Protein AF-A0A3C0T2V0-F1 (afdb_monomer_lite)

Structure (mmCIF, N/CA/C/O backbone):
data_AF-A0A3C0T2V0-F1
#
_entry.id   AF-A0A3C0T2V0-F1
#
loop_
_atom_site.group_PDB
_atom_site.id
_atom_site.type_symbol
_atom_site.label_atom_id
_atom_site.label_alt_id
_atom_site.label_comp_id
_atom_site.label_asym_id
_atom_site.label_entity_id
_atom_site.label_seq_id
_atom_site.pdbx_PDB_ins_code
_atom_site.Cartn_x
_atom_site.Cartn_y
_atom_site.Cartn_z
_atom_site.occupancy
_atom_site.B_iso_or_equiv
_atom_site.auth_seq_id
_atom_site.auth_comp_id
_atom_site.auth_asym_id
_atom_site.auth_atom_id
_atom_site.pdbx_PDB_model_num
ATOM 1 N N . MET A 1 1 ? -7.427 -4.594 -6.857 1.00 79.69 1 MET A N 1
ATOM 2 C CA . MET A 1 1 ? -6.011 -4.162 -6.801 1.00 79.69 1 MET A CA 1
ATOM 3 C C . MET A 1 1 ? -6.031 -2.689 -6.453 1.00 79.69 1 MET A C 1
ATOM 5 O O . MET A 1 1 ? -6.977 -2.036 -6.875 1.00 79.69 1 MET A O 1
ATOM 9 N N . SER A 1 2 ? -5.059 -2.201 -5.687 1.00 87.88 2 SER A N 1
ATOM 10 C CA . SER A 1 2 ? -4.901 -0.770 -5.414 1.00 87.88 2 SER A CA 1
ATOM 11 C C . SER A 1 2 ? -4.783 0.022 -6.722 1.00 87.88 2 SER A C 1
ATOM 13 O O . SER A 1 2 ? -4.278 -0.501 -7.719 1.00 87.88 2 SER A O 1
ATOM 15 N N . GLY A 1 3 ? -5.257 1.262 -6.724 1.00 90.88 3 GLY A N 1
ATOM 16 C CA . GLY A 1 3 ? -5.227 2.147 -7.884 1.00 90.88 3 GLY A CA 1
ATOM 17 C C . GLY A 1 3 ? -5.762 3.529 -7.530 1.00 90.88 3 GLY A C 1
ATOM 18 O O . GLY A 1 3 ? -5.936 3.840 -6.352 1.00 90.88 3 GLY A O 1
ATOM 19 N N . GLY A 1 4 ? -6.052 4.328 -8.557 1.00 91.06 4 GLY A N 1
ATOM 20 C CA . GLY A 1 4 ? -6.764 5.594 -8.395 1.00 91.06 4 GLY A CA 1
ATOM 21 C C . GLY A 1 4 ? -8.210 5.416 -7.902 1.00 91.06 4 GLY A C 1
ATOM 22 O O . GLY A 1 4 ? -8.657 4.286 -7.673 1.00 91.06 4 GLY A O 1
ATOM 23 N N . PRO A 1 5 ? -8.951 6.527 -7.751 1.00 92.75 5 PRO A N 1
ATOM 24 C CA . PRO A 1 5 ? -10.329 6.501 -7.274 1.00 92.75 5 PRO A CA 1
ATOM 25 C C . PRO A 1 5 ? -11.224 5.584 -8.116 1.00 92.75 5 PRO A C 1
ATOM 27 O O . PRO A 1 5 ? -11.089 5.518 -9.338 1.00 92.75 5 PRO A O 1
ATOM 30 N N . LEU A 1 6 ? -12.154 4.888 -7.464 1.00 95.19 6 LEU A N 1
ATOM 31 C CA . LEU A 1 6 ? -13.195 4.129 -8.154 1.00 95.19 6 LEU A CA 1
ATOM 32 C C . LEU A 1 6 ? -14.176 5.072 -8.853 1.00 95.19 6 LEU A C 1
ATOM 34 O O . LEU A 1 6 ? -14.540 6.114 -8.306 1.00 95.19 6 LEU A O 1
ATOM 38 N N . GLU A 1 7 ? -14.683 4.644 -10.009 1.00 96.94 7 GLU A N 1
ATOM 39 C CA . GLU A 1 7 ? -15.800 5.309 -10.681 1.00 96.94 7 GLU A CA 1
ATOM 40 C C . GLU A 1 7 ? -17.000 5.427 -9.731 1.00 96.94 7 GLU A C 1
ATOM 42 O O . GLU A 1 7 ? -17.439 4.432 -9.138 1.00 96.94 7 GLU A O 1
ATOM 47 N N . ALA A 1 8 ? -17.580 6.626 -9.626 1.00 97.44 8 ALA A N 1
ATOM 48 C CA . ALA A 1 8 ? -18.697 6.883 -8.712 1.00 97.44 8 ALA A CA 1
ATOM 49 C C . ALA A 1 8 ? -19.888 5.939 -8.961 1.00 97.44 8 ALA A C 1
ATOM 51 O O . ALA A 1 8 ? -20.476 5.401 -8.025 1.00 97.44 8 ALA A O 1
ATOM 52 N N . ALA A 1 9 ? -20.205 5.662 -10.230 1.00 97.81 9 ALA A N 1
ATOM 53 C CA . ALA A 1 9 ? -21.288 4.751 -10.596 1.00 97.81 9 ALA A CA 1
ATOM 54 C C . ALA A 1 9 ? -21.014 3.293 -10.188 1.00 97.81 9 ALA A C 1
ATOM 56 O O . ALA A 1 9 ? -21.949 2.560 -9.862 1.00 97.81 9 ALA A O 1
ATOM 57 N N . LEU A 1 10 ? -19.750 2.855 -10.203 1.00 97.38 10 LEU A N 1
ATOM 58 C CA . LEU A 1 10 ? -19.380 1.514 -9.756 1.00 97.38 10 LEU A CA 1
ATOM 59 C C . LEU A 1 10 ? -19.519 1.392 -8.237 1.00 97.38 10 LEU A C 1
ATOM 61 O O . LEU A 1 10 ? -20.104 0.422 -7.757 1.00 97.38 10 LEU A O 1
ATOM 65 N N . TYR A 1 11 ? -19.029 2.392 -7.503 1.00 98.00 11 TYR A N 1
ATOM 66 C CA . TYR A 1 11 ? -19.193 2.464 -6.055 1.00 98.00 11 TYR A CA 1
ATOM 67 C C . TYR A 1 11 ? -20.673 2.440 -5.653 1.00 98.00 11 TYR A C 1
ATOM 69 O O . TYR A 1 11 ? -21.071 1.598 -4.850 1.00 98.00 11 TYR A O 1
ATOM 77 N N . GLU A 1 12 ? -21.505 3.286 -6.266 1.00 98.12 12 GLU A N 1
ATOM 78 C CA . GLU A 1 12 ? -22.939 3.345 -5.958 1.00 98.12 12 GLU A CA 1
ATOM 79 C C . GLU A 1 12 ? -23.647 2.011 -6.210 1.00 98.12 12 GLU A C 1
ATOM 81 O O . GLU A 1 12 ? -24.498 1.605 -5.420 1.00 98.12 12 GLU A O 1
ATOM 86 N N . ARG A 1 13 ? -23.263 1.276 -7.260 1.00 98.25 13 ARG A N 1
ATOM 87 C CA . ARG A 1 13 ? -23.795 -0.071 -7.505 1.00 98.25 13 ARG A CA 1
ATOM 88 C C . ARG A 1 13 ? -23.437 -1.046 -6.382 1.00 98.25 13 ARG A C 1
ATOM 90 O O . ARG A 1 13 ? -24.322 -1.754 -5.912 1.00 98.25 13 ARG A O 1
ATOM 97 N N . PHE A 1 14 ? -22.178 -1.077 -5.940 1.00 97.44 14 PHE A N 1
ATOM 98 C CA . PHE A 1 14 ? -21.758 -1.957 -4.841 1.00 97.44 14 PHE A CA 1
ATOM 99 C C . PHE A 1 14 ? -22.398 -1.569 -3.510 1.00 97.44 14 PHE A C 1
ATOM 101 O O . PHE A 1 14 ? -22.873 -2.438 -2.781 1.00 97.44 14 PHE A O 1
ATOM 108 N N . LYS A 1 15 ? -22.481 -0.267 -3.220 1.00 98.00 15 LYS A N 1
ATOM 109 C CA . LYS A 1 15 ? -23.200 0.246 -2.054 1.00 98.00 15 LYS A CA 1
ATOM 110 C C . LYS A 1 15 ? -24.655 -0.219 -2.080 1.00 98.00 15 LYS A C 1
ATOM 112 O O . LYS A 1 15 ? -25.119 -0.800 -1.105 1.00 98.00 15 LYS A O 1
ATOM 117 N N . GLN A 1 16 ? -25.368 -0.020 -3.189 1.00 98.25 16 GLN A N 1
ATOM 118 C CA . GLN A 1 16 ? -26.764 -0.446 -3.322 1.00 98.25 16 GLN A CA 1
ATOM 119 C C . GLN A 1 16 ? -26.932 -1.950 -3.098 1.00 98.25 16 GLN A C 1
ATOM 121 O O . GLN A 1 16 ? -27.785 -2.336 -2.304 1.00 98.25 16 GLN A O 1
ATOM 126 N N . GLU A 1 17 ? -26.082 -2.779 -3.705 1.00 97.56 17 GLU A N 1
ATOM 127 C CA . GLU A 1 17 ? -26.109 -4.235 -3.527 1.00 97.56 17 GLU A CA 1
ATOM 128 C C . GLU A 1 17 ? -25.943 -4.640 -2.051 1.00 97.56 17 GLU A C 1
ATOM 130 O O . GLU A 1 17 ? -26.725 -5.437 -1.528 1.00 97.56 17 GLU A O 1
ATOM 135 N N . MET A 1 18 ? -24.982 -4.039 -1.340 1.00 96.50 18 MET A N 1
ATOM 136 C CA . MET A 1 18 ? -24.766 -4.304 0.088 1.00 96.50 18 MET A CA 1
ATOM 137 C C . MET A 1 18 ? -25.965 -3.875 0.942 1.00 96.50 18 MET A C 1
ATOM 139 O O . MET A 1 18 ? -26.422 -4.627 1.804 1.00 96.50 18 MET A O 1
ATOM 143 N N . ILE A 1 19 ? -26.502 -2.679 0.697 1.00 97.19 19 ILE A N 1
ATOM 144 C CA . ILE A 1 19 ? -27.633 -2.128 1.452 1.00 97.19 19 ILE A CA 1
ATOM 145 C C . ILE A 1 19 ? -28.924 -2.918 1.191 1.00 97.19 19 ILE A C 1
ATOM 147 O O . ILE A 1 19 ? -29.706 -3.150 2.116 1.00 97.19 19 ILE A O 1
ATOM 151 N N . GLU A 1 20 ? -29.160 -3.368 -0.040 1.00 97.12 20 GLU A N 1
ATOM 152 C CA . GLU A 1 20 ? -30.272 -4.264 -0.371 1.00 97.12 20 GLU A CA 1
ATOM 153 C C . GLU A 1 20 ? -30.125 -5.624 0.315 1.00 97.12 20 GLU A C 1
ATOM 155 O O . GLU A 1 20 ? -31.099 -6.125 0.881 1.00 97.12 20 GLU A O 1
ATOM 160 N N . GLY A 1 21 ? -28.907 -6.173 0.356 1.00 96.12 21 GLY A N 1
ATOM 161 C CA . GLY A 1 21 ? -28.592 -7.381 1.116 1.00 96.12 21 GLY A CA 1
ATOM 162 C C . GLY A 1 21 ? -28.912 -7.242 2.608 1.00 96.12 21 GLY A C 1
ATOM 163 O O . GLY A 1 21 ? -29.563 -8.118 3.177 1.00 96.12 21 GLY A O 1
ATOM 164 N N . LEU A 1 22 ? -28.544 -6.114 3.229 1.00 95.62 22 LEU A N 1
ATOM 165 C CA . LEU A 1 22 ? -28.878 -5.828 4.631 1.00 95.62 22 LEU A CA 1
ATOM 166 C C . LEU A 1 22 ? -30.393 -5.749 4.860 1.00 95.62 22 LEU A C 1
ATOM 168 O O . LEU A 1 22 ? -30.896 -6.338 5.814 1.00 95.62 22 LEU A O 1
ATOM 172 N N . ARG A 1 23 ? -31.143 -5.087 3.966 1.00 94.81 23 ARG A N 1
ATOM 173 C CA . ARG A 1 23 ? -32.616 -5.020 4.051 1.00 94.81 23 ARG A CA 1
ATOM 174 C C . ARG A 1 23 ? -33.268 -6.395 3.907 1.00 94.81 23 ARG A C 1
ATOM 176 O O . ARG A 1 23 ? -34.266 -6.672 4.568 1.00 94.81 23 ARG A O 1
ATOM 183 N N . ALA A 1 24 ? -32.721 -7.245 3.041 1.00 95.00 24 ALA A N 1
ATOM 184 C CA . ALA A 1 24 ? -33.224 -8.595 2.810 1.00 95.00 24 ALA A CA 1
ATOM 185 C C . ALA A 1 24 ? -32.860 -9.577 3.941 1.00 95.00 24 ALA A C 1
ATOM 187 O O . ALA A 1 24 ? -33.557 -10.575 4.122 1.00 95.00 24 ALA A O 1
ATOM 188 N N . GLY A 1 25 ? -31.802 -9.295 4.709 1.00 87.25 25 GLY A N 1
ATOM 189 C CA . GLY A 1 25 ? -31.265 -10.161 5.766 1.00 87.25 25 GLY A CA 1
ATOM 190 C C . GLY A 1 25 ? -32.171 -10.370 6.986 1.00 87.25 25 GLY A C 1
ATOM 191 O O . GLY A 1 25 ? -31.886 -11.232 7.814 1.00 87.25 25 GLY A O 1
ATOM 192 N N . GLY A 1 26 ? -33.282 -9.637 7.101 1.00 85.19 26 GLY A N 1
ATOM 193 C CA . GLY A 1 26 ? -34.224 -9.773 8.211 1.00 85.19 26 GLY A CA 1
ATOM 194 C C . GLY A 1 26 ? -33.673 -9.206 9.521 1.00 85.19 26 GLY A C 1
ATOM 195 O O . GLY A 1 26 ? -33.067 -8.138 9.536 1.00 85.19 26 GLY A O 1
ATOM 196 N N . LYS A 1 27 ? -33.927 -9.890 10.644 1.00 91.12 27 LYS A N 1
ATOM 197 C CA . LYS A 1 27 ? -33.435 -9.452 11.956 1.00 91.12 27 LYS A CA 1
ATOM 198 C C . LYS A 1 27 ? -31.966 -9.851 12.110 1.00 91.12 27 LYS A C 1
ATOM 200 O O . LYS A 1 27 ? -31.670 -11.032 12.264 1.00 91.12 27 LYS A O 1
ATOM 205 N N . LEU A 1 28 ? -31.085 -8.857 12.085 1.00 95.62 28 LEU A N 1
ATOM 206 C CA . LEU A 1 28 ? -29.660 -8.995 12.371 1.00 95.62 28 LEU A CA 1
ATOM 207 C C . LEU A 1 28 ? -29.395 -8.577 13.819 1.00 95.62 28 LEU A C 1
ATOM 209 O O . LEU A 1 28 ? -30.016 -7.632 14.299 1.00 95.62 28 LEU A O 1
ATOM 213 N N . ASP A 1 29 ? -28.475 -9.264 14.493 1.00 97.06 29 ASP A N 1
ATOM 214 C CA . ASP A 1 29 ? -28.070 -8.919 15.861 1.00 97.06 29 ASP A CA 1
ATOM 215 C C . ASP A 1 29 ? -26.736 -8.151 15.902 1.00 97.06 29 ASP A C 1
ATOM 217 O O . ASP A 1 29 ? -26.438 -7.524 16.907 1.00 97.06 29 ASP A O 1
ATOM 221 N N . GLY A 1 30 ? -25.963 -8.144 14.810 1.00 97.25 30 GLY A N 1
ATOM 222 C CA . GLY A 1 30 ? -24.747 -7.344 14.636 1.00 97.25 30 GLY A CA 1
ATOM 223 C C . GLY A 1 30 ? -24.201 -7.433 13.204 1.00 97.25 30 GLY A C 1
ATOM 224 O O . GLY A 1 30 ? -24.595 -8.320 12.442 1.00 97.25 30 GLY A O 1
ATOM 225 N N . ILE A 1 31 ? -23.300 -6.522 12.830 1.00 97.31 31 ILE A N 1
ATOM 226 C CA . ILE A 1 31 ? -22.632 -6.492 11.519 1.00 97.31 31 ILE A CA 1
ATOM 227 C C . ILE A 1 31 ? -21.122 -6.480 11.706 1.00 97.31 31 ILE A C 1
ATOM 229 O O . ILE A 1 31 ? -20.585 -5.689 12.475 1.00 97.31 31 ILE A O 1
ATOM 233 N N . TYR A 1 32 ? -20.433 -7.311 10.929 1.00 97.88 32 TYR A N 1
ATOM 234 C CA . TYR A 1 32 ? -18.994 -7.211 10.741 1.00 97.88 32 TYR A CA 1
ATOM 235 C C . TYR A 1 32 ? -18.689 -6.735 9.317 1.00 97.88 32 TYR A C 1
ATOM 237 O O . TYR A 1 32 ? -19.114 -7.371 8.350 1.00 97.88 32 TYR A O 1
ATOM 245 N N . MET A 1 33 ? -17.960 -5.624 9.185 1.00 97.25 33 MET A N 1
ATOM 246 C CA . MET A 1 33 ? -17.534 -5.084 7.892 1.00 97.25 33 MET A CA 1
ATOM 247 C C . MET A 1 33 ? -16.020 -5.222 7.716 1.00 97.25 33 MET A C 1
ATOM 249 O O . MET A 1 33 ? -15.230 -4.720 8.516 1.00 97.25 33 MET A O 1
ATOM 253 N N . VAL A 1 34 ? -15.616 -5.883 6.630 1.00 96.81 34 VAL A N 1
ATOM 254 C CA . VAL A 1 34 ? -14.211 -5.991 6.216 1.00 96.81 34 VAL A CA 1
ATOM 255 C C . VAL A 1 34 ? -13.939 -4.905 5.186 1.00 96.81 34 VAL A C 1
ATOM 257 O O . VAL A 1 34 ? -14.337 -5.035 4.029 1.00 96.81 34 VAL A O 1
ATOM 260 N N . LEU A 1 35 ? -13.294 -3.823 5.610 1.00 96.62 35 LEU A N 1
ATOM 261 C CA . LEU A 1 35 ? -13.081 -2.623 4.803 1.00 96.62 35 LEU A CA 1
ATOM 262 C C . LEU A 1 35 ? -11.586 -2.306 4.753 1.00 96.62 35 LEU A C 1
ATOM 264 O O . LEU A 1 35 ? -10.891 -2.497 5.741 1.00 96.62 35 LEU A O 1
ATOM 268 N N . HIS A 1 36 ? -11.056 -1.803 3.641 1.00 96.56 36 HIS A N 1
ATOM 269 C CA . HIS A 1 36 ? -9.621 -1.491 3.584 1.00 96.56 36 HIS A CA 1
ATOM 270 C C . HIS A 1 36 ? -9.292 -0.265 4.446 1.00 96.56 36 HIS A C 1
ATOM 272 O O . HIS A 1 36 ? -8.276 -0.237 5.131 1.00 96.56 36 HIS A O 1
ATOM 278 N N . GLY A 1 37 ? -10.145 0.753 4.419 1.00 96.25 37 GLY A N 1
ATOM 279 C CA . GLY A 1 37 ? -9.992 2.004 5.154 1.00 96.25 37 GLY A CA 1
ATOM 280 C C . GLY A 1 37 ? -9.276 3.123 4.382 1.00 96.25 37 GLY A C 1
ATOM 281 O O . GLY A 1 37 ? -9.118 4.219 4.920 1.00 96.25 37 GLY A O 1
ATOM 282 N N . ALA A 1 38 ? -8.841 2.875 3.143 1.00 95.44 38 ALA A N 1
ATOM 283 C CA . ALA A 1 38 ? -8.158 3.847 2.278 1.00 95.44 38 ALA A CA 1
ATOM 284 C C . ALA A 1 38 ? -8.779 3.925 0.870 1.00 95.44 38 ALA A C 1
ATOM 286 O O . ALA A 1 38 ? -8.112 4.304 -0.092 1.00 95.44 38 ALA A O 1
ATOM 287 N N . MET A 1 39 ? -10.043 3.515 0.718 1.00 95.00 39 MET A N 1
ATOM 288 C CA . MET A 1 39 ? -10.712 3.564 -0.581 1.00 95.00 39 MET A CA 1
ATOM 289 C C . MET A 1 39 ? -10.992 5.015 -0.991 1.00 95.00 39 MET A C 1
ATOM 291 O O . MET A 1 39 ? -11.536 5.787 -0.207 1.00 95.00 39 MET A O 1
ATOM 295 N N . GLY A 1 40 ? -10.673 5.362 -2.238 1.00 93.19 40 GLY A N 1
ATOM 296 C CA . GLY A 1 40 ? -11.087 6.614 -2.871 1.00 93.19 40 GLY A CA 1
ATOM 297 C C . GLY A 1 40 ? -12.173 6.372 -3.918 1.00 93.19 40 GLY A C 1
ATOM 298 O O . GLY A 1 40 ? -12.148 5.359 -4.619 1.00 93.19 40 GLY A O 1
ATOM 299 N N . VAL A 1 41 ? -13.107 7.312 -4.049 1.00 96.19 41 VAL A N 1
ATOM 300 C CA . VAL A 1 41 ? -14.146 7.317 -5.089 1.00 96.19 41 VAL A CA 1
ATOM 301 C C . VAL A 1 41 ? -14.131 8.681 -5.777 1.00 96.19 41 VAL A C 1
ATOM 303 O O . VAL A 1 41 ? -13.875 9.707 -5.148 1.00 96.19 41 VAL A O 1
ATOM 306 N N . GLU A 1 42 ? -14.374 8.720 -7.083 1.00 95.12 42 GLU A N 1
ATOM 307 C CA . GLU A 1 42 ? -14.469 9.978 -7.823 1.00 95.12 42 GLU A CA 1
ATOM 308 C C . GLU A 1 42 ? -15.479 10.932 -7.164 1.00 95.12 42 GLU A C 1
ATOM 310 O O . GLU A 1 42 ? -16.659 10.622 -7.015 1.00 95.12 42 GLU A O 1
ATOM 315 N N . GLY A 1 43 ? -15.004 12.106 -6.740 1.00 93.25 43 GLY A N 1
ATOM 316 C CA . GLY A 1 43 ? -15.836 13.112 -6.074 1.00 93.25 43 GLY A CA 1
ATOM 317 C C . GLY A 1 43 ? -16.215 12.803 -4.617 1.00 93.25 43 GLY A C 1
ATOM 318 O O . GLY A 1 43 ? -16.927 13.606 -4.019 1.00 93.25 43 GLY A O 1
ATOM 319 N N . MET A 1 44 ? -15.730 11.706 -4.021 1.00 92.88 44 MET A N 1
ATOM 320 C CA . MET A 1 44 ? -16.047 11.308 -2.644 1.00 92.88 44 MET A CA 1
ATOM 321 C C . MET A 1 44 ? -14.797 10.849 -1.880 1.00 92.88 44 MET A C 1
ATOM 323 O O . MET A 1 44 ? -14.048 9.980 -2.318 1.00 92.88 44 MET A O 1
ATOM 327 N N . ARG A 1 45 ? -14.584 11.440 -0.701 1.00 83.94 45 ARG A N 1
ATOM 328 C CA . ARG A 1 45 ? -13.356 11.261 0.091 1.00 83.94 45 ARG A CA 1
ATOM 329 C C . ARG A 1 45 ? -13.438 10.188 1.163 1.00 83.94 45 ARG A C 1
ATOM 331 O O . ARG A 1 45 ? -12.496 9.423 1.324 1.00 83.94 45 ARG A O 1
ATOM 338 N N . ASP A 1 46 ? -14.582 10.097 1.837 1.00 94.44 46 ASP A N 1
ATOM 339 C CA . ASP A 1 46 ? -14.846 9.059 2.832 1.00 94.44 46 ASP A CA 1
ATOM 340 C C . ASP A 1 46 ? -15.956 8.101 2.361 1.00 94.44 46 ASP A C 1
ATOM 342 O O . ASP A 1 46 ? -17.068 8.126 2.902 1.00 94.44 46 ASP A O 1
ATOM 346 N N . PRO A 1 47 ? -15.693 7.272 1.331 1.00 96.25 47 PRO A N 1
ATOM 347 C CA . PRO A 1 47 ? -16.683 6.325 0.835 1.00 96.25 47 PRO A CA 1
ATOM 348 C C . PRO A 1 47 ? -16.964 5.203 1.838 1.00 96.25 47 PRO A C 1
ATOM 350 O O . PRO A 1 47 ? -18.075 4.698 1.910 1.00 96.25 47 PRO A O 1
ATOM 353 N N . GLU A 1 48 ? -16.002 4.825 2.677 1.00 97.19 48 GLU A N 1
ATOM 354 C CA . GLU A 1 48 ? -16.231 3.780 3.681 1.00 97.19 48 GLU A CA 1
ATOM 355 C C . GLU A 1 48 ? -17.070 4.292 4.861 1.00 97.19 48 GLU A C 1
ATOM 357 O O . GLU A 1 48 ? -17.912 3.550 5.362 1.00 97.19 48 GLU A O 1
ATOM 362 N N . GLY A 1 49 ? -16.939 5.568 5.244 1.00 97.50 49 GLY A N 1
ATOM 363 C CA . GLY A 1 49 ? -17.871 6.222 6.165 1.00 97.50 49 GLY A CA 1
ATOM 364 C C . GLY A 1 49 ? -19.265 6.419 5.560 1.00 97.50 49 GLY A C 1
ATOM 365 O O . GLY A 1 49 ? -20.262 6.277 6.262 1.00 97.50 49 GLY A O 1
ATOM 366 N N . ASP A 1 50 ? -19.360 6.686 4.253 1.00 98.00 50 ASP A N 1
ATOM 367 C CA . ASP A 1 50 ? -20.637 6.757 3.527 1.00 98.00 50 ASP A CA 1
ATOM 368 C C . ASP A 1 50 ? -21.361 5.408 3.451 1.00 98.00 50 ASP A C 1
ATOM 370 O O . ASP A 1 50 ? -22.565 5.323 3.711 1.00 98.00 50 ASP A O 1
ATOM 374 N N . LEU A 1 51 ? -20.628 4.336 3.164 1.00 98.00 51 LEU A N 1
ATOM 375 C CA . LEU A 1 51 ? -21.153 2.979 3.203 1.00 98.00 51 LEU A CA 1
ATOM 376 C C . LEU A 1 51 ? -21.621 2.600 4.615 1.00 98.00 51 LEU A C 1
ATOM 378 O O . LEU A 1 51 ? -22.697 2.021 4.775 1.00 98.00 51 LEU A O 1
ATOM 382 N N . LEU A 1 52 ? -20.835 2.948 5.636 1.00 97.62 52 LEU A N 1
ATOM 383 C CA . LEU A 1 52 ? -21.153 2.669 7.031 1.00 97.62 52 LEU A CA 1
ATOM 384 C C . LEU A 1 52 ? -22.395 3.436 7.508 1.00 97.62 52 LEU A C 1
ATOM 386 O O . LEU A 1 52 ? -23.255 2.853 8.165 1.00 97.62 52 LEU A O 1
ATOM 390 N N . GLU A 1 53 ? -22.546 4.707 7.130 1.00 97.81 53 GLU A N 1
ATOM 391 C CA . GLU A 1 53 ? -23.747 5.492 7.446 1.00 97.81 53 GLU A CA 1
ATOM 392 C C . GLU A 1 53 ? -24.991 4.894 6.778 1.00 97.81 53 GLU A C 1
ATOM 394 O O . GLU A 1 53 ? -26.050 4.766 7.403 1.00 97.81 53 GLU A O 1
ATOM 399 N N . ALA A 1 54 ? -24.862 4.470 5.518 1.00 97.75 54 ALA A N 1
ATOM 400 C CA . ALA A 1 54 ? -25.944 3.806 4.806 1.00 97.75 54 ALA A CA 1
ATOM 401 C C . ALA A 1 54 ? -26.326 2.469 5.463 1.00 97.75 54 ALA A C 1
ATOM 403 O O . ALA A 1 54 ? -27.515 2.166 5.578 1.00 97.75 54 ALA A O 1
ATOM 404 N N . ALA A 1 55 ? -25.345 1.693 5.938 1.00 96.75 55 ALA A N 1
ATOM 405 C CA . ALA A 1 55 ? -25.586 0.457 6.676 1.00 96.75 55 ALA A CA 1
ATOM 406 C C . ALA A 1 55 ? -26.296 0.736 8.009 1.00 96.75 55 ALA A C 1
ATOM 408 O O . ALA A 1 55 ? -27.360 0.166 8.264 1.00 96.75 55 ALA A O 1
ATOM 409 N N . ARG A 1 56 ? -25.775 1.675 8.813 1.00 96.25 56 ARG A N 1
ATOM 410 C CA . ARG A 1 56 ? -26.356 2.098 10.099 1.00 96.25 56 ARG A CA 1
ATOM 411 C C . ARG A 1 56 ? -27.796 2.597 9.936 1.00 96.25 56 ARG A C 1
ATOM 413 O O . ARG A 1 56 ? -28.654 2.251 10.741 1.00 96.25 56 ARG A O 1
ATOM 420 N N . SER A 1 57 ? -28.098 3.300 8.843 1.00 96.31 57 SER A N 1
ATOM 421 C CA . SER A 1 57 ? -29.458 3.760 8.510 1.00 96.31 57 SER A CA 1
ATOM 422 C C . SER A 1 57 ? -30.457 2.624 8.249 1.00 96.31 57 SER A C 1
ATOM 424 O O . SER A 1 57 ? -31.663 2.828 8.385 1.00 96.31 57 SER A O 1
ATOM 426 N N . VAL A 1 58 ? -29.989 1.438 7.845 1.00 95.94 58 VAL A N 1
ATOM 427 C CA . VAL A 1 58 ? -30.848 0.260 7.639 1.00 95.94 58 VAL A CA 1
ATOM 428 C C . VAL A 1 58 ? -31.004 -0.551 8.917 1.00 95.94 58 VAL A C 1
ATOM 430 O O . VAL A 1 58 ? -32.105 -1.025 9.193 1.00 95.94 58 VAL A O 1
ATOM 433 N N . VAL A 1 59 ? -29.922 -0.735 9.674 1.00 95.25 59 VAL A N 1
ATOM 434 C CA . VAL A 1 59 ? -29.906 -1.705 10.779 1.00 95.25 59 VAL A CA 1
ATOM 435 C C . VAL A 1 59 ? -30.113 -1.104 12.166 1.00 95.25 59 VAL A C 1
ATOM 437 O O . VAL A 1 59 ? -30.393 -1.844 13.107 1.00 95.25 59 VAL A O 1
ATOM 440 N N . GLY A 1 60 ? -30.016 0.220 12.300 1.00 94.56 60 GLY A N 1
ATOM 441 C CA . GLY A 1 60 ? -30.163 0.917 13.574 1.00 94.56 60 GLY A CA 1
ATOM 442 C C . GLY A 1 60 ? -29.023 0.616 14.550 1.00 94.56 60 GLY A C 1
ATOM 443 O O . GLY A 1 60 ? -27.859 0.508 14.160 1.00 94.56 60 GLY A O 1
ATOM 444 N N . ASP A 1 61 ? -29.369 0.472 15.826 1.00 94.81 61 ASP A N 1
ATOM 445 C CA . ASP A 1 61 ? -28.420 0.464 16.949 1.00 94.81 61 ASP A CA 1
ATOM 446 C C . ASP A 1 61 ? -27.758 -0.901 17.214 1.00 94.81 61 ASP A C 1
ATOM 448 O O . ASP A 1 61 ? -27.181 -1.112 18.278 1.00 94.81 61 ASP A O 1
ATOM 452 N N . ILE A 1 62 ? -27.849 -1.863 16.287 1.00 97.06 62 ILE A N 1
ATOM 453 C CA . ILE A 1 62 ? -27.150 -3.146 16.464 1.00 97.06 62 ILE A CA 1
ATOM 454 C C . ILE A 1 62 ? -25.627 -2.943 16.396 1.00 97.06 62 ILE A C 1
ATOM 456 O O . ILE A 1 62 ? -25.179 -2.098 15.622 1.00 97.06 62 ILE A O 1
ATOM 460 N N . PRO A 1 63 ? -24.813 -3.715 17.134 1.00 98.19 63 PRO A N 1
ATOM 461 C CA . PRO A 1 63 ? -23.361 -3.582 17.094 1.00 98.19 63 PRO A CA 1
ATOM 462 C C . PRO A 1 63 ? -22.772 -3.695 15.680 1.00 98.19 63 PRO A C 1
ATOM 464 O O . PRO A 1 63 ? -23.083 -4.636 14.942 1.00 98.19 63 PRO A O 1
ATOM 467 N N . ILE A 1 64 ? -21.887 -2.768 15.316 1.00 98.44 64 ILE A N 1
ATOM 468 C CA . ILE A 1 64 ? -21.100 -2.784 14.082 1.00 98.44 64 ILE A CA 1
ATOM 469 C C . ILE A 1 64 ? -19.610 -2.820 14.426 1.00 98.44 64 ILE A C 1
ATOM 471 O O . ILE A 1 64 ? -19.041 -1.843 14.912 1.00 98.44 64 ILE A O 1
ATOM 475 N N . GLY A 1 65 ? -18.971 -3.948 14.123 1.00 98.50 65 GLY A N 1
ATOM 476 C CA . GLY A 1 65 ? -17.522 -4.112 14.185 1.00 98.50 65 GLY A CA 1
ATOM 477 C C . GLY A 1 65 ? -16.885 -3.932 12.812 1.00 98.50 65 GLY A C 1
ATOM 478 O O . GLY A 1 65 ? -17.409 -4.423 11.808 1.00 98.50 65 GLY A O 1
ATOM 479 N N . ILE A 1 66 ? -15.732 -3.271 12.756 1.00 98.38 66 ILE A N 1
ATOM 480 C CA . ILE A 1 66 ? -14.996 -3.062 11.503 1.00 98.38 66 ILE A CA 1
ATOM 481 C C . ILE A 1 66 ? -13.560 -3.535 11.663 1.00 98.38 66 ILE A C 1
ATOM 483 O O . ILE A 1 66 ? -12.913 -3.258 12.671 1.00 98.38 66 ILE A O 1
ATOM 487 N N . SER A 1 67 ? -13.044 -4.211 10.639 1.00 98.31 67 SER A N 1
ATOM 488 C CA . SER A 1 67 ? -11.603 -4.404 10.501 1.00 98.31 67 SER A CA 1
ATOM 489 C C . SER A 1 67 ? -11.050 -3.588 9.347 1.00 98.31 67 SER A C 1
ATOM 491 O O . SER A 1 67 ? -11.651 -3.604 8.270 1.00 98.31 67 SER A O 1
ATOM 493 N N . HIS A 1 68 ? -9.886 -2.982 9.556 1.00 98.31 68 HIS A N 1
ATOM 494 C CA . HIS A 1 68 ? -9.189 -2.160 8.578 1.00 98.31 68 HIS A CA 1
ATOM 495 C C . HIS A 1 68 ? -7.757 -2.619 8.313 1.00 98.31 68 HIS A C 1
ATOM 497 O O . HIS A 1 68 ? -7.099 -3.212 9.170 1.00 98.31 68 HIS A O 1
ATOM 503 N N . ASP A 1 69 ? -7.265 -2.288 7.120 1.00 97.25 69 ASP A N 1
ATOM 504 C CA . ASP A 1 69 ? -5.836 -2.313 6.843 1.00 97.25 69 ASP A CA 1
ATOM 505 C C . ASP A 1 69 ? -5.134 -1.256 7.708 1.00 97.25 69 ASP A C 1
ATOM 507 O O . ASP A 1 69 ? -5.686 -0.185 7.957 1.00 97.25 69 ASP A O 1
ATOM 511 N N . LEU A 1 70 ? -3.911 -1.523 8.168 1.00 96.50 70 LEU A N 1
ATOM 512 C CA . LEU A 1 70 ? -3.142 -0.544 8.946 1.00 96.50 70 LEU A CA 1
ATOM 513 C C . LEU A 1 70 ? -2.759 0.713 8.142 1.00 96.50 70 LEU A C 1
ATOM 515 O O . LEU A 1 70 ? -2.320 1.693 8.726 1.00 96.50 70 LEU A O 1
ATOM 519 N N . HIS A 1 71 ? -2.950 0.729 6.822 1.00 96.00 71 HIS A N 1
ATOM 520 C CA . HIS A 1 71 ? -2.822 1.921 5.983 1.00 96.00 71 HIS A CA 1
ATOM 521 C C . HIS A 1 71 ? -4.131 2.729 5.892 1.00 96.00 71 HIS A C 1
ATOM 523 O O . HIS A 1 71 ? -4.214 3.684 5.120 1.00 96.00 71 HIS A O 1
ATOM 529 N N . ALA A 1 72 ? -5.180 2.363 6.631 1.00 96.94 72 ALA A N 1
ATOM 530 C CA . ALA A 1 72 ? -6.435 3.104 6.636 1.00 96.94 72 ALA A CA 1
ATOM 531 C C . ALA A 1 72 ? -6.261 4.559 7.089 1.00 96.94 72 ALA A C 1
ATOM 533 O O . ALA A 1 72 ? -5.495 4.855 8.007 1.00 96.94 72 ALA A O 1
ATOM 534 N N . ASN A 1 73 ? -7.041 5.460 6.492 1.00 96.62 73 ASN A N 1
ATOM 535 C CA . ASN A 1 73 ? -7.274 6.784 7.050 1.00 96.62 73 ASN A CA 1
ATOM 536 C C . ASN A 1 73 ? -8.533 6.743 7.923 1.00 96.62 73 ASN A C 1
ATOM 538 O O . ASN A 1 73 ? -9.649 6.716 7.406 1.00 96.62 73 ASN A O 1
ATOM 542 N N . ILE A 1 74 ? -8.368 6.701 9.245 1.00 97.50 74 ILE A N 1
ATOM 543 C CA . ILE A 1 74 ? -9.506 6.686 10.171 1.00 97.50 74 ILE A CA 1
ATOM 544 C C . ILE A 1 74 ? -10.086 8.099 10.287 1.00 97.50 74 ILE A C 1
ATOM 546 O O . ILE A 1 74 ? -9.392 9.010 10.743 1.00 97.50 74 ILE A O 1
ATOM 550 N N . THR A 1 75 ? -11.344 8.261 9.872 1.00 96.69 75 THR A N 1
ATOM 551 C CA . THR A 1 75 ? -12.108 9.514 9.952 1.00 96.69 75 THR A CA 1
ATOM 552 C C . THR A 1 75 ? -12.998 9.523 11.186 1.00 96.69 75 THR A C 1
ATOM 554 O O . THR A 1 75 ? -13.446 8.473 11.666 1.00 96.69 75 THR A O 1
ATOM 557 N N . ARG A 1 76 ? -13.327 10.717 11.676 1.00 95.94 76 ARG A N 1
ATOM 558 C CA . ARG A 1 76 ? -14.276 10.906 12.774 1.00 95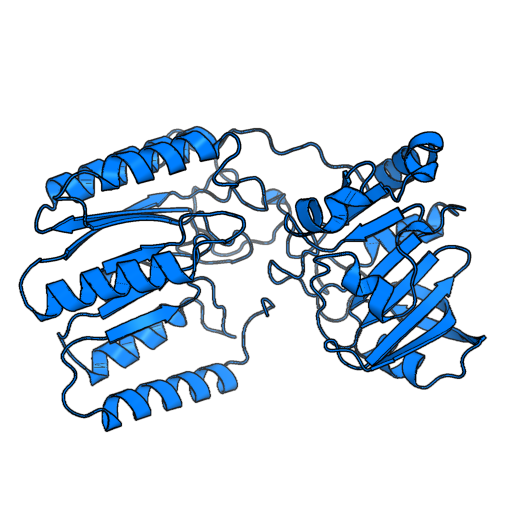.94 76 ARG A CA 1
ATOM 559 C C . ARG A 1 76 ? -15.624 10.250 12.483 1.00 95.94 76 ARG A C 1
ATOM 561 O O . ARG A 1 76 ? -16.182 9.591 13.356 1.00 95.94 76 ARG A O 1
ATOM 568 N N . ARG A 1 77 ? -16.110 10.367 11.244 1.00 96.38 77 ARG A N 1
ATOM 569 C CA . ARG A 1 77 ? -17.374 9.758 10.805 1.00 96.38 77 ARG A CA 1
ATOM 570 C C . ARG A 1 77 ? -17.389 8.245 11.030 1.00 96.38 77 ARG A C 1
ATOM 572 O O . ARG A 1 77 ? -18.382 7.713 11.512 1.00 96.38 77 ARG A O 1
ATOM 579 N N . ARG A 1 78 ? -16.293 7.544 10.717 1.00 96.88 78 ARG A N 1
ATOM 580 C CA . ARG A 1 78 ? -16.197 6.088 10.929 1.00 96.88 78 ARG A CA 1
ATOM 581 C C . ARG A 1 78 ? -16.190 5.722 12.409 1.00 96.88 78 ARG A C 1
ATOM 583 O O . ARG A 1 78 ? -16.851 4.764 12.792 1.00 96.88 78 ARG A O 1
ATOM 590 N N . VAL A 1 79 ? -15.484 6.501 13.227 1.00 97.06 79 VAL A N 1
ATOM 591 C CA . VAL A 1 79 ? -15.415 6.307 14.684 1.00 97.06 79 VAL A CA 1
ATOM 592 C C . VAL A 1 79 ? -16.781 6.498 15.340 1.00 97.06 79 VAL A C 1
ATOM 594 O O . VAL A 1 79 ? -17.137 5.728 16.218 1.00 97.06 79 VAL A O 1
ATOM 597 N N . GLU A 1 80 ? -17.559 7.491 14.906 1.00 96.50 80 GLU A N 1
ATOM 598 C CA . GLU A 1 80 ? -18.895 7.760 15.458 1.00 96.50 80 GLU A CA 1
ATOM 599 C C . GLU A 1 80 ? -19.936 6.701 15.063 1.00 96.50 80 GLU A C 1
ATOM 601 O O . GLU A 1 80 ? -20.922 6.506 15.771 1.00 96.50 80 GLU A O 1
ATOM 606 N N . LEU A 1 81 ? -19.740 6.024 13.929 1.00 97.62 81 LEU A N 1
ATOM 607 C CA . LEU A 1 81 ? -20.699 5.056 13.400 1.00 97.62 81 LEU A CA 1
ATOM 608 C C . LEU A 1 81 ? -20.385 3.601 13.777 1.00 97.62 81 LEU A C 1
ATOM 610 O O . LEU A 1 81 ? -21.311 2.787 13.783 1.00 97.62 81 LEU A O 1
ATOM 614 N N . ALA A 1 82 ? -19.127 3.261 14.067 1.00 98.00 82 ALA A N 1
ATOM 615 C CA . ALA A 1 82 ? -18.700 1.918 14.461 1.00 98.00 82 ALA A CA 1
ATOM 616 C C . ALA A 1 82 ? -18.659 1.759 15.987 1.00 98.00 82 ALA A C 1
ATOM 618 O O . ALA A 1 82 ? -18.220 2.658 16.697 1.00 98.00 82 ALA A O 1
ATOM 619 N N . ASP A 1 83 ? -19.040 0.585 16.488 1.00 98.38 83 ASP A N 1
ATOM 620 C CA . ASP A 1 83 ? -18.925 0.255 17.913 1.00 98.38 83 ASP A CA 1
ATOM 621 C C . ASP A 1 83 ? -17.470 -0.067 18.293 1.00 98.38 83 ASP A C 1
ATOM 623 O O . ASP A 1 83 ? -17.019 0.244 19.394 1.00 98.38 83 ASP A O 1
ATOM 627 N N . PHE A 1 84 ? -16.704 -0.653 17.367 1.00 98.69 84 PHE A N 1
ATOM 628 C CA . PHE A 1 84 ? -15.258 -0.822 17.502 1.00 98.69 84 PHE A CA 1
ATOM 629 C C . PHE A 1 84 ? -14.568 -1.002 16.142 1.00 98.69 84 PHE A C 1
ATOM 631 O O . PHE A 1 84 ? -15.158 -1.490 15.171 1.00 98.69 84 PHE A O 1
ATOM 638 N N . ILE A 1 85 ? -13.282 -0.645 16.089 1.00 98.75 85 ILE A N 1
ATOM 639 C CA . ILE A 1 85 ? -12.420 -0.767 14.907 1.00 98.75 85 ILE A CA 1
ATOM 640 C C . ILE A 1 85 ? -11.146 -1.536 15.281 1.00 98.75 85 ILE A C 1
ATOM 642 O O . ILE A 1 85 ? -10.480 -1.204 16.261 1.00 98.75 85 ILE A O 1
ATOM 646 N N . VAL A 1 86 ? -10.779 -2.534 14.472 1.00 98.62 86 VAL A N 1
ATOM 647 C CA . VAL A 1 86 ? -9.549 -3.329 14.637 1.00 98.62 86 VAL A CA 1
ATOM 648 C C . VAL A 1 86 ? -8.687 -3.254 13.376 1.00 98.62 86 VAL A C 1
ATOM 650 O O . VAL A 1 86 ? -9.148 -3.517 12.271 1.00 98.62 86 VAL A O 1
ATOM 653 N N . GLY A 1 87 ? -7.414 -2.911 13.524 1.00 98.06 87 GLY A N 1
ATOM 654 C CA . GLY A 1 87 ? -6.446 -2.859 12.433 1.00 98.06 87 GLY A CA 1
ATOM 655 C C . GLY A 1 87 ? -5.670 -4.161 12.248 1.00 98.06 87 GLY A C 1
ATOM 656 O O . GLY A 1 87 ? -5.600 -5.012 13.143 1.00 98.06 87 GLY A O 1
ATOM 657 N N . TYR A 1 88 ? -5.022 -4.295 11.093 1.00 97.88 88 TYR A N 1
ATOM 658 C CA . TYR A 1 88 ? -3.907 -5.231 10.939 1.00 97.88 88 TYR A CA 1
ATOM 659 C C . TYR A 1 88 ? -2.758 -4.849 11.879 1.00 97.88 88 TYR A C 1
ATOM 661 O O . TYR A 1 88 ? -2.526 -3.680 12.184 1.00 97.88 88 TYR A O 1
ATOM 669 N N . LYS A 1 89 ? -2.019 -5.855 12.334 1.00 96.25 89 LYS A N 1
ATOM 670 C CA . LYS A 1 89 ? -0.906 -5.744 13.283 1.00 96.25 89 LYS A CA 1
ATOM 671 C C . LYS A 1 89 ? 0.415 -6.223 12.685 1.00 96.25 89 LYS A C 1
ATOM 673 O O . LYS A 1 89 ? 1.405 -6.354 13.404 1.00 96.25 89 LYS A O 1
ATOM 678 N N . THR A 1 90 ? 0.449 -6.500 11.380 1.00 95.00 90 THR A N 1
ATOM 679 C CA . THR A 1 90 ? 1.676 -6.869 10.669 1.00 95.00 90 THR A CA 1
ATOM 680 C C . THR A 1 90 ? 1.845 -6.102 9.360 1.00 95.00 90 THR A C 1
ATOM 682 O O . THR A 1 90 ? 0.888 -5.896 8.616 1.00 95.00 90 THR A O 1
ATOM 685 N N . ASN A 1 91 ? 3.085 -5.714 9.055 1.00 92.00 91 ASN A N 1
ATOM 686 C CA . ASN A 1 91 ? 3.488 -5.115 7.785 1.00 92.00 91 ASN A CA 1
ATOM 687 C C . ASN A 1 91 ? 4.848 -5.704 7.361 1.00 92.00 91 ASN A C 1
ATOM 689 O O . ASN A 1 91 ? 5.838 -5.480 8.057 1.00 92.00 91 ASN A O 1
ATOM 693 N N . PRO A 1 92 ? 4.946 -6.460 6.251 1.00 89.75 92 PRO A N 1
ATOM 694 C CA . PRO A 1 92 ? 3.868 -6.813 5.320 1.00 89.75 92 PRO A CA 1
ATOM 695 C C . PRO A 1 92 ? 2.730 -7.593 5.977 1.00 89.75 92 PRO A C 1
ATOM 697 O O . PRO A 1 92 ? 2.988 -8.350 6.910 1.00 89.75 92 PRO A O 1
ATOM 700 N N . HIS A 1 93 ? 1.508 -7.454 5.468 1.00 92.00 93 HIS A N 1
ATOM 701 C CA . HIS A 1 93 ? 0.327 -8.089 6.056 1.00 92.00 93 HIS A CA 1
ATOM 702 C C . HIS A 1 93 ? 0.394 -9.616 5.971 1.00 92.00 93 HIS A C 1
ATOM 704 O O . HIS A 1 93 ? 0.526 -10.207 4.894 1.00 92.00 93 HIS A O 1
ATOM 710 N N . ARG A 1 94 ? 0.311 -10.254 7.134 1.00 94.19 94 ARG A N 1
ATOM 711 C CA . ARG A 1 94 ? 0.358 -11.705 7.357 1.00 94.19 94 ARG A CA 1
ATOM 712 C C . ARG A 1 94 ? -0.763 -12.173 8.287 1.00 94.19 94 ARG A C 1
ATOM 714 O O . ARG A 1 94 ? -0.812 -13.360 8.576 1.00 94.19 94 ARG A O 1
ATOM 721 N N . ASP A 1 95 ? -1.628 -11.261 8.730 1.00 96.56 95 ASP A N 1
ATOM 722 C CA . ASP A 1 95 ? -2.578 -11.461 9.828 1.00 96.56 95 ASP A CA 1
ATOM 723 C C . ASP A 1 95 ? -4.039 -11.126 9.472 1.00 96.56 95 ASP A C 1
ATOM 725 O O . ASP A 1 95 ? -4.861 -10.887 10.349 1.00 96.56 95 ASP A O 1
ATOM 729 N N . HIS A 1 96 ? -4.393 -11.125 8.180 1.00 96.12 96 HIS A N 1
ATOM 730 C CA . HIS A 1 96 ? -5.763 -10.840 7.726 1.00 96.12 96 HIS A CA 1
ATOM 731 C C . HIS A 1 96 ? -6.802 -11.761 8.387 1.00 96.12 96 HIS A C 1
ATOM 733 O O . HIS A 1 96 ? -7.879 -11.312 8.779 1.00 96.12 96 HIS A O 1
ATOM 739 N N . PHE A 1 97 ? -6.486 -13.058 8.492 1.00 97.31 97 PHE A N 1
ATOM 740 C CA . PHE A 1 97 ? -7.377 -14.043 9.101 1.00 97.31 97 PHE A CA 1
ATOM 741 C C . PHE A 1 97 ? -7.513 -13.790 10.603 1.00 97.31 97 PHE A C 1
ATOM 743 O O . PHE A 1 97 ? -8.623 -13.763 11.125 1.00 97.31 97 PHE A O 1
ATOM 750 N N . GLU A 1 98 ? -6.393 -13.565 11.282 1.00 97.81 98 GLU A N 1
ATOM 751 C CA . GLU A 1 98 ? -6.311 -13.319 12.715 1.00 97.81 98 GLU A CA 1
ATOM 752 C C . GLU A 1 98 ? -7.051 -12.036 13.108 1.00 97.81 98 GLU A C 1
ATOM 754 O O . GLU A 1 98 ? -7.843 -12.068 14.048 1.00 97.81 98 GLU A O 1
ATOM 759 N N . THR A 1 99 ? -6.877 -10.936 12.366 1.00 98.00 99 THR A N 1
ATOM 760 C CA . THR A 1 99 ? -7.627 -9.692 12.593 1.00 98.00 99 THR A CA 1
ATOM 761 C C . THR A 1 99 ? -9.123 -9.911 12.415 1.00 98.00 99 THR A C 1
ATOM 763 O O . THR A 1 99 ? -9.907 -9.450 13.248 1.00 98.00 99 THR A O 1
ATOM 766 N N . GLY A 1 100 ? -9.544 -10.619 11.363 1.00 98.12 100 GLY A N 1
ATOM 767 C CA . GLY A 1 100 ? -10.966 -10.866 11.135 1.00 98.12 100 GLY A CA 1
ATOM 768 C C . GLY A 1 100 ? -11.591 -11.781 12.183 1.00 98.12 100 GLY A C 1
ATOM 769 O O . GLY A 1 100 ? -12.681 -11.502 12.680 1.00 98.12 100 GLY A O 1
ATOM 770 N N . TYR A 1 101 ? -10.870 -12.826 12.586 1.00 98.31 101 TYR A N 1
ATOM 771 C CA . TYR A 1 101 ? -11.278 -13.714 13.669 1.00 98.31 101 TYR A CA 1
ATOM 772 C C . TYR A 1 101 ? -11.431 -12.945 14.988 1.00 98.31 101 TYR A C 1
ATOM 774 O O . TYR A 1 101 ? -12.484 -13.026 15.617 1.00 98.31 101 TYR A O 1
ATOM 782 N N . HIS A 1 102 ? -10.431 -12.140 15.361 1.00 98.19 102 HIS A N 1
ATOM 783 C CA . HIS A 1 102 ? -10.449 -11.321 16.577 1.00 98.19 102 HIS A CA 1
ATOM 784 C C . HIS A 1 102 ? -11.600 -10.308 16.579 1.00 98.19 102 HIS A C 1
ATOM 786 O O . HIS A 1 102 ? -12.358 -10.220 17.542 1.00 98.19 102 HIS A O 1
ATOM 792 N N . SER A 1 103 ? -11.795 -9.602 15.461 1.00 98.50 103 SER A N 1
ATOM 793 C CA . SER A 1 103 ? -12.898 -8.642 15.296 1.00 98.50 103 SER A CA 1
ATOM 794 C C . SER A 1 103 ? -14.257 -9.320 15.464 1.00 98.50 103 SER A C 1
ATOM 796 O O . SER A 1 103 ? -15.141 -8.801 16.142 1.00 98.50 103 SER A O 1
ATOM 798 N N . MET A 1 104 ? -14.423 -10.511 14.886 1.00 98.38 104 MET A N 1
ATOM 799 C CA . MET A 1 104 ? -15.664 -11.270 14.997 1.00 98.38 104 MET A CA 1
ATOM 800 C C . MET A 1 104 ? -15.905 -11.787 16.422 1.00 98.38 104 MET A C 1
ATOM 802 O O . MET A 1 104 ? -17.051 -11.827 16.858 1.00 98.38 104 MET A O 1
ATOM 806 N N . GLN A 1 105 ? -14.856 -12.150 17.169 1.00 98.38 105 GLN A N 1
ATOM 807 C CA . GLN A 1 105 ? -14.992 -12.524 18.582 1.00 98.38 105 GLN A CA 1
ATOM 808 C C . GLN A 1 105 ? -15.520 -11.360 19.425 1.00 98.38 105 GLN A C 1
ATOM 810 O O . GLN A 1 105 ? -16.501 -11.546 20.144 1.00 98.38 105 GLN A O 1
ATOM 815 N N . ILE A 1 106 ? -14.942 -10.162 19.270 1.00 98.69 106 ILE A N 1
ATOM 816 C CA . ILE A 1 106 ? -15.425 -8.950 19.951 1.00 98.69 106 ILE A CA 1
ATOM 817 C C . ILE A 1 106 ? -16.892 -8.691 19.585 1.00 98.69 106 ILE A C 1
ATOM 819 O O . ILE A 1 106 ? -17.718 -8.464 20.469 1.00 98.69 106 ILE A O 1
ATOM 823 N N . LEU A 1 107 ? -17.250 -8.783 18.298 1.00 98.81 107 LEU A N 1
ATOM 824 C CA . LEU A 1 107 ? -18.634 -8.578 17.862 1.00 98.81 107 LEU A CA 1
ATOM 825 C C . LEU A 1 107 ? -19.587 -9.575 18.525 1.00 98.81 107 LEU A C 1
ATOM 827 O O . LEU A 1 107 ? -20.604 -9.176 19.082 1.00 98.81 107 LEU A O 1
ATOM 831 N N . ILE A 1 108 ? -19.260 -10.866 18.477 1.00 98.62 108 ILE A N 1
ATOM 832 C CA . ILE A 1 108 ? -20.091 -11.931 19.043 1.00 98.62 108 ILE A CA 1
ATOM 833 C C . ILE A 1 108 ? -20.299 -11.714 20.544 1.00 98.62 108 ILE A C 1
ATOM 835 O O . ILE A 1 108 ? -21.432 -11.783 21.021 1.00 98.62 108 ILE A O 1
ATOM 839 N N . ASP A 1 109 ? -19.235 -11.436 21.294 1.00 98.62 109 ASP A N 1
ATOM 840 C CA . ASP A 1 109 ? -19.338 -11.240 22.739 1.00 98.62 109 ASP A CA 1
ATOM 841 C C . ASP A 1 109 ? -20.113 -9.963 23.095 1.00 98.62 109 ASP A C 1
ATOM 843 O O . ASP A 1 109 ? -20.859 -9.967 24.076 1.00 98.62 109 ASP A O 1
ATOM 847 N N . THR A 1 110 ? -20.042 -8.928 22.253 1.00 98.69 110 THR A N 1
ATOM 848 C CA . THR A 1 110 ? -20.861 -7.710 22.373 1.00 98.69 110 THR A CA 1
ATOM 849 C C . THR A 1 110 ? -22.341 -8.009 22.124 1.00 98.69 110 THR A C 1
ATOM 851 O O . THR A 1 110 ? -23.197 -7.636 22.923 1.00 98.69 110 THR A O 1
ATOM 854 N N . VAL A 1 111 ? -22.660 -8.752 21.058 1.00 98.44 111 VAL A N 1
ATOM 855 C CA . VAL A 1 111 ? -24.033 -9.175 20.725 1.00 98.44 111 VAL A CA 1
ATOM 856 C C . VAL A 1 111 ? -24.653 -10.013 21.846 1.00 98.44 111 VAL A C 1
ATOM 858 O O . VAL A 1 111 ? -25.837 -9.875 22.153 1.00 98.44 111 VAL A O 1
ATOM 861 N N . PHE A 1 112 ? -23.858 -10.863 22.499 1.00 98.31 112 PHE A N 1
ATOM 862 C CA . PHE A 1 112 ? -24.302 -11.643 23.656 1.00 98.31 112 PHE A CA 1
ATOM 863 C C . PHE A 1 112 ? -24.287 -10.865 24.983 1.00 98.31 112 PHE A C 1
ATOM 865 O O . PHE A 1 112 ? -24.631 -11.445 26.014 1.00 98.31 112 PHE A O 1
ATOM 872 N N . GLY A 1 113 ? -23.904 -9.584 24.978 1.00 98.00 113 GLY A N 1
ATOM 873 C CA . GLY A 1 113 ? -23.848 -8.732 26.167 1.00 98.00 113 GLY A CA 1
ATOM 874 C C . GLY A 1 113 ? -22.809 -9.172 27.200 1.00 98.00 113 GLY A C 1
ATOM 875 O O . GLY A 1 113 ? -22.994 -8.925 28.390 1.00 98.00 113 GLY A O 1
ATOM 876 N N . LYS A 1 114 ? -21.755 -9.879 26.773 1.00 98.44 114 LYS A N 1
ATOM 877 C CA . LYS A 1 114 ? -20.661 -10.319 27.652 1.00 98.44 114 LYS A CA 1
ATOM 878 C C . LYS A 1 114 ? -19.621 -9.229 27.885 1.00 98.44 114 LYS A C 1
ATOM 880 O O . LYS A 1 114 ? -18.990 -9.246 28.932 1.00 98.44 114 LYS A O 1
ATOM 885 N N . ILE A 1 115 ? -19.458 -8.346 26.904 1.00 98.44 115 ILE A N 1
ATOM 886 C CA . ILE A 1 115 ? -18.548 -7.200 26.916 1.00 98.44 115 ILE A CA 1
ATOM 887 C C . ILE A 1 115 ? -19.284 -5.969 26.380 1.00 98.44 115 ILE A C 1
ATOM 889 O O . ILE A 1 115 ? -20.296 -6.097 25.685 1.00 98.44 115 ILE A O 1
ATOM 893 N N . ASN A 1 116 ? -18.763 -4.786 26.679 1.00 98.00 116 ASN A N 1
ATOM 894 C CA . ASN A 1 116 ? -19.255 -3.499 26.209 1.00 98.00 116 ASN A CA 1
ATOM 895 C C . ASN A 1 116 ? -18.085 -2.682 25.632 1.00 98.00 116 ASN A C 1
ATOM 897 O O . ASN A 1 116 ? -17.451 -1.933 26.380 1.00 98.00 116 ASN A O 1
ATOM 901 N N . PRO A 1 117 ? -17.770 -2.820 24.330 1.00 98.50 117 PRO A N 1
ATOM 902 C CA . PRO A 1 117 ? -16.634 -2.138 23.725 1.00 98.50 117 PRO A CA 1
ATOM 903 C C . PRO A 1 117 ? -16.698 -0.622 23.917 1.00 98.50 117 PRO A C 1
ATOM 905 O O . PRO A 1 117 ? -17.695 0.022 23.595 1.00 98.50 117 PRO A O 1
ATOM 908 N N . VAL A 1 118 ? -15.610 -0.047 24.419 1.00 98.56 118 VAL A N 1
ATOM 909 C CA . VAL A 1 118 ? -15.394 1.398 24.481 1.00 98.56 118 VAL A CA 1
ATOM 910 C C . VAL A 1 118 ? -14.159 1.719 23.658 1.00 98.56 118 VAL A C 1
ATOM 912 O O . VAL A 1 118 ? -13.063 1.264 23.972 1.00 98.56 118 VAL A O 1
ATOM 915 N N . MET A 1 119 ? -14.350 2.488 22.587 1.00 98.62 119 MET A N 1
ATOM 916 C CA . MET A 1 119 ? -13.294 2.867 21.655 1.00 98.62 119 MET A CA 1
ATOM 917 C C . MET A 1 119 ? -12.864 4.318 21.876 1.00 98.62 119 MET A C 1
ATOM 919 O O . MET A 1 119 ? -13.693 5.225 21.904 1.00 98.62 119 MET A O 1
ATOM 923 N N . GLU A 1 120 ? -11.557 4.537 21.963 1.00 98.44 120 GLU A N 1
ATOM 924 C CA . GLU A 1 120 ? -10.939 5.861 21.986 1.00 98.44 120 GLU A CA 1
ATOM 925 C C . GLU A 1 120 ? -9.819 5.939 20.955 1.00 98.44 120 GLU A C 1
ATOM 927 O O . GLU A 1 120 ? -9.117 4.957 20.691 1.00 98.44 120 GLU A O 1
ATOM 932 N N . ILE A 1 121 ? -9.656 7.123 20.362 1.00 98.12 121 ILE A N 1
ATOM 933 C CA . ILE A 1 121 ? -8.673 7.349 19.304 1.00 98.12 121 ILE A CA 1
ATOM 934 C C . ILE A 1 121 ? -7.795 8.567 19.580 1.00 98.12 121 ILE A C 1
ATOM 936 O O . ILE A 1 121 ? -8.208 9.527 20.238 1.00 98.12 121 ILE A O 1
ATOM 940 N N . ARG A 1 122 ? -6.590 8.558 19.013 1.00 98.06 122 ARG A N 1
ATOM 941 C CA . ARG A 1 122 ? -5.732 9.735 18.865 1.00 98.06 122 ARG A CA 1
ATOM 942 C C . ARG A 1 122 ? -5.316 9.877 17.420 1.00 98.06 122 ARG A C 1
ATOM 944 O O . ARG A 1 122 ? -4.668 8.997 16.861 1.00 98.06 122 ARG A O 1
ATOM 951 N N . LYS A 1 123 ? -5.720 10.996 16.825 1.00 96.94 123 LYS A N 1
ATOM 952 C CA . LYS A 1 123 ? -5.296 11.386 15.489 1.00 96.94 123 LYS A CA 1
ATOM 953 C C . LYS A 1 123 ? -3.968 12.119 15.596 1.00 96.94 123 LYS A C 1
ATOM 955 O O . LYS A 1 123 ? -3.838 13.028 16.409 1.00 96.94 123 LYS A O 1
ATOM 960 N N . ILE A 1 124 ? -3.006 11.715 14.781 1.00 97.00 124 ILE A N 1
ATOM 961 C CA . ILE A 1 124 ? -1.654 12.259 14.766 1.00 97.00 124 ILE A CA 1
ATOM 962 C C . ILE A 1 124 ? -1.440 12.858 13.374 1.00 97.00 124 ILE A C 1
ATOM 964 O O . ILE A 1 124 ? -1.479 12.114 12.387 1.00 97.00 124 ILE A O 1
ATOM 968 N N . PRO A 1 125 ? -1.224 14.177 13.252 1.00 94.81 125 PRO A N 1
ATOM 969 C CA . PRO A 1 125 ? -1.001 14.836 11.973 1.00 94.81 125 PRO A CA 1
ATOM 970 C C . PRO A 1 125 ? 0.425 14.531 11.491 1.00 94.81 125 PRO A C 1
ATOM 972 O O . PRO A 1 125 ? 1.335 15.353 11.573 1.00 94.81 125 PRO A O 1
ATOM 975 N N . MET A 1 126 ? 0.621 13.304 11.014 1.00 94.50 126 MET A N 1
ATOM 976 C CA . MET A 1 126 ? 1.903 12.760 10.588 1.00 94.50 126 MET A CA 1
ATOM 977 C C . MET A 1 126 ? 1.747 12.013 9.262 1.00 94.50 126 MET A C 1
ATOM 979 O O . MET A 1 126 ? 0.927 11.102 9.145 1.00 94.50 126 MET A O 1
ATOM 983 N N . LEU A 1 127 ? 2.554 12.408 8.274 1.00 93.38 127 LEU A N 1
ATOM 984 C CA . LEU A 1 127 ? 2.621 11.838 6.924 1.00 93.38 127 LEU A CA 1
ATOM 985 C C . LEU A 1 127 ? 3.928 11.066 6.724 1.00 93.38 127 LEU A C 1
ATOM 987 O O . LEU A 1 127 ? 4.639 11.243 5.738 1.00 93.38 127 LEU A O 1
ATOM 991 N N . THR A 1 128 ? 4.283 10.226 7.691 1.00 87.88 128 THR A N 1
ATOM 992 C CA . THR A 1 128 ? 5.393 9.282 7.548 1.00 87.88 128 THR A CA 1
ATOM 993 C C . THR A 1 128 ? 4.840 7.955 7.039 1.00 87.88 128 THR A C 1
ATOM 995 O O . THR A 1 128 ? 3.794 7.491 7.480 1.00 87.88 128 THR A O 1
ATOM 998 N N . GLY A 1 129 ? 5.486 7.367 6.038 1.00 84.38 129 GLY A N 1
ATOM 999 C CA . GLY A 1 129 ? 4.953 6.190 5.365 1.00 84.38 129 GLY A CA 1
ATOM 1000 C C . GLY A 1 129 ? 5.856 5.712 4.236 1.00 84.38 129 GLY A C 1
ATOM 1001 O O . GLY A 1 129 ? 6.860 6.343 3.896 1.00 84.38 129 GLY A O 1
ATOM 1002 N N . GLY A 1 130 ? 5.450 4.627 3.581 1.00 76.25 130 GLY A N 1
ATOM 1003 C CA . GLY A 1 130 ? 6.056 4.207 2.318 1.00 76.25 130 GLY A CA 1
ATOM 1004 C C . GLY A 1 130 ? 7.121 3.117 2.434 1.00 76.25 130 GLY A C 1
ATOM 1005 O O . GLY A 1 130 ? 7.952 2.981 1.535 1.00 76.25 130 GLY A O 1
ATOM 1006 N N . GLY A 1 131 ? 7.072 2.293 3.485 1.00 74.44 131 GLY A N 1
ATOM 1007 C CA . GLY A 1 131 ? 7.711 0.973 3.500 1.00 74.44 131 GLY A CA 1
ATOM 1008 C C . GLY A 1 131 ? 8.700 0.723 4.636 1.00 74.44 131 GLY A C 1
ATOM 1009 O O . GLY A 1 131 ? 9.331 -0.337 4.644 1.00 74.44 131 GLY A O 1
ATOM 1010 N N . MET A 1 132 ? 8.844 1.659 5.578 1.00 77.25 132 MET A N 1
ATOM 1011 C CA . MET A 1 132 ? 9.671 1.489 6.783 1.00 77.25 132 MET A CA 1
ATOM 1012 C C . MET A 1 132 ? 8.853 1.079 8.009 1.00 77.25 132 MET A C 1
ATOM 1014 O O . MET A 1 132 ? 9.411 0.708 9.042 1.00 77.25 132 MET A O 1
ATOM 1018 N N . GLU A 1 133 ? 7.533 1.059 7.870 1.00 87.38 133 GLU A N 1
ATOM 1019 C CA . GLU A 1 133 ? 6.559 0.770 8.914 1.00 87.38 133 GLU A CA 1
ATOM 1020 C C . GLU A 1 133 ? 6.426 -0.741 9.168 1.00 87.38 133 GLU A C 1
ATOM 1022 O O . GLU A 1 133 ? 5.326 -1.279 9.257 1.00 87.38 133 GLU A O 1
ATOM 1027 N N . VAL A 1 134 ? 7.552 -1.457 9.202 1.00 90.94 134 VAL A N 1
ATOM 1028 C CA . VAL A 1 134 ? 7.620 -2.922 9.251 1.00 90.94 134 VAL A CA 1
ATOM 1029 C C . VAL A 1 134 ? 7.547 -3.406 10.693 1.00 90.94 134 VAL A C 1
ATOM 1031 O O . VAL A 1 134 ? 8.391 -3.056 11.518 1.00 90.94 134 VAL A O 1
ATOM 1034 N N . ASP A 1 135 ? 6.588 -4.285 10.982 1.00 93.69 135 ASP A N 1
ATOM 1035 C CA . ASP A 1 135 ? 6.216 -4.661 12.354 1.00 93.69 135 ASP A CA 1
ATOM 1036 C C . ASP A 1 135 ? 7.346 -5.311 13.169 1.00 93.69 135 ASP A C 1
ATOM 1038 O O . ASP A 1 135 ? 7.361 -5.242 14.395 1.00 93.69 135 ASP A O 1
ATOM 1042 N N . PHE A 1 136 ? 8.323 -5.920 12.497 1.00 92.56 136 PHE A N 1
ATOM 1043 C CA . PHE A 1 136 ? 9.446 -6.623 13.120 1.00 92.56 136 PHE A CA 1
ATOM 1044 C C . PHE A 1 136 ? 10.799 -5.910 12.959 1.00 92.56 136 PHE A C 1
ATOM 1046 O O . PHE A 1 136 ? 11.817 -6.436 13.419 1.00 92.56 136 PHE A O 1
ATOM 1053 N N . LEU A 1 137 ? 10.846 -4.721 12.346 1.00 91.56 137 LEU A N 1
ATOM 1054 C CA . LEU A 1 137 ? 12.069 -3.922 12.191 1.00 91.56 137 LEU A CA 1
ATOM 1055 C C . LEU A 1 137 ? 11.984 -2.599 12.960 1.00 91.56 137 LEU A C 1
ATOM 1057 O O . LEU A 1 137 ? 10.910 -2.094 13.262 1.00 91.56 137 LEU A O 1
ATOM 1061 N N . SER A 1 138 ? 13.143 -2.033 13.296 1.00 90.75 138 SER A N 1
ATOM 1062 C CA . SER A 1 138 ? 13.211 -0.676 13.848 1.00 90.75 138 SER A CA 1
ATOM 1063 C C . SER A 1 138 ? 12.736 0.335 12.791 1.00 90.75 138 SER A C 1
ATOM 1065 O O . SER A 1 138 ? 13.135 0.188 11.634 1.00 90.75 138 SER A O 1
ATOM 1067 N N . P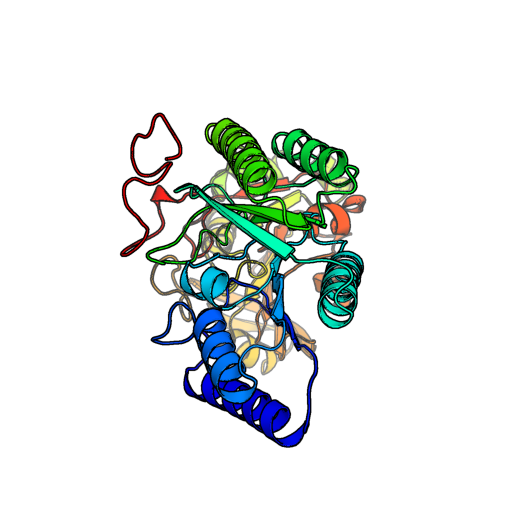RO A 1 139 ? 11.958 1.368 13.165 1.00 91.88 139 PRO A N 1
ATOM 1068 C CA . PRO A 1 139 ? 11.612 1.755 14.539 1.00 91.88 139 PRO A CA 1
ATOM 1069 C C . PRO A 1 139 ? 10.349 1.079 15.103 1.00 91.88 139 PRO A C 1
ATOM 1071 O O . PRO A 1 139 ? 10.160 1.064 16.320 1.00 91.88 139 PRO A O 1
ATOM 1074 N N . MET A 1 140 ? 9.512 0.491 14.247 1.00 95.12 140 MET A N 1
ATOM 1075 C CA . MET A 1 140 ? 8.160 0.068 14.621 1.00 95.12 140 MET A CA 1
ATOM 1076 C C . MET A 1 140 ? 8.102 -1.193 15.484 1.00 95.12 140 MET A C 1
ATOM 1078 O O . MET A 1 140 ? 7.140 -1.381 16.224 1.00 95.12 140 MET A O 1
ATOM 1082 N N . ASN A 1 141 ? 9.142 -2.029 15.486 1.00 95.75 141 ASN A N 1
ATOM 1083 C CA . ASN A 1 141 ? 9.170 -3.254 16.288 1.00 95.75 141 ASN A CA 1
ATOM 1084 C C . ASN A 1 141 ? 8.884 -3.037 17.779 1.00 95.75 141 ASN A C 1
ATOM 1086 O O . ASN A 1 141 ? 8.275 -3.898 18.417 1.00 95.75 141 ASN A O 1
ATOM 1090 N N . LYS A 1 142 ? 9.295 -1.894 18.342 1.00 96.50 142 LYS A N 1
ATOM 1091 C CA . LYS A 1 142 ? 8.999 -1.528 19.732 1.00 96.50 142 LYS A CA 1
ATOM 1092 C C . LYS A 1 142 ? 7.521 -1.195 19.930 1.00 96.50 142 LYS A C 1
ATOM 1094 O O . LYS A 1 142 ? 6.947 -1.660 20.910 1.00 96.50 142 LYS A O 1
ATOM 1099 N N . VAL A 1 143 ? 6.922 -0.456 18.996 1.00 97.31 143 VAL A N 1
ATOM 1100 C CA . VAL A 1 143 ? 5.500 -0.081 19.010 1.00 97.31 143 VAL A CA 1
ATOM 1101 C C . VAL A 1 143 ? 4.624 -1.331 18.924 1.00 97.31 143 VAL A C 1
ATOM 1103 O O . VAL A 1 143 ? 3.848 -1.600 19.836 1.00 97.31 143 VAL A O 1
ATOM 1106 N N . PHE A 1 144 ? 4.834 -2.183 17.916 1.00 97.81 144 PHE A N 1
ATOM 1107 C CA . PHE A 1 144 ? 4.054 -3.418 17.753 1.00 97.81 144 PHE A CA 1
ATOM 1108 C C . PHE A 1 144 ? 4.248 -4.407 18.914 1.00 97.81 144 PHE A C 1
ATOM 1110 O O . PHE A 1 144 ? 3.298 -5.061 19.349 1.00 97.81 144 PHE A O 1
ATOM 1117 N N . SER A 1 145 ? 5.464 -4.506 19.468 1.00 98.12 145 SER A N 1
ATOM 1118 C CA . SER A 1 145 ? 5.711 -5.337 20.657 1.00 98.12 145 SER A CA 1
ATOM 1119 C C . SER A 1 145 ? 4.991 -4.804 21.896 1.00 98.12 145 SER A C 1
ATOM 1121 O O . SER A 1 145 ? 4.511 -5.600 22.706 1.00 98.12 145 SER A O 1
ATOM 1123 N N . TRP A 1 146 ? 4.921 -3.480 22.053 1.00 98.44 146 TRP A N 1
ATOM 1124 C CA . TRP A 1 146 ? 4.179 -2.836 23.131 1.00 98.44 146 TRP A CA 1
ATOM 1125 C C . TRP A 1 146 ? 2.674 -3.087 22.986 1.00 98.44 146 TRP A C 1
ATOM 1127 O O . TRP A 1 146 ? 2.075 -3.587 23.938 1.00 98.44 146 TRP A O 1
ATOM 1137 N N . MET A 1 147 ? 2.104 -2.898 21.787 1.00 98.44 147 MET A N 1
ATOM 1138 C CA . MET A 1 147 ? 0.688 -3.187 21.503 1.00 98.44 147 MET A CA 1
ATOM 1139 C C . MET A 1 147 ? 0.346 -4.631 21.892 1.00 98.44 147 MET A C 1
ATOM 1141 O O . MET A 1 147 ? -0.515 -4.872 22.733 1.00 98.44 147 MET A O 1
ATOM 1145 N N . LYS A 1 148 ? 1.119 -5.602 21.385 1.00 97.50 148 LYS A N 1
ATOM 1146 C CA . LYS A 1 148 ? 0.927 -7.031 21.680 1.00 97.50 148 LYS A CA 1
ATOM 1147 C C . LYS A 1 148 ? 1.047 -7.370 23.167 1.00 97.50 148 LYS A C 1
ATOM 1149 O O . LYS A 1 148 ? 0.471 -8.356 23.623 1.00 97.50 148 LYS A O 1
ATOM 1154 N N . LYS A 1 149 ? 1.871 -6.636 23.919 1.00 98.00 149 LYS A N 1
ATOM 1155 C CA . LYS A 1 149 ? 2.008 -6.835 25.365 1.00 98.00 149 LYS A CA 1
ATOM 1156 C C . LYS A 1 149 ? 0.790 -6.285 26.102 1.00 98.00 149 LYS A C 1
ATOM 1158 O O . LYS A 1 149 ? 0.328 -6.954 27.017 1.00 98.00 149 LYS A O 1
ATOM 1163 N N . ARG A 1 150 ? 0.312 -5.100 25.717 1.00 97.56 150 ARG A N 1
ATOM 1164 C CA . ARG A 1 150 ? -0.804 -4.408 26.367 1.00 97.56 150 ARG A CA 1
ATOM 1165 C C . ARG A 1 150 ? -2.146 -5.101 26.123 1.00 97.56 150 ARG A C 1
ATOM 1167 O O . ARG A 1 150 ? -2.946 -5.188 27.037 1.00 97.56 150 ARG A O 1
ATOM 1174 N N . GLU A 1 151 ? -2.332 -5.720 24.961 1.00 97.25 151 GLU A N 1
ATOM 1175 C CA . GLU A 1 151 ? -3.500 -6.570 24.658 1.00 97.25 151 GLU A CA 1
ATOM 1176 C C . GLU A 1 151 ? -3.554 -7.900 25.435 1.00 97.25 151 GLU A C 1
ATOM 1178 O O . GLU A 1 151 ? -4.407 -8.739 25.169 1.00 97.25 151 GLU A O 1
ATOM 1183 N N . ARG A 1 152 ? -2.614 -8.153 26.355 1.00 96.88 152 ARG A N 1
ATOM 1184 C CA . ARG A 1 152 ? -2.703 -9.298 27.278 1.00 96.88 152 ARG A CA 1
ATOM 1185 C C . ARG A 1 152 ? -3.477 -8.972 28.549 1.00 96.88 152 ARG A C 1
ATOM 1187 O O . ARG A 1 152 ? -3.699 -9.886 29.337 1.00 96.88 152 ARG A O 1
ATOM 1194 N N . ASP A 1 153 ? -3.791 -7.702 28.773 1.00 96.38 153 ASP A N 1
ATOM 1195 C CA . ASP A 1 153 ? -4.608 -7.278 29.899 1.00 96.38 153 ASP A CA 1
ATOM 1196 C C . ASP A 1 153 ? -6.078 -7.574 29.568 1.00 96.38 153 ASP A C 1
ATOM 1198 O O . ASP A 1 153 ? -6.544 -7.202 28.493 1.00 96.38 153 ASP A O 1
ATOM 1202 N N . ASP A 1 154 ? -6.794 -8.245 30.477 1.00 93.31 154 ASP A N 1
ATOM 1203 C CA . ASP A 1 154 ? -8.149 -8.764 30.218 1.00 93.31 154 ASP A CA 1
ATOM 1204 C C . ASP A 1 154 ? -9.165 -7.657 29.855 1.00 93.31 154 ASP A C 1
ATOM 1206 O O . ASP A 1 154 ? -10.094 -7.906 29.092 1.00 93.31 154 ASP A O 1
ATOM 1210 N N . ASP A 1 155 ? -8.953 -6.428 30.340 1.00 96.88 155 ASP A N 1
ATOM 1211 C CA . ASP A 1 155 ? -9.815 -5.266 30.072 1.00 96.88 155 ASP A CA 1
ATOM 1212 C C . ASP A 1 155 ? -9.545 -4.601 28.700 1.00 96.88 155 ASP A C 1
ATOM 1214 O O . ASP A 1 155 ? -10.247 -3.666 28.304 1.00 96.88 155 ASP A O 1
ATOM 1218 N N . VAL A 1 156 ? -8.522 -5.050 27.957 1.00 98.62 156 VAL A N 1
ATOM 1219 C CA . VAL A 1 156 ? -8.133 -4.503 26.647 1.00 98.62 156 VAL A CA 1
ATOM 1220 C C . VAL A 1 156 ? -8.596 -5.435 25.530 1.00 98.62 156 VAL A C 1
ATOM 1222 O O . VAL A 1 156 ? -8.017 -6.493 25.295 1.00 98.62 156 VAL A O 1
ATOM 1225 N N . LEU A 1 157 ? -9.604 -5.003 24.775 1.00 98.69 157 LEU A N 1
ATOM 1226 C CA . LEU A 1 157 ? -10.174 -5.777 23.673 1.00 98.69 157 LEU A CA 1
ATOM 1227 C C . LEU A 1 157 ? -9.319 -5.700 22.406 1.00 98.69 157 LEU A C 1
ATOM 1229 O O . LEU A 1 157 ? -9.126 -6.712 21.735 1.00 98.69 157 LEU A O 1
ATOM 1233 N N . ALA A 1 158 ? -8.821 -4.517 22.038 1.00 98.62 158 ALA A N 1
ATOM 1234 C CA . ALA A 1 158 ? -7.961 -4.345 20.868 1.00 98.62 158 ALA A CA 1
ATOM 1235 C C . ALA A 1 158 ? -7.148 -3.046 20.924 1.00 98.62 158 ALA A C 1
ATOM 1237 O O . ALA A 1 158 ? -7.603 -2.024 21.429 1.00 98.62 158 ALA A O 1
ATOM 1238 N N . ILE A 1 159 ? -5.964 -3.067 20.320 1.00 98.75 159 ILE A N 1
ATOM 1239 C CA . ILE A 1 159 ? -5.126 -1.902 20.054 1.00 98.75 159 ILE A CA 1
ATOM 1240 C C . ILE A 1 159 ? -4.721 -1.938 18.586 1.00 98.75 159 ILE A C 1
ATOM 1242 O O . ILE A 1 159 ? -4.204 -2.944 18.092 1.00 98.75 159 ILE A O 1
ATOM 1246 N N . SER A 1 160 ? -4.933 -0.826 17.889 1.00 98.56 160 SER A N 1
ATOM 1247 C CA . SER A 1 160 ? -4.630 -0.694 16.465 1.00 98.56 160 SER A CA 1
ATOM 1248 C C . SER A 1 160 ? -3.825 0.570 16.203 1.00 98.56 160 SER A C 1
ATOM 1250 O O . SER A 1 160 ? -4.111 1.622 16.769 1.00 98.56 160 SER A O 1
ATOM 1252 N N . ASN A 1 161 ? -2.828 0.456 15.329 1.00 97.94 161 ASN A N 1
ATOM 1253 C CA . ASN A 1 161 ? -2.041 1.580 14.843 1.00 97.94 161 ASN A CA 1
ATOM 1254 C C . ASN A 1 161 ? -2.249 1.702 13.333 1.00 97.94 161 ASN A C 1
ATOM 1256 O O . ASN A 1 161 ? -1.874 0.799 12.581 1.00 97.94 161 ASN A O 1
ATOM 1260 N N . PHE A 1 162 ? -2.872 2.796 12.910 1.00 97.88 162 PHE A N 1
ATOM 1261 C CA . PHE A 1 162 ? -3.118 3.101 11.510 1.00 97.88 162 PHE A CA 1
ATOM 1262 C C . PHE A 1 162 ? -2.091 4.118 11.030 1.00 97.88 162 PHE A C 1
ATOM 1264 O O . PHE A 1 162 ? -2.184 5.292 11.363 1.00 97.88 162 PHE A O 1
ATOM 1271 N N . MET A 1 163 ? -1.131 3.673 10.227 1.00 95.75 163 MET A N 1
ATOM 1272 C CA . MET A 1 163 ? 0.017 4.456 9.751 1.00 95.75 163 MET A CA 1
ATOM 1273 C C . MET A 1 163 ? -0.220 5.107 8.382 1.00 95.75 163 MET A C 1
ATOM 1275 O O . MET A 1 163 ? 0.725 5.530 7.732 1.00 95.75 163 MET A O 1
ATOM 1279 N N . VAL A 1 164 ? -1.493 5.167 7.977 1.00 93.69 164 VAL A N 1
ATOM 1280 C CA . VAL A 1 164 ? -2.079 5.870 6.830 1.00 93.69 164 VAL A CA 1
ATOM 1281 C C . VAL A 1 164 ? -1.453 5.622 5.447 1.00 93.69 164 VAL A C 1
ATOM 1283 O O . VAL A 1 164 ? -0.253 5.489 5.231 1.00 93.69 164 VAL A O 1
ATOM 1286 N N . HIS A 1 165 ? -2.303 5.605 4.430 1.00 94.50 165 HIS A N 1
ATOM 1287 C CA . HIS A 1 165 ? -1.886 5.678 3.041 1.00 94.50 165 HIS A CA 1
ATOM 1288 C C . HIS A 1 165 ? -1.541 7.135 2.701 1.00 94.50 165 HIS A C 1
ATOM 1290 O O . HIS A 1 165 ? -2.426 7.923 2.373 1.00 94.50 165 HIS A O 1
ATOM 1296 N N . ILE A 1 166 ? -0.261 7.508 2.804 1.00 93.81 166 ILE A N 1
ATOM 1297 C CA . ILE A 1 166 ? 0.188 8.911 2.682 1.00 93.81 166 ILE A CA 1
ATOM 1298 C C . ILE A 1 166 ? -0.139 9.567 1.330 1.00 93.81 166 ILE A C 1
ATOM 1300 O O . ILE A 1 166 ? -0.092 10.783 1.229 1.00 93.81 166 ILE A O 1
ATOM 1304 N N . TRP A 1 167 ? -0.486 8.800 0.297 1.00 93.94 167 TRP A N 1
ATOM 1305 C CA . TRP A 1 167 ? -0.821 9.317 -1.040 1.00 93.94 167 TRP A CA 1
ATOM 1306 C C . TRP A 1 167 ? -2.294 9.697 -1.214 1.00 93.94 167 TRP A C 1
ATOM 1308 O O . TRP A 1 167 ? -2.724 10.044 -2.312 1.00 93.94 167 TRP A O 1
ATOM 1318 N N . LEU A 1 168 ? -3.080 9.631 -0.140 1.00 93.12 168 LEU A N 1
ATOM 1319 C CA . LEU A 1 168 ? -4.389 10.269 -0.091 1.00 93.12 168 LEU A CA 1
ATOM 1320 C C . LEU A 1 168 ? -4.215 11.781 0.100 1.00 93.12 168 LEU A C 1
ATOM 1322 O O . LEU A 1 168 ? -3.285 12.227 0.759 1.00 93.12 168 LEU A O 1
ATOM 1326 N N . ASP A 1 169 ? -5.145 12.570 -0.423 1.00 92.00 169 ASP A N 1
ATOM 1327 C CA . ASP A 1 169 ? -5.288 13.985 -0.082 1.00 92.00 169 ASP A CA 1
ATOM 1328 C C . ASP A 1 169 ? -6.630 14.134 0.633 1.00 92.00 169 ASP A C 1
ATOM 1330 O O . ASP A 1 169 ? -7.668 14.117 -0.024 1.00 92.00 169 ASP A O 1
ATOM 1334 N N . ASP A 1 170 ? -6.628 14.215 1.965 1.00 93.50 170 ASP A N 1
ATOM 1335 C CA . ASP A 1 170 ? -7.825 14.190 2.819 1.00 93.50 170 ASP A CA 1
ATOM 1336 C C . ASP A 1 170 ? -7.698 15.141 4.024 1.00 93.50 170 ASP A C 1
ATOM 1338 O O . ASP A 1 170 ? -6.604 15.310 4.552 1.00 93.50 170 ASP A O 1
ATOM 1342 N N . GLU A 1 171 ? -8.804 15.754 4.460 1.00 93.69 171 GLU A N 1
ATOM 1343 C CA . GLU A 1 171 ? -8.821 16.749 5.555 1.00 93.69 171 GLU A CA 1
ATOM 1344 C C . GLU A 1 171 ? -8.537 16.134 6.925 1.00 93.69 171 GLU A C 1
ATOM 1346 O O . GLU A 1 171 ? -8.047 16.809 7.828 1.00 93.69 171 GLU A O 1
ATOM 1351 N N . GLU A 1 172 ? -8.791 14.837 7.065 1.00 94.94 172 GLU A N 1
ATOM 1352 C CA . GLU A 1 172 ? -8.484 14.068 8.258 1.00 94.94 172 GLU A CA 1
ATOM 1353 C C . GLU A 1 172 ? -7.290 13.141 8.008 1.00 94.94 172 GLU A C 1
ATOM 1355 O O . GLU A 1 172 ? -7.193 12.102 8.644 1.00 94.94 172 GLU A O 1
ATOM 1360 N N . LEU A 1 173 ? -6.383 13.438 7.071 1.00 95.88 173 LEU A N 1
ATOM 1361 C CA . LEU A 1 173 ? -5.237 12.564 6.809 1.00 95.88 173 LEU A CA 1
ATOM 1362 C C . LEU A 1 173 ? -4.230 12.565 7.966 1.00 95.88 173 LEU A C 1
ATOM 1364 O O . LEU A 1 173 ? -3.757 13.613 8.398 1.00 95.88 173 LEU A O 1
ATOM 1368 N N . GLY A 1 174 ? -3.849 11.379 8.434 1.00 95.94 174 GLY A N 1
ATOM 1369 C CA . GLY A 1 174 ? -2.788 11.221 9.425 1.00 95.94 174 GLY A CA 1
ATOM 1370 C C . GLY A 1 174 ? -2.839 9.872 10.126 1.00 95.94 174 GLY A C 1
ATOM 1371 O O . GLY A 1 174 ? -3.839 9.146 10.033 1.00 95.94 174 GLY A O 1
ATOM 1372 N N . TRP A 1 175 ? -1.764 9.556 10.846 1.00 97.31 175 TRP A N 1
ATOM 1373 C CA . TRP A 1 175 ? -1.702 8.356 11.670 1.00 97.31 175 TRP A CA 1
ATOM 1374 C C . TRP A 1 175 ? -2.807 8.365 12.728 1.00 97.31 175 TRP A C 1
ATOM 1376 O O . TRP A 1 175 ? -3.275 9.420 13.157 1.00 97.31 175 TRP A O 1
ATOM 1386 N N . THR A 1 176 ? -3.279 7.188 13.126 1.00 98.19 176 THR A N 1
ATOM 1387 C CA . THR A 1 176 ? -4.314 7.059 14.155 1.00 98.19 176 THR A CA 1
ATOM 1388 C C . THR A 1 176 ? -4.001 5.911 15.096 1.00 98.19 176 THR A C 1
ATOM 1390 O O . THR A 1 176 ? -3.954 4.753 14.682 1.00 98.19 176 THR A O 1
ATOM 1393 N N . SER A 1 177 ? -3.866 6.230 16.375 1.00 98.50 177 SER A N 1
ATOM 1394 C CA . SER A 1 177 ? -3.806 5.250 17.452 1.00 98.50 177 SER A CA 1
ATOM 1395 C C . SER A 1 177 ? -5.229 4.967 17.932 1.00 98.50 177 SER A C 1
ATOM 1397 O O . SER A 1 177 ? -5.986 5.902 18.197 1.00 98.50 177 SER A O 1
ATOM 1399 N N . VAL A 1 178 ? -5.610 3.696 18.036 1.00 98.69 178 VAL A N 1
ATOM 1400 C CA . VAL A 1 178 ? -6.951 3.267 18.461 1.00 98.69 178 VAL A CA 1
ATOM 1401 C C . VAL A 1 178 ? -6.822 2.257 19.591 1.00 98.69 178 VAL A C 1
ATOM 1403 O O . VAL A 1 178 ? -6.073 1.286 19.472 1.00 98.69 178 VAL A O 1
ATOM 1406 N N . ALA A 1 179 ? -7.582 2.467 20.661 1.00 98.81 179 ALA A N 1
ATOM 1407 C CA . ALA A 1 179 ? -7.712 1.538 21.773 1.00 98.81 179 ALA A CA 1
ATOM 1408 C C . ALA A 1 179 ? -9.187 1.190 21.985 1.00 98.81 179 ALA A C 1
ATOM 1410 O O . ALA A 1 179 ? -10.044 2.071 21.978 1.00 98.81 179 ALA A O 1
ATOM 1411 N N . VAL A 1 180 ? -9.466 -0.094 22.183 1.00 98.88 180 VAL A N 1
ATOM 1412 C CA . VAL A 1 180 ? -10.790 -0.629 22.498 1.00 98.88 180 VAL A CA 1
ATOM 1413 C C . VAL A 1 180 ? -10.674 -1.427 23.791 1.00 98.88 180 VAL A C 1
ATOM 1415 O O . VAL A 1 180 ? -9.850 -2.338 23.881 1.00 98.88 180 VAL A O 1
ATOM 1418 N N . THR A 1 181 ? -11.489 -1.093 24.783 1.00 98.88 181 THR A N 1
ATOM 1419 C CA . THR A 1 181 ? -11.532 -1.738 26.105 1.00 98.88 181 THR A CA 1
ATOM 1420 C C . THR A 1 181 ? -12.926 -2.271 26.409 1.00 98.88 181 THR A C 1
ATOM 1422 O O . THR A 1 181 ? -13.891 -1.926 25.723 1.00 98.88 181 THR A O 1
ATOM 1425 N N . ASP A 1 182 ? -13.043 -3.117 27.431 1.00 98.56 182 ASP A N 1
ATOM 1426 C CA . ASP A 1 182 ? -14.339 -3.569 27.938 1.00 98.56 182 ASP A CA 1
ATOM 1427 C C . ASP A 1 182 ? -14.877 -2.584 28.987 1.00 98.56 182 ASP A C 1
ATOM 1429 O O . ASP A 1 182 ? -14.522 -2.627 30.161 1.00 98.56 182 ASP A O 1
ATOM 1433 N N . GLY A 1 183 ? -15.697 -1.626 28.553 1.00 98.06 183 GLY A N 1
ATOM 1434 C CA . GLY A 1 183 ? -16.379 -0.670 29.430 1.00 98.06 183 GLY A CA 1
ATOM 1435 C C . GLY A 1 183 ? -15.500 0.410 30.078 1.00 98.06 183 GLY A C 1
ATOM 1436 O O . GLY A 1 183 ? -16.049 1.372 30.619 1.00 98.06 183 GLY A O 1
ATOM 1437 N N . ASP A 1 184 ? -14.170 0.305 30.010 1.00 98.38 184 ASP A N 1
ATOM 1438 C CA . ASP A 1 184 ? -13.239 1.231 30.666 1.00 98.38 184 ASP A CA 1
ATOM 1439 C C . ASP A 1 184 ? -12.710 2.316 29.714 1.00 98.38 184 ASP A C 1
ATOM 1441 O O . ASP A 1 184 ? -11.697 2.163 29.020 1.00 98.38 184 ASP A O 1
ATOM 1445 N N . ARG A 1 185 ? -13.390 3.463 29.716 1.00 98.50 185 ARG A N 1
ATOM 1446 C CA . ARG A 1 185 ? -13.005 4.626 28.910 1.00 98.50 185 ARG A CA 1
ATOM 1447 C C . ARG A 1 185 ? -11.672 5.243 29.328 1.00 98.50 185 ARG A C 1
ATOM 1449 O O . ARG A 1 185 ? -10.931 5.702 28.462 1.00 98.50 185 ARG A O 1
ATOM 1456 N N . GLU A 1 186 ? -11.367 5.295 30.623 1.00 98.62 186 GLU A N 1
ATOM 1457 C CA . GLU A 1 186 ? -10.134 5.927 31.114 1.00 98.62 186 GLU A CA 1
ATOM 1458 C C . GLU A 1 186 ? -8.908 5.114 30.685 1.00 98.62 186 GLU A C 1
ATOM 1460 O O . GLU A 1 186 ? -7.903 5.677 30.240 1.00 98.62 186 GLU A O 1
ATOM 1465 N N . LEU A 1 187 ? -9.028 3.785 30.717 1.00 98.69 187 LEU A N 1
ATOM 1466 C CA . LEU A 1 187 ? -8.029 2.875 30.177 1.00 98.69 187 LEU A CA 1
ATOM 1467 C C . LEU A 1 187 ? -7.849 3.052 28.662 1.00 98.69 187 LEU A C 1
ATOM 1469 O O . LEU A 1 187 ? -6.710 3.134 28.198 1.00 98.69 187 LEU A O 1
ATOM 1473 N N . ALA A 1 188 ? -8.942 3.158 27.897 1.00 98.69 188 ALA A N 1
ATOM 1474 C CA . ALA A 1 188 ? -8.880 3.365 26.447 1.00 98.69 188 ALA A CA 1
ATOM 1475 C C . ALA A 1 188 ? -8.166 4.683 26.092 1.00 98.69 188 ALA A C 1
ATOM 1477 O O . ALA A 1 188 ? -7.255 4.688 25.263 1.00 98.69 188 ALA A O 1
ATOM 1478 N N . VAL A 1 189 ? -8.508 5.778 26.784 1.00 98.75 189 VAL A N 1
ATOM 1479 C CA . VAL A 1 189 ? -7.825 7.081 26.684 1.00 98.75 189 VAL A CA 1
ATOM 1480 C C . VAL A 1 189 ? -6.328 6.924 26.950 1.00 98.75 189 VAL A C 1
ATOM 1482 O O . VAL A 1 189 ? -5.519 7.312 26.109 1.00 98.75 189 VAL A O 1
ATOM 1485 N N . SER A 1 190 ? -5.954 6.304 28.075 1.00 98.62 190 SER A N 1
ATOM 1486 C CA . SER A 1 190 ? -4.549 6.138 28.463 1.00 98.62 190 SER A CA 1
ATOM 1487 C C . SER A 1 190 ? -3.741 5.341 27.437 1.00 98.62 190 SER A C 1
ATOM 1489 O O . SER A 1 190 ? -2.585 5.673 27.188 1.00 98.62 190 SER A O 1
ATOM 1491 N N . ILE A 1 191 ? -4.319 4.282 26.865 1.00 98.81 191 ILE A N 1
ATOM 1492 C CA . ILE A 1 191 ? -3.643 3.441 25.869 1.00 98.81 191 ILE A CA 1
ATOM 1493 C C . ILE A 1 191 ? -3.487 4.192 24.547 1.00 98.81 191 ILE A C 1
ATOM 1495 O O . ILE A 1 191 ? -2.413 4.143 23.949 1.00 98.81 191 ILE A O 1
ATOM 1499 N N . ALA A 1 192 ? -4.534 4.890 24.097 1.00 98.62 192 ALA A N 1
ATOM 1500 C CA . ALA A 1 192 ? -4.482 5.671 22.867 1.00 98.62 192 ALA A CA 1
ATOM 1501 C C . ALA A 1 192 ? -3.459 6.818 22.971 1.00 98.62 192 ALA A C 1
ATOM 1503 O O . ALA A 1 192 ? -2.717 7.050 22.019 1.00 98.62 192 ALA A O 1
ATOM 1504 N N . ASP A 1 193 ? -3.371 7.482 24.129 1.00 98.62 193 ASP A N 1
ATOM 1505 C CA . ASP A 1 193 ? -2.364 8.514 24.412 1.00 98.62 193 ASP A CA 1
ATOM 1506 C C . ASP A 1 193 ? -0.935 7.957 24.413 1.00 98.62 193 ASP A C 1
ATOM 1508 O O . ASP A 1 193 ? -0.047 8.530 23.779 1.00 98.62 193 ASP A O 1
ATOM 1512 N N . GLU A 1 194 ? -0.694 6.834 25.099 1.00 98.50 194 GLU A N 1
ATOM 1513 C CA . GLU A 1 194 ? 0.639 6.221 25.155 1.00 98.50 194 GLU A CA 1
ATOM 1514 C C . GLU A 1 194 ? 1.095 5.756 23.767 1.00 98.50 194 GLU A C 1
ATOM 1516 O O . GLU A 1 194 ? 2.218 6.063 23.359 1.00 98.50 194 GLU A O 1
ATOM 1521 N N . LEU A 1 195 ? 0.213 5.090 23.011 1.00 98.62 195 LEU A N 1
ATOM 1522 C CA . LEU A 1 195 ? 0.503 4.668 21.643 1.00 98.62 195 LEU A CA 1
ATOM 1523 C C . LEU A 1 195 ? 0.815 5.871 20.748 1.00 98.62 195 LEU A C 1
ATOM 1525 O O . LEU A 1 195 ? 1.829 5.859 20.054 1.00 98.62 195 LEU A O 1
ATOM 1529 N N . ALA A 1 196 ? 0.022 6.941 20.828 1.00 98.38 196 ALA A N 1
ATOM 1530 C CA . ALA A 1 196 ? 0.240 8.121 20.003 1.00 98.38 196 ALA A CA 1
ATOM 1531 C C . ALA A 1 196 ? 1.562 8.834 20.309 1.00 98.38 196 ALA A C 1
ATOM 1533 O O . ALA A 1 196 ? 2.224 9.333 19.399 1.00 98.38 196 ALA A O 1
ATOM 1534 N N . MET A 1 197 ? 1.996 8.840 21.571 1.00 97.88 197 MET A N 1
ATOM 1535 C CA . MET A 1 197 ? 3.319 9.348 21.944 1.00 97.88 197 MET A CA 1
ATOM 1536 C C . MET A 1 197 ? 4.451 8.463 21.413 1.00 97.88 197 MET A C 1
ATOM 1538 O O . MET A 1 197 ? 5.485 8.979 20.982 1.00 97.88 197 MET A O 1
ATOM 1542 N N . MET A 1 198 ? 4.273 7.138 21.417 1.00 97.06 198 MET A N 1
ATOM 1543 C CA . MET A 1 198 ? 5.241 6.213 20.819 1.00 97.06 198 MET A CA 1
ATOM 1544 C C . MET A 1 198 ? 5.335 6.385 19.300 1.00 97.06 198 MET A C 1
ATOM 1546 O O . MET A 1 198 ? 6.441 6.373 18.761 1.00 97.06 198 MET A O 1
ATOM 1550 N N . ASP A 1 199 ? 4.198 6.574 18.634 1.00 96.06 199 ASP A N 1
ATOM 1551 C CA . ASP A 1 199 ? 4.112 6.840 17.200 1.00 96.06 199 ASP A CA 1
ATOM 1552 C C . ASP A 1 199 ? 4.757 8.191 16.853 1.00 96.06 199 ASP A C 1
ATOM 1554 O O . ASP A 1 199 ? 5.605 8.275 15.967 1.00 96.06 199 ASP A O 1
ATOM 1558 N N . TRP A 1 200 ? 4.467 9.250 17.612 1.00 96.25 200 TRP A N 1
ATOM 1559 C CA . TRP A 1 200 ? 5.106 10.553 17.411 1.00 96.25 200 TRP A CA 1
ATOM 1560 C C . TRP A 1 200 ? 6.626 10.504 17.600 1.00 96.25 200 TRP A C 1
ATOM 1562 O O . TRP A 1 200 ? 7.374 11.163 16.880 1.00 96.25 200 TRP A O 1
ATOM 1572 N N . ALA A 1 201 ? 7.119 9.679 18.527 1.00 94.50 201 ALA A N 1
ATOM 1573 C CA . ALA A 1 201 ? 8.552 9.534 18.771 1.00 94.50 201 ALA A CA 1
ATOM 1574 C C . ALA A 1 201 ? 9.329 8.936 17.580 1.00 94.50 201 ALA A C 1
ATOM 1576 O O . ALA A 1 201 ? 10.557 9.044 17.552 1.00 94.50 201 ALA A O 1
ATOM 1577 N N . VAL A 1 202 ? 8.656 8.319 16.597 1.00 92.56 202 VAL A N 1
ATOM 1578 C CA . VAL A 1 202 ? 9.310 7.794 15.385 1.00 92.56 202 VAL A CA 1
ATOM 1579 C C . VAL A 1 202 ? 9.338 8.787 14.218 1.00 92.56 202 VAL A C 1
ATOM 1581 O O . VAL A 1 202 ? 9.934 8.481 13.186 1.00 92.56 202 VAL A O 1
ATOM 1584 N N . LYS A 1 203 ? 8.754 9.983 14.372 1.00 90.62 203 LYS A N 1
ATOM 1585 C CA . LYS A 1 203 ? 8.568 10.964 13.288 1.00 90.62 203 LYS A CA 1
ATOM 1586 C C . LYS A 1 203 ? 9.864 11.418 12.600 1.00 90.62 203 LYS A C 1
ATOM 1588 O O . LYS A 1 203 ? 9.847 11.726 11.411 1.00 90.62 203 LYS A O 1
ATOM 1593 N N . ASP A 1 204 ? 10.979 11.444 13.335 1.00 86.75 204 ASP A N 1
ATOM 1594 C CA . ASP A 1 204 ? 12.288 11.929 12.862 1.00 86.75 204 ASP A CA 1
ATOM 1595 C C . ASP A 1 204 ? 13.233 10.789 12.442 1.00 86.75 204 ASP A C 1
ATOM 1597 O O . ASP A 1 204 ? 14.439 10.985 12.271 1.00 86.75 204 ASP A O 1
ATOM 1601 N N . VAL A 1 205 ? 12.720 9.561 12.313 1.00 85.56 205 VAL A N 1
ATOM 1602 C CA . VAL A 1 205 ? 13.536 8.426 11.878 1.00 85.56 205 VAL A CA 1
ATOM 1603 C C . VAL A 1 205 ? 13.947 8.618 10.419 1.00 85.56 205 VAL A C 1
ATOM 1605 O O . VAL A 1 205 ? 13.112 8.732 9.525 1.00 85.56 205 VAL A O 1
ATOM 1608 N N . HIS A 1 206 ? 15.262 8.622 10.182 1.00 80.00 206 HIS A N 1
ATOM 1609 C CA . HIS A 1 206 ? 15.839 8.800 8.850 1.00 80.00 206 HIS A CA 1
ATOM 1610 C C . HIS A 1 206 ? 15.397 7.683 7.900 1.00 80.00 206 HIS A C 1
ATOM 1612 O O . HIS A 1 206 ? 15.655 6.499 8.147 1.00 80.00 206 HIS A O 1
ATOM 1618 N N . MET A 1 207 ? 14.765 8.068 6.794 1.00 77.88 207 MET A N 1
ATOM 1619 C CA . MET A 1 207 ? 14.425 7.152 5.709 1.00 77.88 207 MET A CA 1
ATOM 1620 C C . MET A 1 207 ? 15.698 6.672 4.993 1.00 77.88 207 MET A C 1
ATOM 1622 O O . MET A 1 207 ? 16.653 7.437 4.875 1.00 77.88 207 MET A O 1
ATOM 1626 N N . PRO A 1 208 ? 15.751 5.427 4.480 1.00 79.31 208 PRO A N 1
ATOM 1627 C CA . PRO A 1 208 ? 16.911 4.951 3.736 1.00 79.31 208 PRO A CA 1
ATOM 1628 C C . PRO A 1 208 ? 17.253 5.868 2.561 1.00 79.31 208 PRO A C 1
ATOM 1630 O O . PRO A 1 208 ? 16.363 6.235 1.792 1.00 79.31 208 PRO A O 1
ATOM 1633 N N . ASP A 1 209 ? 18.545 6.153 2.388 1.00 84.31 209 ASP A N 1
ATOM 1634 C CA . ASP A 1 209 ? 19.025 6.986 1.287 1.00 84.31 209 ASP A CA 1
ATOM 1635 C C . ASP A 1 209 ? 18.547 6.447 -0.064 1.00 84.31 209 ASP A C 1
ATOM 1637 O O . ASP A 1 209 ? 18.598 5.241 -0.355 1.00 84.31 209 ASP A O 1
ATOM 1641 N N . ARG A 1 210 ? 18.118 7.377 -0.910 1.00 89.12 210 ARG A N 1
ATOM 1642 C CA . ARG A 1 210 ? 17.656 7.106 -2.266 1.00 89.12 210 ARG A CA 1
ATOM 1643 C C . ARG A 1 210 ? 18.665 7.601 -3.271 1.00 89.12 210 ARG A C 1
ATOM 1645 O O . ARG A 1 210 ? 19.475 8.481 -2.997 1.00 89.12 210 ARG A O 1
ATOM 1652 N N . LEU A 1 211 ? 18.637 6.971 -4.431 1.00 95.12 211 LEU A N 1
ATOM 1653 C CA . LEU A 1 211 ? 19.528 7.286 -5.530 1.00 95.12 211 LEU A CA 1
ATOM 1654 C C . LEU A 1 211 ? 18.731 7.882 -6.669 1.00 95.12 211 LEU A C 1
ATOM 1656 O O . LEU A 1 211 ? 17.599 7.479 -6.921 1.00 95.12 211 LEU A O 1
ATOM 1660 N N . THR A 1 212 ? 19.369 8.750 -7.435 1.00 96.06 212 THR A N 1
ATOM 1661 C CA . THR A 1 212 ? 18.888 9.015 -8.789 1.00 96.06 212 THR A CA 1
ATOM 1662 C C . THR A 1 212 ? 18.975 7.733 -9.629 1.00 96.06 212 THR A C 1
ATOM 1664 O O . THR A 1 212 ? 19.798 6.844 -9.362 1.00 96.06 212 THR A O 1
ATOM 1667 N N . ALA A 1 213 ? 18.160 7.630 -10.685 1.00 96.50 213 ALA A N 1
ATOM 1668 C CA . ALA A 1 213 ? 18.225 6.497 -11.612 1.00 96.50 213 ALA A CA 1
ATOM 1669 C C . ALA A 1 213 ? 19.653 6.306 -12.169 1.00 96.50 213 ALA A C 1
ATOM 1671 O O . ALA A 1 213 ? 20.181 5.190 -12.175 1.00 96.50 213 ALA A O 1
ATOM 1672 N N . ALA A 1 214 ? 20.321 7.413 -12.513 1.00 97.25 214 ALA A N 1
ATOM 1673 C CA . ALA A 1 214 ? 21.686 7.435 -13.034 1.00 97.25 214 ALA A CA 1
ATOM 1674 C C . ALA A 1 214 ? 22.699 6.832 -12.047 1.00 97.25 214 ALA A C 1
ATOM 1676 O O . ALA A 1 214 ? 23.574 6.038 -12.411 1.00 97.25 214 ALA A O 1
ATOM 1677 N N . GLU A 1 215 ? 22.597 7.193 -10.766 1.00 97.75 215 GLU A N 1
ATOM 1678 C CA . GLU A 1 215 ? 23.465 6.659 -9.716 1.00 97.75 215 GLU A CA 1
ATOM 1679 C C . GLU A 1 215 ? 23.213 5.177 -9.459 1.00 97.75 215 GLU A C 1
ATOM 1681 O O . GLU A 1 215 ? 24.171 4.427 -9.240 1.00 97.75 215 GLU A O 1
ATOM 1686 N N . ALA A 1 216 ? 21.953 4.739 -9.493 1.00 97.44 216 ALA A N 1
ATOM 1687 C CA . ALA A 1 216 ? 21.607 3.336 -9.322 1.00 97.44 216 ALA A CA 1
ATOM 1688 C C . ALA A 1 216 ? 22.187 2.472 -10.451 1.00 97.44 216 ALA A C 1
ATOM 1690 O O . ALA A 1 216 ? 22.835 1.460 -10.167 1.00 97.44 216 ALA A O 1
ATOM 1691 N N . ILE A 1 217 ? 22.063 2.908 -11.708 1.00 97.62 217 ILE A N 1
ATOM 1692 C CA . ILE A 1 217 ? 22.641 2.212 -12.868 1.00 97.62 217 ILE A CA 1
ATOM 1693 C C . ILE A 1 217 ? 24.168 2.143 -12.742 1.00 97.62 217 ILE A C 1
ATOM 1695 O O . ILE A 1 217 ? 24.737 1.050 -12.748 1.00 97.62 217 ILE A O 1
ATOM 1699 N N . LYS A 1 218 ? 24.841 3.269 -12.466 1.00 97.62 218 LYS A N 1
ATOM 1700 C CA . LYS A 1 218 ? 26.302 3.297 -12.243 1.00 97.62 218 LYS A CA 1
ATOM 1701 C C . LYS A 1 218 ? 26.745 2.398 -11.086 1.00 97.62 218 LYS A C 1
ATOM 1703 O O . LYS A 1 218 ? 27.820 1.791 -11.136 1.00 97.62 218 LYS A O 1
ATOM 1708 N N . LYS A 1 219 ? 25.961 2.305 -10.005 1.00 97.38 219 LYS A N 1
ATOM 1709 C CA . LYS A 1 219 ? 26.251 1.380 -8.895 1.00 97.38 219 LYS A CA 1
ATOM 1710 C C . LYS A 1 219 ? 26.079 -0.076 -9.327 1.00 97.38 219 LYS A C 1
ATOM 1712 O O . LYS A 1 219 ? 26.941 -0.888 -8.988 1.00 97.38 219 LYS A O 1
ATOM 1717 N N . ALA A 1 220 ? 25.036 -0.410 -10.084 1.00 97.25 220 ALA A N 1
ATOM 1718 C CA . ALA A 1 220 ? 24.823 -1.757 -10.610 1.00 97.25 220 ALA A CA 1
ATOM 1719 C C . ALA A 1 220 ? 25.948 -2.190 -11.573 1.00 97.25 220 ALA A C 1
ATOM 1721 O O . ALA A 1 220 ? 26.461 -3.310 -11.475 1.00 97.25 220 ALA A O 1
ATOM 1722 N N . GLU A 1 221 ? 26.429 -1.285 -12.428 1.00 96.75 221 GLU A N 1
ATOM 1723 C CA . GLU A 1 221 ? 27.560 -1.529 -13.334 1.00 96.75 221 GLU A CA 1
ATOM 1724 C C . GLU A 1 221 ? 28.840 -1.902 -12.581 1.00 96.75 221 GLU A C 1
ATOM 1726 O O . GLU A 1 221 ? 29.526 -2.864 -12.946 1.00 96.75 221 GLU A O 1
ATOM 1731 N N . LYS A 1 222 ? 29.125 -1.200 -11.476 1.00 97.12 222 LYS A N 1
ATOM 1732 C CA . LYS A 1 222 ? 30.282 -1.460 -10.601 1.00 97.12 222 LYS A CA 1
ATOM 1733 C C . LYS A 1 222 ? 30.184 -2.795 -9.854 1.00 97.12 222 LYS A C 1
ATOM 1735 O O . LYS A 1 222 ? 31.210 -3.353 -9.469 1.00 97.12 222 LYS A O 1
ATOM 1740 N N . LYS A 1 223 ? 28.985 -3.355 -9.670 1.00 95.81 223 LYS A N 1
ATOM 1741 C CA . LYS A 1 223 ? 28.732 -4.608 -8.930 1.00 95.81 223 LYS A CA 1
ATOM 1742 C C . LYS A 1 223 ? 28.888 -5.872 -9.792 1.00 95.81 223 LYS A C 1
ATOM 1744 O O . LYS A 1 223 ? 28.142 -6.832 -9.629 1.00 95.81 223 LYS A O 1
ATOM 1749 N N . LYS A 1 224 ? 29.893 -5.909 -10.678 1.00 94.56 224 LYS A N 1
ATOM 1750 C CA . LYS A 1 224 ? 30.121 -7.010 -11.641 1.00 94.56 224 LYS A CA 1
ATOM 1751 C C . LYS A 1 224 ? 30.125 -8.400 -10.998 1.00 94.56 224 LYS A C 1
ATOM 1753 O O . LYS A 1 224 ? 29.444 -9.291 -11.479 1.00 94.56 224 LYS A O 1
ATOM 1758 N N . PHE A 1 225 ? 30.865 -8.577 -9.901 1.00 94.69 225 PHE A N 1
ATOM 1759 C CA . PHE A 1 225 ? 30.968 -9.878 -9.230 1.00 94.69 225 PHE A CA 1
ATOM 1760 C C . PHE A 1 225 ? 29.651 -10.305 -8.575 1.00 94.69 225 PHE A C 1
ATOM 1762 O O . PHE A 1 225 ? 29.264 -11.461 -8.685 1.00 94.69 225 PHE A O 1
ATOM 1769 N N . SER A 1 226 ? 28.939 -9.374 -7.933 1.00 93.31 226 SER A N 1
ATOM 1770 C CA . SER A 1 226 ? 27.624 -9.649 -7.344 1.00 93.31 226 SER A CA 1
ATOM 1771 C C . SER A 1 226 ? 26.642 -10.140 -8.407 1.00 93.31 226 SER A C 1
ATOM 1773 O O . SER A 1 226 ? 25.963 -11.136 -8.176 1.00 93.31 226 SER A O 1
ATOM 1775 N N . ARG A 1 227 ? 26.649 -9.512 -9.590 1.00 95.19 227 ARG A N 1
ATOM 1776 C CA . ARG A 1 227 ? 25.762 -9.857 -10.710 1.00 95.19 227 ARG A CA 1
ATOM 1777 C C . ARG A 1 227 ? 25.971 -11.258 -11.291 1.00 95.19 227 ARG A C 1
ATOM 1779 O O . ARG A 1 227 ? 25.043 -11.807 -11.866 1.00 95.19 227 ARG A O 1
ATOM 1786 N N . LEU A 1 228 ? 27.125 -11.895 -11.060 1.00 93.00 228 LEU A N 1
ATOM 1787 C CA . LEU A 1 228 ? 27.351 -13.297 -11.455 1.00 93.00 228 LEU A CA 1
ATOM 1788 C C . LEU A 1 228 ? 26.453 -14.291 -10.704 1.00 93.00 228 LEU A C 1
ATOM 1790 O O . LEU A 1 228 ? 26.292 -15.425 -11.145 1.00 93.00 228 LEU A O 1
ATOM 1794 N N . PHE A 1 229 ? 25.890 -13.884 -9.566 1.00 94.56 229 PHE A N 1
ATOM 1795 C CA . PHE A 1 229 ? 25.061 -14.738 -8.717 1.00 94.56 229 PHE A CA 1
ATOM 1796 C C . PHE A 1 229 ? 23.585 -14.327 -8.723 1.00 94.56 229 PHE A C 1
ATOM 1798 O O . PHE A 1 229 ? 22.818 -14.859 -7.919 1.00 94.56 229 PHE A O 1
ATOM 1805 N N . GLY A 1 230 ? 23.188 -13.360 -9.552 1.00 96.12 230 GLY A N 1
ATOM 1806 C CA . G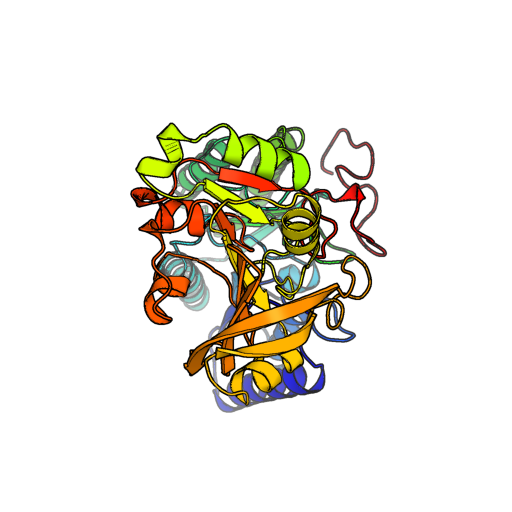LY A 1 230 ? 21.819 -12.854 -9.653 1.00 96.12 230 GLY A CA 1
ATOM 1807 C C . GLY A 1 230 ? 21.741 -11.327 -9.798 1.00 96.12 230 GLY A C 1
ATOM 1808 O O . GLY A 1 230 ? 22.737 -10.633 -9.585 1.00 96.12 230 GLY A O 1
ATOM 1809 N N . PRO A 1 231 ? 20.564 -10.791 -10.149 1.00 97.38 231 PRO A N 1
ATOM 1810 C CA . PRO A 1 231 ? 20.382 -9.385 -10.480 1.00 97.38 231 PRO A CA 1
ATOM 1811 C C . PRO A 1 231 ? 20.553 -8.444 -9.284 1.00 97.38 231 PRO A C 1
ATOM 1813 O O . PRO A 1 231 ? 20.250 -8.770 -8.130 1.00 97.38 231 PRO A O 1
ATOM 1816 N N . MET A 1 232 ? 20.952 -7.213 -9.597 1.00 97.88 232 MET A N 1
ATOM 1817 C CA . MET A 1 232 ? 20.666 -6.061 -8.745 1.00 97.88 232 MET A CA 1
ATOM 1818 C C . MET A 1 232 ? 19.197 -5.669 -8.934 1.00 97.88 232 MET A C 1
ATOM 1820 O O . MET A 1 232 ? 18.704 -5.644 -10.061 1.00 97.88 232 MET A O 1
ATOM 1824 N N . ILE A 1 233 ? 18.496 -5.338 -7.853 1.00 97.12 233 ILE A N 1
ATOM 1825 C CA . ILE A 1 233 ? 17.123 -4.832 -7.937 1.00 97.12 233 ILE A CA 1
ATOM 1826 C C . ILE A 1 233 ? 17.142 -3.311 -7.862 1.00 97.12 233 ILE A C 1
ATOM 1828 O O . ILE A 1 233 ? 17.638 -2.749 -6.886 1.00 97.12 233 ILE A O 1
ATOM 1832 N N . ILE A 1 234 ? 16.568 -2.654 -8.863 1.00 97.19 234 ILE A N 1
ATOM 1833 C CA . ILE A 1 234 ? 16.250 -1.229 -8.820 1.00 97.19 234 ILE A CA 1
ATOM 1834 C C . ILE A 1 234 ? 14.781 -1.092 -8.414 1.00 97.19 234 ILE A C 1
ATOM 1836 O O . ILE A 1 234 ? 13.892 -1.605 -9.087 1.00 97.19 234 ILE A O 1
ATOM 1840 N N . CYS A 1 235 ? 14.538 -0.438 -7.285 1.00 95.00 235 CYS A N 1
ATOM 1841 C CA . CYS A 1 235 ? 13.210 -0.265 -6.710 1.00 95.00 235 CYS A CA 1
ATOM 1842 C C . CYS A 1 235 ? 12.692 1.139 -7.023 1.00 95.00 235 CYS A C 1
ATOM 1844 O O . CYS A 1 235 ? 13.201 2.113 -6.472 1.00 95.00 235 CYS A O 1
ATOM 1846 N N . ASP A 1 236 ? 11.684 1.215 -7.886 1.00 94.75 236 ASP A N 1
ATOM 1847 C CA . ASP A 1 236 ? 10.945 2.427 -8.233 1.00 94.75 236 ASP A CA 1
ATOM 1848 C C . ASP A 1 236 ? 9.815 2.625 -7.216 1.00 94.75 236 ASP A C 1
ATOM 1850 O O . ASP A 1 236 ? 8.700 2.125 -7.391 1.00 94.75 236 ASP A O 1
ATOM 1854 N N . SER A 1 237 ? 10.122 3.265 -6.082 1.00 90.44 237 SER A N 1
ATOM 1855 C CA . SER A 1 237 ? 9.131 3.444 -5.012 1.00 90.44 237 SER A CA 1
ATOM 1856 C C . SER A 1 237 ? 8.075 4.495 -5.351 1.00 90.44 237 SER A C 1
ATOM 1858 O O . SER A 1 237 ? 6.976 4.430 -4.808 1.00 90.44 237 SER A O 1
ATOM 1860 N N . ALA A 1 238 ? 8.383 5.433 -6.253 1.00 93.12 238 ALA A N 1
ATOM 1861 C CA . ALA A 1 238 ? 7.464 6.502 -6.638 1.00 93.12 238 ALA A CA 1
ATOM 1862 C C . ALA A 1 238 ? 6.396 6.074 -7.662 1.00 93.12 238 ALA A C 1
ATOM 1864 O O . ALA A 1 238 ? 5.458 6.824 -7.918 1.00 93.12 238 ALA A O 1
ATOM 1865 N N . ASP A 1 239 ? 6.499 4.857 -8.200 1.00 95.25 239 ASP A N 1
ATOM 1866 C CA . ASP A 1 239 ? 5.477 4.234 -9.046 1.00 95.25 239 ASP A CA 1
ATOM 1867 C C . ASP A 1 239 ? 5.112 2.832 -8.534 1.00 95.25 239 ASP A C 1
ATOM 1869 O O . ASP A 1 239 ? 5.037 1.854 -9.276 1.00 95.25 239 ASP A O 1
ATOM 1873 N N . ALA A 1 240 ? 4.924 2.703 -7.222 1.00 94.25 240 ALA A N 1
ATOM 1874 C CA . ALA A 1 240 ? 4.595 1.449 -6.567 1.00 94.25 240 ALA A CA 1
ATOM 1875 C C . ALA A 1 240 ? 3.129 1.048 -6.806 1.00 94.25 240 ALA A C 1
ATOM 1877 O O . ALA A 1 240 ? 2.213 1.520 -6.135 1.00 94.25 240 ALA A O 1
ATOM 1878 N N . VAL A 1 241 ? 2.900 0.089 -7.707 1.00 94.25 241 VAL A N 1
ATOM 1879 C CA . VAL A 1 241 ? 1.546 -0.372 -8.084 1.00 94.25 241 VAL A CA 1
ATOM 1880 C C . VAL A 1 241 ? 0.765 -0.937 -6.893 1.00 94.25 241 VAL A C 1
ATOM 1882 O O . VAL A 1 241 ? -0.440 -0.734 -6.768 1.00 94.25 241 VAL A O 1
ATOM 1885 N N . GLY A 1 242 ? 1.449 -1.626 -5.974 1.00 90.38 242 GLY A N 1
ATOM 1886 C CA . GLY A 1 242 ? 0.829 -2.124 -4.737 1.00 90.38 242 GLY A CA 1
ATOM 1887 C C . GLY A 1 242 ? 0.299 -1.009 -3.826 1.00 90.38 242 GLY A C 1
ATOM 1888 O O . GLY A 1 242 ? -0.648 -1.234 -3.078 1.00 90.38 242 GLY A O 1
ATOM 1889 N N . ALA A 1 243 ? 0.867 0.191 -3.945 1.00 91.19 243 ALA A N 1
ATOM 1890 C CA . ALA A 1 243 ? 0.462 1.405 -3.251 1.00 91.19 243 ALA A CA 1
ATOM 1891 C C . ALA A 1 243 ? -0.476 2.289 -4.098 1.00 91.19 243 ALA A C 1
ATOM 1893 O O . ALA A 1 243 ? -0.661 3.456 -3.791 1.00 91.19 243 ALA A O 1
ATOM 1894 N N . GLY A 1 244 ? -1.067 1.757 -5.170 1.00 92.44 244 GLY A N 1
ATOM 1895 C CA . GLY A 1 244 ? -2.044 2.484 -5.982 1.00 92.44 244 GLY A CA 1
ATOM 1896 C C . GLY A 1 244 ? -1.462 3.293 -7.139 1.00 92.44 244 GLY A C 1
ATOM 1897 O O . GLY A 1 244 ? -2.236 3.879 -7.896 1.00 92.44 244 GLY A O 1
ATOM 1898 N N . ALA A 1 245 ? -0.140 3.272 -7.346 1.00 94.69 245 ALA A N 1
ATOM 1899 C CA . ALA A 1 245 ? 0.452 3.892 -8.525 1.00 94.69 245 ALA A CA 1
ATOM 1900 C C . ALA A 1 245 ? -0.009 3.207 -9.829 1.00 94.69 245 ALA A C 1
ATOM 1902 O O . ALA A 1 245 ? -0.269 1.996 -9.844 1.00 94.69 245 ALA A O 1
ATOM 1903 N N . PRO A 1 246 ? -0.054 3.934 -10.956 1.00 94.88 246 PRO A N 1
ATOM 1904 C CA . PRO A 1 246 ? -0.439 3.356 -12.237 1.00 94.88 246 PRO A CA 1
ATOM 1905 C C . PRO A 1 246 ? 0.490 2.246 -12.749 1.00 94.88 246 PRO A C 1
ATOM 1907 O O . PRO A 1 246 ? -0.011 1.303 -13.369 1.00 94.88 246 PRO A O 1
ATOM 1910 N N . GLY A 1 247 ? 1.804 2.335 -12.505 1.00 95.75 247 GLY A N 1
ATOM 1911 C CA . GLY A 1 247 ? 2.816 1.410 -13.025 1.00 95.75 247 GLY A CA 1
ATOM 1912 C C . GLY A 1 247 ? 3.418 1.799 -14.383 1.00 95.75 247 GLY A C 1
ATOM 1913 O O . GLY A 1 247 ? 4.073 0.963 -15.010 1.00 95.75 247 GLY A O 1
ATOM 1914 N N . GLU A 1 248 ? 3.171 3.019 -14.870 1.00 95.94 248 GLU A N 1
ATOM 1915 C CA . GLU A 1 248 ? 3.568 3.494 -16.209 1.00 95.94 248 GLU A CA 1
ATOM 1916 C C . GLU A 1 248 ? 4.782 4.445 -16.207 1.00 95.94 248 GLU A C 1
ATOM 1918 O O . GLU A 1 248 ? 5.108 5.044 -17.234 1.00 95.94 248 GLU A O 1
ATOM 1923 N N . ASN A 1 249 ? 5.447 4.629 -15.063 1.00 96.19 249 ASN A N 1
ATOM 1924 C CA . ASN A 1 249 ? 6.527 5.604 -14.913 1.00 96.19 249 ASN A CA 1
ATOM 1925 C C . ASN A 1 249 ? 7.752 5.247 -15.774 1.00 96.19 249 ASN A C 1
ATOM 1927 O O . ASN A 1 249 ? 8.291 4.137 -15.674 1.00 96.19 249 ASN A O 1
ATOM 1931 N N . THR A 1 250 ? 8.184 6.198 -16.610 1.00 97.44 250 THR A N 1
ATOM 1932 C CA . THR A 1 250 ? 9.227 6.012 -17.630 1.00 97.44 250 THR A CA 1
ATOM 1933 C C . THR A 1 250 ? 10.609 6.517 -17.216 1.00 97.44 250 THR A C 1
ATOM 1935 O O . THR A 1 250 ? 11.573 6.273 -17.944 1.00 97.44 250 THR A O 1
ATOM 1938 N N . TRP A 1 251 ? 10.760 7.191 -16.068 1.00 97.69 251 TRP A N 1
ATOM 1939 C CA . TRP A 1 251 ? 12.007 7.880 -15.699 1.00 97.69 251 TRP A CA 1
ATOM 1940 C C . TRP A 1 251 ? 13.226 6.948 -15.658 1.00 97.69 251 TRP A C 1
ATOM 1942 O O . TRP A 1 251 ? 14.287 7.286 -16.181 1.00 97.69 251 TRP A O 1
ATOM 1952 N N . ILE A 1 252 ? 13.068 5.740 -15.107 1.00 97.88 252 ILE A N 1
ATOM 1953 C CA . ILE A 1 252 ? 14.148 4.740 -15.073 1.00 97.88 252 ILE A CA 1
ATOM 1954 C C . ILE A 1 252 ? 14.448 4.204 -16.476 1.00 97.88 252 ILE A C 1
ATOM 1956 O O . ILE A 1 252 ? 15.612 4.022 -16.820 1.00 97.88 252 ILE A O 1
ATOM 1960 N N . LEU A 1 253 ? 13.420 3.964 -17.298 1.00 98.31 253 LEU A N 1
ATOM 1961 C CA . LEU A 1 253 ? 13.603 3.491 -18.672 1.00 98.31 253 LEU A CA 1
ATOM 1962 C C . LEU A 1 253 ? 14.356 4.524 -19.519 1.00 98.31 253 LEU A C 1
ATOM 1964 O O . LEU A 1 253 ? 15.272 4.154 -20.250 1.00 98.31 253 LEU A O 1
ATOM 1968 N N . ARG A 1 254 ? 14.017 5.808 -19.374 1.00 97.94 254 ARG A N 1
ATOM 1969 C CA . ARG A 1 254 ? 14.710 6.917 -20.036 1.00 97.94 254 ARG A CA 1
ATOM 1970 C C . ARG A 1 254 ? 16.196 6.923 -19.692 1.00 97.94 254 ARG A C 1
ATOM 1972 O O . ARG A 1 254 ? 17.024 6.880 -20.591 1.00 97.94 254 ARG A O 1
ATOM 1979 N N . GLU A 1 255 ? 16.535 6.865 -18.407 1.00 98.06 255 GLU A N 1
ATOM 1980 C CA . GLU A 1 255 ? 17.937 6.849 -17.977 1.00 98.06 255 GLU A CA 1
ATOM 1981 C C . GLU A 1 255 ? 18.686 5.587 -18.446 1.00 98.06 255 GLU A C 1
ATOM 1983 O O . GLU A 1 255 ? 19.859 5.648 -18.812 1.00 98.06 255 GLU A O 1
ATOM 1988 N N . LEU A 1 256 ? 18.029 4.424 -18.475 1.00 98.00 256 LEU A N 1
ATOM 1989 C CA . LEU A 1 256 ? 18.628 3.200 -19.017 1.00 98.00 256 LEU A CA 1
ATOM 1990 C C . LEU A 1 256 ? 18.994 3.344 -20.501 1.00 98.00 256 LEU A C 1
ATOM 1992 O O . LEU A 1 256 ? 20.040 2.849 -20.917 1.00 98.00 256 LEU A O 1
ATOM 1996 N N . ILE A 1 257 ? 18.158 4.031 -21.283 1.00 97.38 257 ILE A N 1
ATOM 1997 C CA . ILE A 1 257 ? 18.418 4.319 -22.698 1.00 97.38 257 ILE A CA 1
ATOM 1998 C C . ILE A 1 257 ? 19.533 5.361 -22.833 1.00 97.38 257 ILE A C 1
ATOM 2000 O O . ILE A 1 257 ? 20.508 5.112 -23.542 1.00 97.38 257 ILE A O 1
ATOM 2004 N N . ASP A 1 258 ? 19.423 6.485 -22.121 1.00 96.88 258 ASP A N 1
ATOM 2005 C CA . ASP A 1 258 ? 20.352 7.618 -22.218 1.00 96.88 258 ASP A CA 1
ATOM 2006 C C . ASP A 1 258 ? 21.766 7.258 -21.740 1.00 96.88 258 ASP A C 1
ATOM 2008 O O . ASP A 1 258 ? 22.761 7.710 -22.309 1.00 96.88 258 ASP A O 1
ATOM 2012 N N . SER A 1 259 ? 21.873 6.398 -20.722 1.00 96.31 259 SER A N 1
ATOM 2013 C CA . SER A 1 259 ? 23.161 5.897 -20.229 1.00 96.31 259 SER A CA 1
ATOM 2014 C C . SER A 1 259 ? 23.865 4.957 -21.210 1.00 96.31 259 SER A C 1
ATOM 2016 O O . SER A 1 259 ? 25.072 4.743 -21.072 1.00 96.31 259 SER A O 1
ATOM 2018 N N . GLY A 1 260 ? 23.141 4.383 -22.180 1.00 94.88 260 GLY A N 1
ATOM 2019 C CA . GLY A 1 260 ? 23.680 3.390 -23.109 1.00 94.88 260 GLY A CA 1
ATOM 2020 C C . GLY A 1 260 ? 24.210 2.144 -22.398 1.00 94.88 260 GLY A C 1
ATOM 2021 O O . GLY A 1 260 ? 25.219 1.579 -22.815 1.00 94.88 260 GLY A O 1
ATOM 2022 N N . THR A 1 261 ? 23.591 1.751 -21.280 1.00 95.56 261 THR A N 1
ATOM 2023 C CA . THR A 1 261 ? 24.104 0.643 -20.472 1.00 95.56 261 THR A CA 1
ATOM 2024 C C . THR A 1 261 ? 24.048 -0.683 -21.236 1.00 95.56 261 THR A C 1
ATOM 2026 O O . THR A 1 261 ? 23.047 -1.043 -21.855 1.00 95.56 261 THR A O 1
ATOM 2029 N N . GLU A 1 262 ? 25.128 -1.457 -21.147 1.00 96.12 262 GLU A N 1
ATOM 2030 C CA . GLU A 1 262 ? 25.222 -2.791 -21.757 1.00 96.12 262 GLU A CA 1
ATOM 2031 C C . GLU A 1 262 ? 24.622 -3.889 -20.866 1.00 96.12 262 GLU A C 1
ATOM 2033 O O . GLU A 1 262 ? 24.637 -5.068 -21.223 1.00 96.12 262 GLU A O 1
ATOM 2038 N N . LEU A 1 263 ? 24.118 -3.526 -19.683 1.00 97.75 263 LEU A N 1
ATOM 2039 C CA . LEU A 1 263 ? 23.520 -4.461 -18.738 1.00 97.75 263 LEU A CA 1
ATOM 2040 C C . LEU A 1 263 ? 22.210 -5.039 -19.273 1.00 97.75 263 LEU A C 1
ATOM 2042 O O . LEU A 1 263 ? 21.387 -4.332 -19.853 1.00 97.75 263 LEU A O 1
ATOM 2046 N N . ARG A 1 264 ? 21.972 -6.327 -19.013 1.00 98.31 264 ARG A N 1
ATOM 2047 C CA . ARG A 1 264 ? 20.685 -6.958 -19.306 1.00 98.31 264 ARG A CA 1
ATOM 2048 C C . ARG A 1 264 ? 19.638 -6.540 -18.279 1.00 98.31 264 ARG A C 1
ATOM 2050 O O . ARG A 1 264 ? 19.709 -6.956 -17.122 1.00 98.31 264 ARG A O 1
ATOM 2057 N N . VAL A 1 265 ? 18.646 -5.765 -18.705 1.00 98.62 265 VAL A N 1
ATOM 2058 C CA . VAL A 1 265 ? 17.624 -5.195 -17.816 1.00 98.62 265 VAL A CA 1
ATOM 2059 C C . VAL A 1 265 ? 16.249 -5.778 -18.097 1.00 98.62 265 VAL A C 1
ATOM 2061 O O . VAL A 1 265 ? 15.869 -5.948 -19.254 1.00 98.62 265 VAL A O 1
ATOM 2064 N N . HIS A 1 266 ? 15.496 -6.090 -17.045 1.00 98.44 266 HIS A N 1
ATOM 2065 C CA . HIS A 1 266 ? 14.080 -6.459 -17.128 1.00 98.44 266 HIS A CA 1
ATOM 2066 C C . HIS A 1 266 ? 13.256 -5.407 -16.390 1.00 98.44 266 HIS A C 1
ATOM 2068 O O . HIS A 1 266 ? 13.453 -5.196 -15.192 1.00 98.44 266 HIS A O 1
ATOM 2074 N N . LEU A 1 267 ? 12.375 -4.722 -17.120 1.00 98.19 267 LEU A N 1
ATOM 2075 C CA . LEU A 1 267 ? 11.631 -3.568 -16.625 1.00 98.19 267 LEU A CA 1
ATOM 2076 C C . LEU A 1 267 ? 10.127 -3.764 -16.868 1.00 98.19 267 LEU A C 1
ATOM 2078 O O . LEU A 1 267 ? 9.720 -3.841 -18.024 1.00 98.19 267 LEU A O 1
ATOM 2082 N N . PRO A 1 268 ? 9.293 -3.855 -15.818 1.00 97.75 268 PRO A N 1
ATOM 2083 C CA . PRO A 1 268 ? 7.842 -3.850 -15.958 1.00 97.75 268 PRO A CA 1
ATOM 2084 C C . PRO A 1 268 ? 7.337 -2.431 -16.234 1.00 97.75 268 PRO A C 1
ATOM 2086 O O . PRO A 1 268 ? 7.743 -1.488 -15.553 1.00 97.75 268 PRO A O 1
ATOM 2089 N N . LEU A 1 269 ? 6.438 -2.286 -17.203 1.00 98.00 269 LEU A N 1
ATOM 2090 C CA . LEU A 1 269 ? 5.793 -1.016 -17.514 1.00 98.00 269 LEU A CA 1
ATOM 2091 C C . LEU A 1 269 ? 4.353 -1.276 -17.953 1.00 98.00 269 LEU A C 1
ATOM 2093 O O . LEU A 1 269 ? 4.105 -2.004 -18.912 1.00 98.00 269 LEU A O 1
ATOM 2097 N N . ARG A 1 270 ? 3.390 -0.693 -17.245 1.00 97.19 270 ARG A N 1
ATOM 2098 C CA . ARG A 1 270 ? 1.992 -0.739 -17.664 1.00 97.19 270 ARG A CA 1
ATOM 2099 C C . ARG A 1 270 ? 1.781 0.287 -18.765 1.00 97.19 270 ARG A C 1
ATOM 2101 O O . ARG A 1 270 ? 2.035 1.465 -18.555 1.00 97.19 270 ARG A O 1
ATOM 2108 N N . ASP A 1 271 ? 1.250 -0.158 -19.891 1.00 97.94 271 ASP A N 1
ATOM 2109 C CA . ASP A 1 271 ? 0.733 0.719 -20.933 1.00 97.94 271 ASP A CA 1
ATOM 2110 C C . ASP A 1 271 ? -0.277 -0.075 -21.760 1.00 97.94 271 ASP A C 1
ATOM 2112 O O . ASP A 1 271 ? 0.081 -0.999 -22.493 1.00 97.94 271 ASP A O 1
ATOM 2116 N N . ARG A 1 272 ? -1.564 0.253 -21.603 1.00 97.50 272 ARG A N 1
ATOM 2117 C CA . ARG A 1 272 ? -2.654 -0.498 -22.237 1.00 97.50 272 ARG A CA 1
ATOM 2118 C C . ARG A 1 272 ? -2.544 -0.474 -23.755 1.00 97.50 272 ARG A C 1
ATOM 2120 O O . ARG A 1 272 ? -2.719 -1.513 -24.389 1.00 97.50 272 ARG A O 1
ATOM 2127 N N . GLN A 1 273 ? -2.289 0.699 -24.324 1.00 97.50 273 GLN A N 1
ATOM 2128 C CA . GLN A 1 273 ? -2.275 0.877 -25.768 1.00 97.50 273 GLN A CA 1
ATOM 2129 C C . GLN A 1 273 ? -1.035 0.212 -26.366 1.00 97.50 273 GLN A C 1
ATOM 2131 O O . GLN A 1 273 ? -1.167 -0.593 -27.288 1.00 97.50 273 GLN A O 1
ATOM 2136 N N . ALA A 1 274 ? 0.141 0.462 -25.785 1.00 98.00 274 ALA A N 1
ATOM 2137 C CA . ALA A 1 274 ? 1.390 -0.113 -26.265 1.00 98.00 274 ALA A CA 1
ATOM 2138 C C . ALA A 1 274 ? 1.426 -1.641 -26.104 1.00 98.00 274 ALA A C 1
ATOM 2140 O O . ALA A 1 274 ? 1.924 -2.338 -26.985 1.00 98.00 274 ALA A O 1
ATOM 2141 N N . ALA A 1 275 ? 0.855 -2.190 -25.024 1.00 98.25 275 ALA A N 1
ATOM 2142 C CA . ALA A 1 275 ? 0.756 -3.637 -24.844 1.00 98.25 275 ALA A CA 1
ATOM 2143 C C . ALA A 1 275 ? -0.137 -4.294 -25.908 1.00 98.25 275 ALA A C 1
ATOM 2145 O O . ALA A 1 275 ? 0.239 -5.330 -26.454 1.00 98.25 275 ALA A O 1
ATOM 2146 N N . ILE A 1 276 ? -1.296 -3.704 -26.232 1.00 98.12 276 ILE A N 1
ATOM 2147 C CA . ILE A 1 276 ? -2.200 -4.228 -27.271 1.00 98.12 276 ILE A CA 1
ATOM 2148 C C . ILE A 1 276 ? -1.553 -4.129 -28.657 1.00 98.12 276 ILE A C 1
ATOM 2150 O O . ILE A 1 276 ? -1.606 -5.092 -29.424 1.00 98.12 276 ILE A O 1
ATOM 2154 N N . GLU A 1 277 ? -0.926 -2.995 -28.965 1.00 98.12 277 GLU A N 1
ATOM 2155 C CA . GLU A 1 277 ? -0.227 -2.767 -30.230 1.00 98.12 277 GLU A CA 1
ATOM 2156 C C . GLU A 1 277 ? 0.924 -3.762 -30.421 1.00 98.12 277 GLU A C 1
ATOM 2158 O O . GLU A 1 277 ? 0.948 -4.501 -31.408 1.00 98.12 277 GLU A O 1
ATOM 2163 N N . ALA A 1 278 ? 1.811 -3.879 -29.429 1.00 98.19 278 ALA A N 1
ATOM 2164 C CA . ALA A 1 278 ? 2.923 -4.821 -29.468 1.00 98.19 278 ALA A CA 1
ATOM 2165 C C . ALA A 1 278 ? 2.450 -6.279 -29.518 1.00 98.19 278 ALA A C 1
ATOM 2167 O O . ALA A 1 278 ? 3.040 -7.100 -30.216 1.00 98.19 278 ALA A O 1
ATOM 2168 N N . TYR A 1 279 ? 1.361 -6.619 -28.826 1.00 98.00 279 TYR A N 1
ATOM 2169 C CA . TYR A 1 279 ? 0.790 -7.963 -28.879 1.00 98.00 279 TYR A CA 1
ATOM 2170 C C . TYR A 1 279 ? 0.268 -8.313 -30.286 1.00 98.00 279 TYR A C 1
ATOM 2172 O O . TYR A 1 279 ? 0.328 -9.480 -30.681 1.00 98.00 279 TYR A O 1
ATOM 2180 N N . GLY A 1 280 ? -0.225 -7.334 -31.051 1.00 97.25 280 GLY A N 1
ATOM 2181 C CA . GLY A 1 280 ? -0.719 -7.520 -32.420 1.00 97.25 280 GLY A CA 1
ATOM 2182 C C . GLY A 1 280 ? 0.370 -7.751 -33.475 1.00 97.25 280 GLY A C 1
ATOM 2183 O O . GLY A 1 280 ? 0.083 -8.351 -34.511 1.00 97.25 280 GLY A O 1
ATOM 2184 N N . ALA A 1 281 ? 1.606 -7.332 -33.203 1.00 97.50 281 ALA A N 1
ATOM 2185 C CA . ALA A 1 281 ? 2.725 -7.412 -34.138 1.00 97.50 281 ALA A CA 1
ATOM 2186 C C . ALA A 1 281 ? 3.313 -8.828 -34.305 1.00 97.50 281 ALA A C 1
ATOM 2188 O O . ALA A 1 281 ? 3.012 -9.765 -33.550 1.00 97.50 281 ALA A O 1
ATOM 2189 N N . GLY A 1 282 ? 4.161 -9.004 -35.321 1.00 97.50 282 GLY A N 1
ATOM 2190 C CA . GLY A 1 282 ? 4.943 -10.219 -35.525 1.00 97.50 282 GLY A CA 1
ATOM 2191 C C . GLY A 1 282 ? 6.084 -10.345 -34.511 1.00 97.50 282 GLY A C 1
ATOM 2192 O O . GLY A 1 282 ? 6.780 -9.382 -34.206 1.00 97.50 282 GLY A O 1
ATOM 2193 N N . ILE A 1 283 ? 6.331 -11.551 -33.991 1.00 98.12 283 ILE A N 1
ATOM 2194 C CA . ILE A 1 283 ? 7.543 -11.796 -33.190 1.00 98.12 283 ILE A CA 1
ATOM 2195 C C . ILE A 1 283 ? 8.771 -11.543 -34.077 1.00 98.12 283 ILE A C 1
ATOM 2197 O O . ILE A 1 283 ? 8.859 -12.084 -35.178 1.00 98.12 283 ILE A O 1
ATOM 2201 N N . GLY A 1 284 ? 9.717 -10.739 -33.589 1.00 98.00 284 GLY A N 1
ATOM 2202 C CA . GLY A 1 284 ? 10.883 -10.276 -34.343 1.00 98.00 284 GLY A CA 1
ATOM 2203 C C . GLY A 1 284 ? 10.664 -8.974 -35.123 1.00 98.00 284 GLY A C 1
ATOM 2204 O O . GLY A 1 284 ? 11.621 -8.472 -35.707 1.00 98.00 284 GLY A O 1
ATOM 2205 N N . GLU A 1 285 ? 9.449 -8.422 -35.128 1.00 98.12 285 GLU A N 1
ATOM 2206 C CA . GLU A 1 285 ? 9.135 -7.129 -35.743 1.00 98.12 285 GLU A CA 1
ATOM 2207 C C . GLU A 1 285 ? 9.621 -5.965 -34.870 1.00 98.12 285 GLU A C 1
ATOM 2209 O O . GLU A 1 285 ? 9.602 -6.049 -33.638 1.00 98.12 285 GLU A O 1
ATOM 2214 N N . GLU A 1 286 ? 10.075 -4.888 -35.513 1.00 98.19 286 GLU A N 1
ATOM 2215 C CA . GLU A 1 286 ? 10.428 -3.632 -34.852 1.00 98.19 286 GLU A CA 1
ATOM 2216 C C . GLU A 1 286 ? 9.194 -2.734 -34.727 1.00 98.19 286 GLU A C 1
ATOM 2218 O O . GLU A 1 286 ? 8.423 -2.582 -35.671 1.00 98.19 286 GLU A O 1
ATOM 2223 N N . LEU A 1 287 ? 9.022 -2.143 -33.549 1.00 97.44 287 LEU A N 1
ATOM 2224 C CA . LEU A 1 287 ? 7.879 -1.326 -33.169 1.00 97.44 287 LEU A CA 1
ATOM 2225 C C . LEU A 1 287 ? 8.378 0.002 -32.624 1.00 97.44 287 LEU A C 1
ATOM 2227 O O . LEU A 1 287 ? 9.295 0.007 -31.806 1.00 97.44 287 LEU A O 1
ATOM 2231 N N . SER A 1 288 ? 7.732 1.097 -33.015 1.00 97.69 288 SER A N 1
ATOM 2232 C CA . SER A 1 288 ? 7.928 2.418 -32.415 1.00 97.69 288 SER A CA 1
ATOM 2233 C C . SER A 1 288 ? 6.702 2.765 -31.581 1.00 97.69 288 SER A C 1
ATOM 2235 O O . SER A 1 288 ? 5.634 3.034 -32.119 1.00 97.69 288 SER A O 1
ATOM 2237 N N . LEU A 1 289 ? 6.868 2.740 -30.263 1.00 97.50 289 LEU A N 1
ATOM 2238 C CA . LEU A 1 289 ? 5.809 2.931 -29.278 1.00 97.50 289 LEU A CA 1
ATOM 2239 C C . LEU A 1 289 ? 6.037 4.241 -28.524 1.00 97.50 289 LEU A C 1
ATOM 2241 O O . LEU A 1 289 ? 7.175 4.669 -28.336 1.00 97.50 289 LEU A O 1
ATOM 2245 N N . ASN A 1 290 ? 4.960 4.853 -28.042 1.00 97.06 290 ASN A N 1
ATOM 2246 C CA . ASN A 1 290 ? 5.039 5.938 -27.072 1.00 97.06 290 ASN A CA 1
ATOM 2247 C C . ASN A 1 290 ? 4.553 5.403 -25.727 1.00 97.06 290 ASN A C 1
ATOM 2249 O O . ASN A 1 290 ? 3.385 5.044 -25.606 1.00 97.06 290 ASN A O 1
ATOM 2253 N N . LEU A 1 291 ? 5.468 5.270 -24.770 1.00 97.88 291 LEU A N 1
ATOM 2254 C CA . LEU A 1 291 ? 5.230 4.575 -23.511 1.00 97.88 291 LEU A CA 1
ATOM 2255 C C . LEU A 1 291 ? 4.925 5.557 -22.385 1.00 97.88 291 LEU A C 1
ATOM 2257 O O . LEU A 1 291 ? 5.680 6.509 -22.180 1.00 97.88 291 LEU A O 1
ATOM 2261 N N . GLY A 1 292 ? 3.890 5.253 -21.603 1.00 95.94 292 GLY A N 1
ATOM 2262 C CA . GLY A 1 292 ? 3.551 5.940 -20.358 1.00 95.94 292 GLY A CA 1
ATOM 2263 C C . GLY A 1 292 ? 3.097 7.394 -20.526 1.00 95.94 292 GLY A C 1
ATOM 2264 O O . GLY A 1 292 ? 2.982 7.928 -21.627 1.00 95.94 292 GLY A O 1
ATOM 2265 N N . GLY A 1 293 ? 2.814 8.051 -19.399 1.00 93.56 293 GLY A N 1
ATOM 2266 C CA . GLY A 1 293 ? 2.304 9.425 -19.356 1.00 93.56 293 GLY A CA 1
ATOM 2267 C C . GLY A 1 293 ? 0.853 9.552 -19.826 1.00 93.56 293 GLY A C 1
ATOM 2268 O O . GLY A 1 293 ? 0.465 10.608 -20.325 1.00 93.56 293 GLY A O 1
ATOM 2269 N N . THR A 1 294 ? 0.071 8.474 -19.712 1.00 92.62 294 THR A N 1
ATOM 2270 C CA . THR A 1 294 ? -1.345 8.428 -20.110 1.00 92.62 294 THR A CA 1
ATOM 2271 C C . THR A 1 294 ? -2.289 8.447 -18.912 1.00 92.62 294 THR A C 1
ATOM 2273 O O . THR A 1 294 ? -3.391 8.981 -19.012 1.00 92.62 294 THR A O 1
ATOM 2276 N N . LEU A 1 295 ? -1.855 7.886 -17.781 1.00 93.44 295 LEU A N 1
ATOM 2277 C CA . LEU A 1 295 ? -2.603 7.810 -16.527 1.00 93.44 295 LEU A CA 1
ATOM 2278 C C . LEU A 1 295 ? -2.087 8.834 -15.512 1.00 93.44 295 LEU A C 1
ATOM 2280 O O . LEU A 1 295 ? -2.882 9.505 -14.862 1.00 93.44 295 LEU A O 1
ATOM 2284 N N . ASP A 1 296 ? -0.767 8.975 -15.396 1.00 93.56 296 ASP A N 1
ATOM 2285 C CA . ASP A 1 296 ? -0.119 10.029 -14.623 1.00 93.56 296 ASP A CA 1
ATOM 2286 C C . ASP A 1 296 ? 0.446 11.084 -15.576 1.00 93.56 296 ASP A C 1
ATOM 2288 O O . ASP A 1 296 ? 1.493 10.913 -16.196 1.00 93.56 296 ASP A O 1
ATOM 2292 N N . VAL A 1 297 ? -0.264 12.203 -15.689 1.00 93.12 297 VAL A N 1
ATOM 2293 C CA . VAL A 1 297 ? 0.158 13.352 -16.506 1.00 93.12 297 VAL A CA 1
ATOM 2294 C C . VAL A 1 297 ? 0.900 14.415 -15.693 1.00 93.12 297 VAL A C 1
ATOM 2296 O O . VAL A 1 297 ? 1.420 15.377 -16.260 1.00 93.12 297 VAL A O 1
ATOM 2299 N N . VAL A 1 298 ? 0.950 14.264 -14.366 1.00 93.00 298 VAL A N 1
ATOM 2300 C CA . VAL A 1 298 ? 1.529 15.253 -13.451 1.00 93.00 298 VAL A CA 1
ATOM 2301 C C . VAL A 1 298 ? 3.018 14.975 -13.288 1.00 93.00 298 VAL A C 1
ATOM 2303 O O . VAL A 1 298 ? 3.848 15.822 -13.644 1.00 93.00 298 VAL A O 1
ATOM 2306 N N . TYR A 1 299 ? 3.366 13.764 -12.850 1.00 94.50 299 TYR A N 1
ATOM 2307 C CA . TYR A 1 299 ? 4.736 13.405 -12.480 1.00 94.50 299 TYR A CA 1
ATOM 2308 C C . TYR A 1 299 ? 5.468 12.590 -13.548 1.00 94.50 299 TYR A C 1
ATOM 2310 O O . TYR A 1 299 ? 6.699 12.605 -13.598 1.00 94.50 299 TYR A O 1
ATOM 2318 N N . ASN A 1 300 ? 4.741 11.924 -14.443 1.00 95.69 300 ASN A N 1
ATOM 2319 C CA . ASN A 1 300 ? 5.325 11.112 -15.505 1.00 95.69 300 ASN A CA 1
ATOM 2320 C C . ASN A 1 300 ? 5.323 11.836 -16.862 1.00 95.69 300 ASN A C 1
ATOM 2322 O O . ASN A 1 300 ? 4.596 12.808 -17.088 1.00 95.69 300 ASN A O 1
ATOM 2326 N N . ARG A 1 301 ? 6.182 11.389 -17.781 1.00 94.81 301 ARG A N 1
ATOM 2327 C CA . ARG A 1 301 ? 6.272 11.920 -19.147 1.00 94.81 301 ARG A CA 1
ATOM 2328 C C . ARG A 1 301 ? 6.320 10.770 -20.153 1.00 94.81 301 ARG A C 1
ATOM 2330 O O . ARG A 1 301 ? 7.057 9.813 -19.904 1.00 94.81 301 ARG A O 1
ATOM 2337 N N . PRO A 1 302 ? 5.619 10.879 -21.296 1.00 96.12 302 PRO A N 1
ATOM 2338 C CA . PRO A 1 302 ? 5.718 9.881 -22.351 1.00 96.12 302 PRO A CA 1
ATOM 2339 C C . PRO A 1 302 ? 7.156 9.717 -22.860 1.00 96.12 302 PRO A C 1
ATOM 2341 O O . PRO A 1 302 ? 7.965 10.658 -22.843 1.00 96.12 302 PRO A O 1
ATOM 2344 N N . LEU A 1 303 ? 7.486 8.508 -23.301 1.00 97.56 303 LEU A N 1
ATOM 2345 C CA . LEU A 1 303 ? 8.795 8.155 -23.836 1.00 97.56 303 LEU A CA 1
ATOM 2346 C C . LEU A 1 303 ? 8.638 7.412 -25.160 1.00 97.56 303 LEU A C 1
ATOM 2348 O O . LEU A 1 303 ? 8.083 6.315 -25.202 1.00 97.56 303 LEU A O 1
ATOM 2352 N N . GLU A 1 304 ? 9.202 7.978 -26.225 1.00 96.88 304 GLU A N 1
ATOM 2353 C CA . GLU A 1 304 ? 9.365 7.259 -27.485 1.00 96.88 304 GLU A CA 1
ATOM 2354 C C . GLU A 1 304 ? 10.342 6.096 -27.294 1.00 96.88 304 GLU A C 1
ATOM 2356 O O . GLU A 1 304 ? 11.471 6.267 -26.827 1.00 96.88 304 GLU A O 1
ATOM 2361 N N . TYR A 1 305 ? 9.895 4.901 -27.656 1.00 95.94 305 TYR A N 1
ATOM 2362 C CA . TYR A 1 305 ? 10.631 3.662 -27.491 1.00 95.94 305 TYR A CA 1
ATOM 2363 C C . TYR A 1 305 ? 10.516 2.832 -28.762 1.00 95.94 305 TYR A C 1
ATOM 2365 O O . TYR A 1 305 ? 9.433 2.367 -29.113 1.00 95.94 305 TYR A O 1
ATOM 2373 N N . THR A 1 306 ? 11.640 2.639 -29.453 1.00 97.75 306 THR A N 1
ATOM 2374 C CA . THR A 1 306 ? 11.705 1.753 -30.619 1.00 97.75 306 THR A CA 1
ATOM 2375 C C . THR A 1 306 ? 12.425 0.469 -30.244 1.00 97.75 306 THR A C 1
ATOM 2377 O O . THR A 1 306 ? 13.545 0.516 -29.743 1.00 97.75 306 THR A O 1
ATOM 2380 N N . GLY A 1 307 ? 11.794 -0.681 -30.459 1.00 97.94 307 GLY A N 1
ATOM 2381 C CA . GLY A 1 307 ? 12.368 -1.969 -30.086 1.00 97.94 307 GLY A CA 1
ATOM 2382 C C . GLY A 1 307 ? 11.720 -3.146 -30.798 1.00 97.94 307 GLY A C 1
ATOM 2383 O O . GLY A 1 307 ? 10.696 -3.021 -31.458 1.00 97.94 307 GLY A O 1
ATOM 2384 N N . THR A 1 308 ? 12.328 -4.318 -30.660 1.00 98.62 308 THR A N 1
ATOM 2385 C CA . THR A 1 308 ? 11.871 -5.555 -31.298 1.00 98.62 308 THR A CA 1
ATOM 2386 C C . THR A 1 308 ? 10.954 -6.344 -30.371 1.00 98.62 308 THR A C 1
ATOM 2388 O O . THR A 1 308 ? 11.315 -6.584 -29.216 1.00 98.62 308 THR A O 1
ATOM 2391 N N . LEU A 1 309 ? 9.815 -6.829 -30.869 1.00 98.56 309 LEU A N 1
ATOM 2392 C CA . LEU A 1 309 ? 8.971 -7.768 -30.128 1.00 98.56 309 LEU A CA 1
ATOM 2393 C C . LEU A 1 309 ? 9.679 -9.122 -29.971 1.00 98.56 309 LEU A C 1
ATOM 2395 O O . LEU A 1 309 ? 10.027 -9.770 -30.957 1.00 98.56 309 LEU A O 1
ATOM 2399 N N . ILE A 1 310 ? 9.860 -9.580 -28.733 1.00 98.06 310 ILE A N 1
ATOM 2400 C CA . ILE A 1 310 ? 10.535 -10.850 -28.420 1.00 98.06 310 ILE A CA 1
ATOM 2401 C C . ILE A 1 310 ? 9.538 -11.954 -28.079 1.00 98.06 310 ILE A C 1
ATOM 2403 O O . ILE A 1 310 ? 9.704 -13.092 -28.513 1.00 98.06 310 ILE A O 1
ATOM 2407 N N . SER A 1 311 ? 8.508 -11.634 -27.301 1.00 98.06 311 SER A N 1
ATOM 2408 C CA . SER A 1 311 ? 7.474 -12.586 -26.901 1.00 98.06 311 SER A CA 1
ATOM 2409 C C . SER A 1 311 ? 6.175 -11.865 -26.555 1.00 98.06 311 SER A C 1
ATOM 2411 O O . SER A 1 311 ? 6.161 -10.660 -26.291 1.00 98.06 311 SER A O 1
ATOM 2413 N N . ARG A 1 312 ? 5.070 -12.611 -26.573 1.00 97.69 312 ARG A N 1
ATOM 2414 C CA . ARG A 1 312 ? 3.743 -12.131 -26.187 1.00 97.69 312 ARG A CA 1
ATOM 2415 C C . ARG A 1 312 ? 2.981 -13.233 -25.471 1.00 97.69 312 ARG A C 1
ATOM 2417 O O . ARG A 1 312 ? 3.102 -14.398 -25.842 1.00 97.69 312 ARG A O 1
ATOM 2424 N N . HIS A 1 313 ? 2.198 -12.846 -24.474 1.00 98.12 313 HIS A N 1
ATOM 2425 C CA . HIS A 1 313 ? 1.546 -13.758 -23.542 1.00 98.12 313 HIS A CA 1
ATOM 2426 C C . HIS A 1 313 ? 0.180 -13.220 -23.126 1.00 98.12 313 HIS A C 1
ATOM 2428 O O . HIS A 1 313 ? -0.003 -12.012 -22.958 1.00 98.12 313 HIS A O 1
ATOM 2434 N N . ASP A 1 314 ? -0.773 -14.124 -22.933 1.00 97.69 314 ASP A N 1
ATOM 2435 C CA . ASP A 1 314 ? -2.002 -13.834 -22.201 1.00 97.69 314 ASP A CA 1
ATOM 2436 C C . ASP A 1 314 ? -1.754 -14.127 -20.727 1.00 97.69 314 ASP A C 1
ATOM 2438 O O . ASP A 1 314 ? -1.562 -15.278 -20.335 1.00 97.69 314 ASP A O 1
ATOM 2442 N N . THR A 1 315 ? -1.734 -13.081 -19.907 1.00 96.38 315 THR A N 1
ATOM 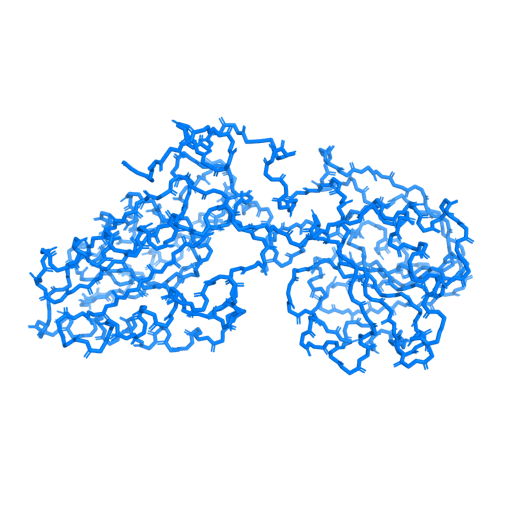2443 C CA . THR A 1 315 ? -1.486 -13.210 -18.470 1.00 96.38 315 THR A CA 1
ATOM 2444 C C . THR A 1 315 ? -2.691 -12.710 -17.682 1.00 96.38 315 THR A C 1
ATOM 2446 O O . THR A 1 315 ? -3.642 -12.140 -18.221 1.00 96.38 315 THR A O 1
ATOM 2449 N N . ARG A 1 316 ? -2.637 -12.846 -16.354 1.00 94.75 316 ARG A N 1
ATOM 2450 C CA . ARG A 1 316 ? -3.601 -12.190 -15.455 1.00 94.75 316 ARG A CA 1
ATOM 2451 C C . ARG A 1 316 ? -3.603 -10.657 -15.562 1.00 94.75 316 ARG A C 1
ATOM 2453 O O . ARG A 1 316 ? -4.489 -10.024 -14.996 1.00 94.75 316 ARG A O 1
ATOM 2460 N N . TYR A 1 317 ? -2.610 -10.069 -16.231 1.00 95.75 317 TYR A N 1
ATOM 2461 C CA . TYR A 1 317 ? -2.487 -8.634 -16.479 1.00 95.75 317 TYR A CA 1
ATOM 2462 C C . TYR A 1 317 ? -2.971 -8.244 -17.885 1.00 95.75 317 TYR A C 1
ATOM 2464 O O . TYR A 1 317 ? -2.631 -7.170 -18.374 1.00 95.75 317 TYR A O 1
ATOM 2472 N N . GLY A 1 318 ? -3.759 -9.111 -18.531 1.00 97.12 318 GLY A N 1
ATOM 2473 C CA . GLY A 1 318 ? -4.251 -8.922 -19.892 1.00 97.12 318 GLY A CA 1
ATOM 2474 C C . GLY A 1 318 ? -3.173 -9.211 -20.933 1.00 97.12 318 GLY A C 1
ATOM 2475 O O . GLY A 1 318 ? -2.294 -10.060 -20.726 1.00 97.12 318 GLY A O 1
ATOM 2476 N N . LYS A 1 319 ? -3.239 -8.506 -22.066 1.00 98.25 319 LYS A N 1
ATOM 2477 C CA . LYS A 1 319 ? -2.211 -8.606 -23.108 1.00 98.25 319 LYS A CA 1
ATOM 247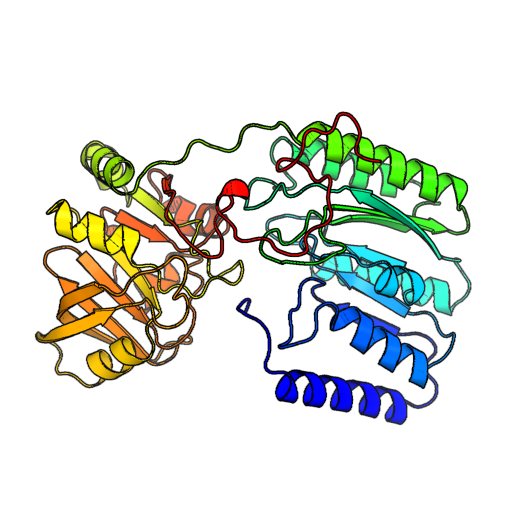8 C C . LYS A 1 319 ? -0.861 -8.171 -22.549 1.00 98.25 319 LYS A C 1
ATOM 2480 O O . LYS A 1 319 ? -0.724 -7.081 -22.000 1.00 98.25 319 LYS A O 1
ATOM 2485 N N . THR A 1 320 ? 0.121 -9.062 -22.649 1.00 98.56 320 THR A N 1
ATOM 2486 C CA . THR A 1 320 ? 1.485 -8.832 -22.171 1.00 98.56 320 THR A CA 1
ATOM 2487 C C . THR A 1 320 ? 2.460 -9.033 -23.320 1.00 98.56 320 THR A C 1
ATOM 2489 O O . THR A 1 320 ? 2.398 -10.054 -24.006 1.00 98.56 320 THR A O 1
ATOM 2492 N N . ALA A 1 321 ? 3.361 -8.080 -23.533 1.00 98.44 321 ALA A N 1
ATOM 2493 C CA . ALA A 1 321 ? 4.355 -8.128 -24.601 1.00 98.44 321 ALA A CA 1
ATOM 2494 C C . ALA A 1 321 ? 5.740 -7.771 -24.059 1.00 98.44 321 ALA A C 1
ATOM 2496 O O . ALA A 1 321 ? 5.880 -6.866 -23.240 1.00 98.44 321 ALA A O 1
ATOM 2497 N N . VAL A 1 322 ? 6.772 -8.476 -24.520 1.00 98.50 322 VAL A N 1
ATOM 2498 C CA . VAL A 1 322 ? 8.165 -8.161 -24.192 1.00 98.50 322 VAL A CA 1
ATOM 2499 C C . VAL A 1 322 ? 8.804 -7.508 -25.403 1.00 98.50 322 VAL A C 1
ATOM 2501 O O . VAL A 1 322 ? 9.051 -8.174 -26.411 1.00 98.50 322 VAL A O 1
ATOM 2504 N N . VAL A 1 323 ? 9.088 -6.214 -25.296 1.00 98.62 323 VAL A N 1
ATOM 2505 C CA . VAL A 1 323 ? 9.746 -5.433 -26.348 1.00 98.62 323 VAL A CA 1
ATOM 2506 C C . VAL A 1 323 ? 11.173 -5.131 -25.908 1.00 98.62 323 VAL A C 1
ATOM 2508 O O . VAL A 1 323 ? 11.420 -4.781 -24.753 1.00 98.62 323 VAL A O 1
ATOM 2511 N N . ARG A 1 324 ? 12.132 -5.333 -26.811 1.00 98.38 324 ARG A N 1
ATOM 2512 C CA . ARG A 1 324 ? 13.559 -5.223 -26.517 1.00 98.38 324 ARG A CA 1
ATOM 2513 C C . ARG A 1 324 ? 14.228 -4.129 -27.335 1.00 98.38 324 ARG A C 1
ATOM 2515 O O . ARG A 1 324 ? 14.193 -4.170 -28.561 1.00 98.38 324 ARG A O 1
ATOM 2522 N N . TYR A 1 325 ? 14.974 -3.275 -26.649 1.00 97.69 325 TYR A N 1
ATOM 2523 C CA . TYR A 1 325 ? 15.921 -2.323 -27.223 1.00 97.69 325 TYR A CA 1
ATOM 2524 C C . TYR A 1 325 ? 17.303 -2.609 -26.630 1.00 97.69 325 TYR A C 1
ATOM 2526 O O . TYR A 1 325 ? 17.483 -2.538 -25.413 1.00 97.69 325 TYR A O 1
ATOM 2534 N N . ASN A 1 326 ? 18.271 -2.995 -27.466 1.00 96.12 326 ASN A N 1
ATOM 2535 C CA . ASN A 1 326 ? 19.577 -3.502 -27.026 1.00 96.12 326 ASN A CA 1
ATOM 2536 C C . ASN A 1 326 ? 19.433 -4.607 -25.954 1.00 96.12 326 ASN A C 1
ATOM 2538 O O . ASN A 1 326 ? 18.818 -5.647 -26.207 1.00 96.12 326 ASN A O 1
ATOM 2542 N N . ASN A 1 327 ? 19.972 -4.384 -24.752 1.00 96.94 327 ASN A N 1
ATOM 2543 C CA . ASN A 1 327 ? 19.891 -5.308 -23.619 1.00 96.94 327 ASN A CA 1
ATOM 2544 C C . ASN A 1 327 ? 18.755 -4.976 -22.629 1.00 96.94 327 ASN A C 1
ATOM 2546 O O . ASN A 1 327 ? 18.645 -5.622 -21.586 1.00 96.94 327 ASN A O 1
ATOM 2550 N N . ILE A 1 328 ? 17.868 -4.034 -22.963 1.00 98.38 328 ILE A N 1
ATOM 2551 C CA . ILE A 1 328 ? 16.730 -3.618 -22.136 1.00 98.38 328 ILE A CA 1
ATOM 2552 C C . ILE A 1 328 ? 15.463 -4.322 -22.629 1.00 98.38 328 ILE A C 1
ATOM 2554 O O . ILE A 1 328 ? 15.046 -4.136 -23.770 1.00 98.38 328 ILE A O 1
ATOM 2558 N N . TYR A 1 329 ? 14.849 -5.119 -21.756 1.00 98.50 329 TYR A N 1
ATOM 2559 C CA . TYR A 1 329 ? 13.611 -5.856 -22.003 1.00 98.50 329 TYR A CA 1
ATOM 2560 C C . TYR A 1 329 ? 12.488 -5.186 -21.214 1.00 98.50 329 TYR A C 1
ATOM 2562 O O . TYR A 1 329 ? 12.434 -5.303 -19.986 1.00 98.50 329 TYR A O 1
ATOM 2570 N N . VAL A 1 330 ? 11.606 -4.485 -21.921 1.00 98.56 330 VAL A N 1
ATOM 2571 C CA . VAL A 1 330 ? 10.426 -3.846 -21.341 1.00 98.56 330 VAL A CA 1
ATOM 2572 C C . VAL A 1 330 ? 9.258 -4.823 -21.425 1.00 98.56 330 VAL A C 1
ATOM 2574 O O . VAL A 1 330 ? 8.883 -5.270 -22.508 1.00 98.56 330 VAL A O 1
ATOM 2577 N N . VAL A 1 331 ? 8.706 -5.179 -20.268 1.00 98.50 331 VAL A N 1
ATOM 2578 C CA . VAL A 1 331 ? 7.515 -6.021 -20.137 1.00 98.50 331 VAL A CA 1
ATOM 2579 C C . VAL A 1 331 ? 6.302 -5.100 -20.075 1.00 98.50 331 VAL A C 1
ATOM 2581 O O . VAL A 1 331 ? 6.009 -4.542 -19.017 1.00 98.50 33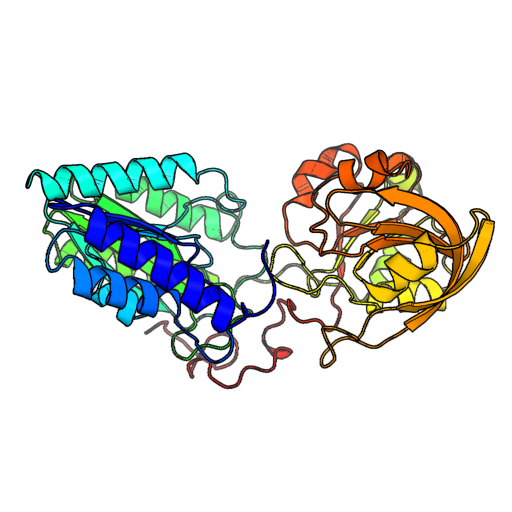1 VAL A O 1
ATOM 2584 N N . LEU A 1 332 ? 5.633 -4.940 -21.215 1.00 98.56 332 LEU A N 1
ATOM 2585 C CA . LEU A 1 332 ? 4.428 -4.134 -21.375 1.00 98.56 332 LEU A CA 1
ATOM 2586 C C . LEU A 1 332 ? 3.199 -4.925 -20.934 1.00 98.56 332 LEU A C 1
ATOM 2588 O O . LEU A 1 332 ? 2.989 -6.037 -21.426 1.00 98.56 332 LEU A O 1
ATOM 2592 N N . THR A 1 333 ? 2.378 -4.359 -20.048 1.00 98.31 333 THR A N 1
ATOM 2593 C CA . THR A 1 333 ? 1.130 -4.988 -19.583 1.00 98.31 333 THR A CA 1
ATOM 2594 C C . THR A 1 333 ? -0.097 -4.114 -19.822 1.00 98.31 333 THR A C 1
ATOM 2596 O O . THR A 1 333 ? -0.069 -2.899 -19.619 1.00 98.31 333 THR A O 1
ATOM 2599 N N . GLU A 1 334 ? -1.207 -4.752 -20.204 1.00 97.44 334 GLU A N 1
ATOM 2600 C CA . GLU A 1 334 ? -2.498 -4.088 -20.408 1.00 97.44 334 GLU A CA 1
ATOM 2601 C C . GLU A 1 334 ? -3.097 -3.553 -19.095 1.00 97.44 334 GLU A C 1
ATOM 2603 O O . GLU A 1 334 ? -3.663 -2.456 -19.034 1.00 97.44 334 GLU A O 1
ATOM 2608 N N . LEU A 1 335 ? -2.978 -4.349 -18.033 1.00 95.88 335 LEU A N 1
ATOM 2609 C CA . LEU A 1 335 ? -3.481 -4.059 -16.696 1.00 95.88 335 LEU A CA 1
ATOM 2610 C C . LEU A 1 335 ? -2.322 -3.826 -15.721 1.00 95.88 335 LEU A C 1
ATOM 2612 O O . LEU A 1 335 ? -1.167 -4.163 -15.987 1.00 95.88 335 LEU A O 1
ATOM 2616 N N . ALA A 1 336 ? -2.647 -3.247 -14.567 1.00 94.19 336 ALA A N 1
ATOM 2617 C CA . ALA A 1 336 ? -1.685 -2.978 -13.508 1.00 94.19 336 ALA A CA 1
ATOM 2618 C C . ALA A 1 336 ? -1.049 -4.271 -12.975 1.00 94.19 336 ALA A C 1
ATOM 2620 O O . ALA A 1 336 ? -1.746 -5.241 -12.665 1.00 94.19 336 ALA A O 1
ATOM 2621 N N . ALA A 1 337 ? 0.278 -4.262 -12.839 1.00 92.31 337 ALA A N 1
ATOM 2622 C CA . ALA A 1 337 ? 1.053 -5.399 -12.371 1.00 92.31 337 ALA A CA 1
ATOM 2623 C C . ALA A 1 337 ? 1.950 -5.020 -11.186 1.00 92.31 337 ALA A C 1
ATOM 2625 O O . ALA A 1 337 ? 3.044 -4.484 -11.344 1.00 92.31 337 ALA A O 1
ATOM 2626 N N . ALA A 1 338 ? 1.506 -5.358 -9.974 1.00 88.94 338 ALA A N 1
ATOM 2627 C CA . ALA A 1 338 ? 2.364 -5.316 -8.796 1.00 88.94 338 ALA A CA 1
ATOM 2628 C C . ALA A 1 338 ? 3.385 -6.462 -8.869 1.00 88.94 338 ALA A C 1
ATOM 2630 O O . ALA A 1 338 ? 3.085 -7.605 -8.504 1.00 88.94 338 ALA A O 1
ATOM 2631 N N . VAL A 1 339 ? 4.588 -6.163 -9.370 1.00 88.94 339 VAL A N 1
ATOM 2632 C CA . VAL A 1 339 ? 5.689 -7.130 -9.450 1.00 88.94 339 VAL A CA 1
ATOM 2633 C C . VAL A 1 339 ? 6.132 -7.488 -8.038 1.00 88.94 339 VAL A C 1
ATOM 2635 O O . VAL A 1 339 ? 6.816 -6.728 -7.351 1.00 88.94 339 VAL A O 1
ATOM 2638 N N . ASN A 1 340 ? 5.678 -8.653 -7.585 1.00 87.81 340 ASN A N 1
ATOM 2639 C CA . ASN A 1 340 ? 5.934 -9.136 -6.236 1.00 87.81 340 ASN A CA 1
ATOM 2640 C C . ASN A 1 340 ? 7.083 -10.139 -6.197 1.00 87.81 340 ASN A C 1
ATOM 2642 O O . ASN A 1 340 ? 7.774 -10.186 -5.191 1.00 87.81 340 ASN A O 1
ATOM 2646 N N . GLY A 1 341 ? 7.301 -10.935 -7.242 1.00 93.25 341 GLY A N 1
ATOM 2647 C CA . GLY A 1 341 ? 8.274 -12.022 -7.207 1.00 93.25 341 GLY A CA 1
ATOM 2648 C C . GLY A 1 341 ? 8.771 -12.459 -8.586 1.00 93.25 341 GLY A C 1
ATOM 2649 O O . GLY A 1 341 ? 8.304 -11.928 -9.600 1.00 93.25 341 GLY A O 1
ATOM 2650 N N . PRO A 1 342 ? 9.730 -13.404 -8.621 1.00 95.38 342 PRO A N 1
ATOM 2651 C CA . PRO A 1 342 ? 10.328 -13.925 -9.850 1.00 95.38 342 PRO A CA 1
ATOM 2652 C C . PRO A 1 342 ? 9.311 -14.473 -10.856 1.00 95.38 342 PRO A C 1
ATOM 2654 O O . PRO A 1 342 ? 9.554 -14.371 -12.059 1.00 95.38 342 PRO A O 1
ATOM 2657 N N . GLU A 1 343 ? 8.179 -14.996 -10.365 1.00 95.00 343 GLU A N 1
ATOM 2658 C CA . GLU A 1 343 ? 7.087 -15.568 -11.161 1.00 95.00 343 GLU A CA 1
ATOM 2659 C C . GLU A 1 343 ? 6.617 -14.626 -12.276 1.00 95.00 343 GLU A C 1
ATOM 2661 O O . GLU A 1 343 ? 6.399 -15.053 -13.404 1.00 95.00 343 GLU A O 1
ATOM 2666 N N . TYR A 1 344 ? 6.601 -13.316 -12.005 1.00 96.12 344 TYR A N 1
ATOM 2667 C CA . TYR A 1 344 ? 6.208 -12.294 -12.975 1.00 96.12 344 TYR A CA 1
ATOM 2668 C C . TYR A 1 344 ? 7.017 -12.353 -14.281 1.00 96.12 344 TYR A C 1
ATOM 2670 O O . TYR A 1 344 ? 6.483 -12.089 -15.354 1.00 96.12 344 TYR A O 1
ATOM 2678 N N . PHE A 1 345 ? 8.305 -12.690 -14.190 1.00 97.44 345 PHE A N 1
ATOM 2679 C CA . PHE A 1 345 ? 9.197 -12.767 -15.343 1.00 97.44 345 PHE A CA 1
ATOM 2680 C C . PHE A 1 345 ? 9.311 -14.196 -15.879 1.00 97.44 345 PHE A C 1
ATOM 2682 O O . PHE A 1 345 ? 9.335 -14.398 -17.092 1.00 97.44 345 PHE A O 1
ATOM 2689 N N . THR A 1 346 ? 9.362 -15.201 -15.002 1.00 95.62 346 THR A N 1
ATOM 2690 C CA . THR A 1 346 ? 9.522 -16.593 -15.444 1.00 95.62 346 THR A CA 1
ATOM 2691 C C . THR A 1 346 ? 8.300 -17.120 -16.185 1.00 95.62 346 THR A C 1
ATOM 2693 O O . THR A 1 346 ? 8.476 -17.902 -17.112 1.00 95.62 346 THR A O 1
ATOM 2696 N N . ASP A 1 347 ? 7.094 -16.659 -15.837 1.00 95.44 347 ASP A N 1
ATOM 2697 C CA . ASP A 1 347 ? 5.843 -17.082 -16.485 1.00 95.44 347 ASP A CA 1
ATOM 2698 C C . ASP A 1 347 ? 5.723 -16.586 -17.938 1.00 95.44 347 ASP A C 1
ATOM 2700 O O . ASP A 1 347 ? 4.889 -17.078 -18.691 1.00 95.44 347 ASP A O 1
ATOM 2704 N N . ILE A 1 348 ? 6.566 -15.626 -18.340 1.00 96.19 348 ILE A N 1
ATOM 2705 C CA . ILE A 1 348 ? 6.636 -15.062 -19.699 1.00 96.19 348 ILE A CA 1
ATOM 2706 C C . ILE A 1 348 ? 7.956 -15.402 -20.412 1.00 96.19 348 ILE A C 1
ATOM 2708 O O . ILE A 1 348 ? 8.387 -14.686 -21.323 1.00 96.19 348 ILE A O 1
ATOM 2712 N N . ASP A 1 349 ? 8.610 -16.482 -19.974 1.00 94.56 349 ASP A N 1
ATOM 2713 C CA . ASP A 1 349 ? 9.894 -16.990 -20.476 1.00 94.56 349 ASP A CA 1
ATOM 2714 C C . ASP A 1 349 ? 11.075 -16.014 -20.321 1.00 94.56 349 ASP A C 1
ATOM 2716 O O . ASP A 1 349 ? 12.104 -16.127 -20.998 1.00 94.56 349 ASP A O 1
ATOM 2720 N N . LEU A 1 350 ? 10.971 -15.054 -19.397 1.00 95.81 350 LEU A N 1
ATOM 2721 C CA . LEU A 1 350 ? 12.026 -14.090 -19.116 1.00 95.81 350 LEU A CA 1
ATOM 2722 C C . LEU A 1 350 ? 12.819 -14.507 -17.867 1.00 95.81 350 LEU A C 1
ATOM 2724 O O . LEU A 1 350 ? 12.438 -14.276 -16.721 1.00 95.81 350 LEU A O 1
ATOM 2728 N N . GLY A 1 351 ? 13.955 -15.168 -18.094 1.00 95.75 351 GLY A N 1
ATOM 2729 C CA . GLY A 1 351 ? 14.784 -15.729 -17.025 1.00 95.75 351 GLY A CA 1
ATOM 2730 C C . GLY A 1 351 ? 15.394 -14.678 -16.087 1.00 95.75 351 GLY A C 1
ATOM 2731 O O . GLY A 1 351 ? 16.326 -13.970 -16.462 1.00 95.75 351 GLY A O 1
ATOM 2732 N N . VAL A 1 352 ? 14.952 -14.668 -14.828 1.00 96.06 352 VAL A N 1
ATOM 2733 C CA . VAL A 1 352 ? 15.424 -13.765 -13.754 1.00 96.06 352 VAL A CA 1
ATOM 2734 C C . VAL A 1 352 ? 16.928 -13.883 -13.484 1.00 96.06 352 VAL A C 1
ATOM 2736 O O . VAL A 1 352 ? 17.588 -12.882 -13.230 1.00 96.06 352 VAL A O 1
ATOM 2739 N N . TRP A 1 353 ? 17.490 -15.092 -13.569 1.00 95.62 353 TRP A N 1
ATOM 2740 C CA . TRP A 1 353 ? 18.923 -15.338 -13.344 1.00 95.62 353 TRP A CA 1
ATOM 2741 C C . TRP A 1 353 ? 19.827 -14.791 -14.449 1.00 95.62 353 TRP A C 1
ATOM 2743 O O . TRP A 1 353 ? 21.020 -14.623 -14.224 1.00 95.62 353 TRP A O 1
ATOM 2753 N N . ASN A 1 354 ? 19.267 -14.519 -15.629 1.00 92.31 354 ASN A N 1
ATOM 2754 C CA . ASN A 1 354 ? 20.026 -13.969 -16.744 1.00 92.31 354 ASN A CA 1
ATOM 2755 C C . ASN A 1 354 ? 20.136 -12.443 -16.647 1.00 92.31 354 ASN A C 1
ATOM 2757 O O . ASN A 1 354 ? 20.980 -11.864 -17.321 1.00 92.31 354 ASN A O 1
ATOM 2761 N N . ALA A 1 355 ? 19.278 -11.792 -15.858 1.00 97.44 355 ALA A N 1
ATOM 2762 C CA . ALA A 1 355 ? 19.242 -10.344 -15.730 1.00 97.44 355 ALA A CA 1
ATOM 2763 C C . ALA A 1 355 ? 20.399 -9.814 -14.871 1.00 97.44 355 ALA A C 1
ATOM 2765 O O . ALA A 1 355 ? 20.711 -10.347 -13.808 1.00 97.44 355 ALA A O 1
ATOM 2766 N N . ASP A 1 356 ? 20.970 -8.694 -15.303 1.00 98.31 356 ASP A N 1
ATOM 2767 C CA . ASP A 1 356 ? 21.890 -7.886 -14.509 1.00 98.31 356 ASP A CA 1
ATOM 2768 C C . ASP A 1 356 ? 21.135 -6.938 -13.575 1.00 98.31 356 ASP A C 1
ATOM 2770 O O . ASP A 1 356 ? 21.560 -6.698 -12.439 1.00 98.31 356 ASP A O 1
ATOM 2774 N N . ILE A 1 357 ? 20.018 -6.401 -14.073 1.00 98.44 357 ILE A N 1
ATOM 2775 C CA . ILE A 1 357 ? 19.118 -5.501 -13.358 1.00 98.44 357 ILE A CA 1
ATOM 2776 C C . ILE A 1 357 ? 17.682 -5.987 -13.526 1.00 98.44 357 ILE A C 1
ATOM 2778 O O . ILE A 1 357 ? 17.227 -6.269 -14.635 1.00 98.44 357 ILE A O 1
ATOM 2782 N N . ILE A 1 358 ? 16.947 -5.998 -12.420 1.00 98.12 358 ILE A N 1
ATOM 2783 C CA . ILE A 1 358 ? 15.489 -6.089 -12.426 1.00 98.12 358 ILE A CA 1
ATOM 2784 C C . ILE A 1 358 ? 14.929 -4.819 -11.812 1.00 98.12 358 ILE A C 1
ATOM 2786 O O . ILE A 1 358 ? 15.299 -4.453 -10.696 1.00 98.12 358 ILE A O 1
ATOM 2790 N N . VAL A 1 359 ? 14.029 -4.162 -12.534 1.00 97.81 359 VAL A N 1
ATOM 2791 C CA . VAL A 1 359 ? 13.254 -3.052 -11.988 1.00 97.81 359 VAL A CA 1
ATOM 2792 C C . VAL A 1 359 ? 11.992 -3.608 -11.338 1.00 97.81 359 VAL A C 1
ATOM 2794 O O . VAL A 1 359 ? 11.316 -4.471 -11.899 1.00 97.81 359 VAL A O 1
ATOM 2797 N N . VAL A 1 360 ? 11.674 -3.117 -10.146 1.00 95.94 360 VAL A N 1
ATOM 2798 C CA . VAL A 1 360 ? 10.421 -3.410 -9.447 1.00 95.94 360 VAL A CA 1
ATOM 2799 C C . VAL A 1 360 ? 9.714 -2.108 -9.106 1.00 95.94 360 VAL A C 1
ATOM 2801 O O . VAL A 1 360 ? 10.340 -1.153 -8.660 1.00 95.94 360 VAL A O 1
ATOM 2804 N N . LYS A 1 361 ? 8.400 -2.100 -9.306 1.00 94.50 361 LYS A N 1
ATOM 2805 C CA . LYS A 1 361 ? 7.489 -0.982 -9.044 1.00 94.50 361 LYS A CA 1
ATOM 2806 C C . LYS A 1 361 ? 6.647 -1.304 -7.808 1.00 94.50 361 LYS A C 1
ATOM 2808 O O . LYS A 1 361 ? 5.468 -1.652 -7.896 1.00 94.50 361 LYS A O 1
ATOM 2813 N N . ASN A 1 362 ? 7.318 -1.376 -6.659 1.00 89.12 362 ASN A N 1
ATOM 2814 C CA . ASN A 1 362 ? 6.794 -1.926 -5.404 1.00 89.12 362 ASN A CA 1
ATOM 2815 C C . ASN A 1 362 ? 7.660 -1.470 -4.213 1.00 89.12 362 ASN A C 1
ATOM 2817 O O . ASN A 1 362 ? 8.783 -1.037 -4.430 1.00 89.12 362 ASN A O 1
ATOM 2821 N N . LEU A 1 363 ? 7.195 -1.608 -2.967 1.00 86.62 363 LEU A N 1
ATOM 2822 C CA . LEU A 1 363 ? 7.915 -1.099 -1.782 1.00 86.62 363 LEU A CA 1
ATOM 2823 C C . LEU A 1 363 ? 8.702 -2.179 -1.029 1.00 86.62 363 LEU A C 1
ATOM 2825 O O . LEU A 1 363 ? 9.915 -2.069 -0.836 1.00 86.62 363 LEU A O 1
ATOM 2829 N N . PHE A 1 364 ? 8.026 -3.251 -0.609 1.00 86.12 364 PHE A N 1
ATOM 2830 C CA . PHE A 1 364 ? 8.620 -4.269 0.266 1.00 86.12 364 PHE A CA 1
ATOM 2831 C C . PHE A 1 364 ? 8.444 -5.722 -0.199 1.00 86.12 364 PHE A C 1
ATOM 2833 O O . PHE A 1 364 ? 9.413 -6.474 -0.084 1.00 86.12 364 PHE A O 1
ATOM 2840 N N . PRO A 1 365 ? 7.287 -6.172 -0.737 1.00 86.31 365 PRO A N 1
ATOM 2841 C CA . PRO A 1 365 ? 7.042 -7.596 -0.980 1.00 86.31 365 PRO A CA 1
ATOM 2842 C C . PRO A 1 365 ? 8.109 -8.335 -1.802 1.00 86.31 365 PRO A C 1
ATOM 2844 O O . PRO A 1 365 ? 8.431 -9.492 -1.527 1.00 86.31 365 PRO A O 1
ATOM 2847 N N . PHE A 1 366 ? 8.733 -7.651 -2.760 1.00 90.56 366 PHE A N 1
ATOM 2848 C CA . PHE A 1 366 ? 9.809 -8.220 -3.570 1.00 90.56 366 PHE A CA 1
ATOM 2849 C C . PHE A 1 366 ? 11.045 -8.624 -2.753 1.00 90.56 366 PHE A C 1
ATOM 2851 O O . PHE A 1 366 ? 11.782 -9.519 -3.162 1.00 90.56 366 PHE A O 1
ATOM 2858 N N . ARG A 1 367 ? 11.284 -8.008 -1.589 1.00 90.06 367 ARG A N 1
ATOM 2859 C CA . ARG A 1 367 ? 12.490 -8.241 -0.781 1.00 90.06 367 ARG A CA 1
ATOM 2860 C C . ARG A 1 367 ? 12.590 -9.676 -0.283 1.00 90.06 367 ARG A C 1
ATOM 2862 O O . ARG A 1 367 ? 13.687 -10.227 -0.275 1.00 90.06 367 ARG A O 1
ATOM 2869 N N . TYR A 1 368 ? 11.465 -10.284 0.092 1.00 87.88 368 TYR A N 1
ATOM 2870 C CA . TYR A 1 368 ? 11.442 -11.680 0.526 1.00 87.88 368 TYR A CA 1
ATOM 2871 C C . TYR A 1 368 ? 11.241 -12.650 -0.645 1.00 87.88 368 TYR A C 1
ATOM 2873 O O . TYR A 1 368 ? 11.835 -13.725 -0.649 1.00 87.88 368 TYR A O 1
ATOM 2881 N N . LYS A 1 369 ? 10.467 -12.279 -1.676 1.00 92.38 369 LYS A N 1
ATOM 2882 C CA . LYS A 1 369 ? 10.219 -13.164 -2.829 1.00 92.38 369 LYS A CA 1
ATOM 2883 C C . LYS A 1 369 ? 11.414 -13.307 -3.772 1.00 92.38 369 LYS A C 1
ATOM 2885 O O . LYS A 1 369 ? 11.603 -14.375 -4.342 1.00 92.38 369 LYS A O 1
ATOM 2890 N N . PHE A 1 370 ? 12.243 -12.271 -3.910 1.00 94.69 370 PHE A N 1
ATOM 2891 C CA . PHE A 1 370 ? 13.494 -12.326 -4.675 1.00 94.69 370 PHE A CA 1
ATOM 2892 C C . PHE A 1 370 ? 14.709 -12.692 -3.814 1.00 94.69 370 PHE A C 1
ATOM 2894 O O . PHE A 1 370 ? 15.838 -12.529 -4.269 1.00 94.69 370 PHE A O 1
ATOM 2901 N N . LEU A 1 371 ? 14.531 -13.169 -2.575 1.00 93.81 371 LEU A N 1
ATOM 2902 C CA . LEU A 1 371 ? 15.638 -13.390 -1.632 1.00 93.81 371 LEU A CA 1
ATOM 2903 C C . LEU A 1 371 ? 16.777 -14.247 -2.217 1.00 93.81 371 LEU A C 1
ATOM 2905 O O . LEU A 1 371 ? 17.947 -14.004 -1.931 1.00 93.81 371 LEU A O 1
ATOM 2909 N N . LEU A 1 372 ? 16.447 -15.228 -3.062 1.00 94.38 372 LEU A N 1
ATOM 2910 C CA . LEU A 1 372 ? 17.434 -16.113 -3.683 1.00 94.38 372 LEU A CA 1
ATOM 2911 C C . LEU A 1 372 ? 18.248 -15.423 -4.789 1.00 94.38 372 LEU A C 1
ATOM 2913 O O . LEU A 1 372 ? 19.426 -15.743 -4.957 1.00 94.38 372 LEU A O 1
ATOM 2917 N N . GLN A 1 373 ? 17.633 -14.499 -5.533 1.00 95.50 373 GLN A N 1
ATOM 2918 C CA . GLN A 1 373 ? 18.195 -13.863 -6.728 1.00 95.50 373 GLN A CA 1
ATOM 2919 C C . GLN A 1 373 ? 18.781 -12.475 -6.449 1.00 95.50 373 GLN A C 1
ATOM 2921 O O . GLN A 1 373 ? 19.732 -12.072 -7.108 1.00 95.50 373 GLN A O 1
ATOM 2926 N N . ASN A 1 374 ? 18.232 -11.743 -5.482 1.00 95.81 374 ASN A N 1
ATOM 2927 C CA . ASN A 1 374 ? 18.577 -10.354 -5.205 1.00 95.81 374 ASN A CA 1
ATOM 2928 C C . ASN A 1 374 ? 20.003 -10.230 -4.643 1.00 95.81 374 ASN A C 1
ATOM 2930 O O . ASN A 1 374 ? 20.293 -10.688 -3.536 1.00 95.81 374 ASN A O 1
ATOM 2934 N N . ARG A 1 375 ? 20.895 -9.567 -5.388 1.00 96.25 375 ARG A N 1
ATOM 2935 C CA . ARG A 1 375 ? 22.289 -9.298 -4.975 1.00 96.25 375 ARG A CA 1
ATOM 2936 C C . ARG A 1 375 ? 22.529 -7.883 -4.468 1.00 96.25 375 ARG A C 1
ATOM 2938 O O . ARG A 1 375 ? 23.657 -7.522 -4.127 1.00 96.25 375 ARG A O 1
ATOM 2945 N N . GLY A 1 376 ? 21.455 -7.120 -4.340 1.00 95.06 376 GLY A N 1
ATOM 2946 C CA . GLY A 1 376 ? 21.417 -5.823 -3.696 1.00 95.06 376 GLY A CA 1
ATOM 2947 C C . GLY A 1 376 ? 20.254 -5.012 -4.237 1.00 95.06 376 GLY A C 1
ATOM 2948 O O . GLY A 1 376 ? 19.985 -5.022 -5.437 1.00 95.06 376 GLY A O 1
ATOM 2949 N N . THR A 1 377 ? 19.585 -4.284 -3.349 1.00 94.50 377 THR A N 1
ATOM 2950 C CA . THR A 1 377 ? 18.512 -3.372 -3.735 1.00 94.50 377 THR A CA 1
ATOM 2951 C C . THR A 1 377 ? 19.004 -1.937 -3.723 1.00 94.50 377 THR A C 1
ATOM 2953 O O . THR A 1 377 ? 19.631 -1.497 -2.762 1.00 94.50 377 THR A O 1
ATOM 2956 N N . LEU A 1 378 ? 18.692 -1.219 -4.792 1.00 95.19 378 LEU A N 1
ATOM 2957 C CA . LEU A 1 378 ? 18.953 0.196 -4.981 1.00 95.19 378 LEU A CA 1
ATOM 2958 C C . LEU A 1 378 ? 17.591 0.891 -5.047 1.00 95.19 378 LEU A C 1
ATOM 2960 O O . LEU A 1 378 ? 16.863 0.720 -6.022 1.00 95.19 378 LEU A O 1
ATOM 2964 N N . ASN A 1 379 ? 17.223 1.609 -3.987 1.00 93.88 379 ASN A N 1
ATOM 2965 C CA . ASN A 1 379 ? 15.998 2.406 -3.981 1.00 93.88 379 ASN A CA 1
ATOM 2966 C C . ASN A 1 379 ? 16.244 3.662 -4.814 1.00 93.88 379 ASN A C 1
ATOM 2968 O O . ASN A 1 379 ? 17.223 4.373 -4.568 1.00 93.88 379 ASN A O 1
ATOM 2972 N N . VAL A 1 380 ? 15.392 3.891 -5.806 1.00 94.19 380 VAL A N 1
ATOM 2973 C CA . VAL A 1 380 ? 15.501 5.031 -6.707 1.00 94.19 380 VAL A CA 1
ATOM 2974 C C . VAL A 1 380 ? 14.392 6.022 -6.414 1.00 94.19 380 VAL A C 1
ATOM 2976 O O . VAL A 1 380 ? 13.239 5.646 -6.217 1.00 94.19 380 VAL A O 1
ATOM 2979 N N . GLU A 1 381 ? 14.774 7.290 -6.393 1.00 90.06 381 GLU A N 1
ATOM 2980 C CA . GLU A 1 381 ? 13.857 8.415 -6.365 1.00 90.06 381 GLU A CA 1
ATOM 2981 C C . GLU A 1 381 ? 13.595 8.871 -7.798 1.00 90.06 381 GLU A C 1
ATOM 2983 O O . GLU A 1 381 ? 14.510 9.251 -8.535 1.00 90.06 381 GLU A O 1
ATOM 2988 N N . THR A 1 382 ? 12.335 8.773 -8.202 1.00 93.44 382 THR A N 1
ATOM 2989 C CA . THR A 1 382 ? 11.799 9.345 -9.434 1.00 93.44 382 THR A CA 1
ATOM 2990 C C . THR A 1 382 ? 10.601 10.218 -9.058 1.00 93.44 382 THR A C 1
ATOM 2992 O O . THR A 1 382 ? 9.970 9.964 -8.029 1.00 93.44 382 THR A O 1
ATOM 2995 N N . PRO A 1 383 ? 10.244 11.231 -9.863 1.00 94.12 383 PRO A N 1
ATOM 2996 C CA . PRO A 1 383 ? 8.927 11.842 -9.743 1.00 94.12 383 PRO A CA 1
ATOM 2997 C C . PRO A 1 383 ? 7.850 10.776 -9.971 1.00 94.12 383 PRO A C 1
ATOM 2999 O O . PRO A 1 383 ? 7.944 10.018 -10.939 1.00 94.12 383 PRO A O 1
ATOM 3002 N N . GLY A 1 384 ? 6.830 10.713 -9.115 1.00 94.00 384 GLY A N 1
ATOM 3003 C CA . GLY A 1 384 ? 5.737 9.755 -9.275 1.00 94.00 384 GLY A CA 1
ATOM 3004 C C . GLY A 1 384 ? 4.662 9.857 -8.196 1.00 94.00 384 GLY A C 1
ATOM 3005 O O . GLY A 1 384 ? 4.886 10.414 -7.120 1.00 94.00 384 GLY A O 1
ATOM 3006 N N . THR A 1 385 ? 3.491 9.286 -8.487 1.00 92.44 385 THR A N 1
ATOM 3007 C CA . THR A 1 385 ? 2.285 9.374 -7.645 1.00 92.44 385 THR A CA 1
ATOM 3008 C C . THR A 1 385 ? 2.436 8.738 -6.270 1.00 92.44 385 THR A C 1
ATOM 3010 O O . THR A 1 385 ? 1.701 9.100 -5.359 1.00 92.44 385 THR A O 1
ATOM 3013 N N . THR A 1 386 ? 3.361 7.785 -6.107 1.00 93.88 386 THR A N 1
ATOM 3014 C CA . THR A 1 386 ? 3.643 7.159 -4.809 1.00 93.88 386 THR A CA 1
ATOM 3015 C C . THR A 1 386 ? 5.003 7.558 -4.244 1.00 93.88 386 THR A C 1
ATOM 3017 O O . THR A 1 386 ? 5.640 6.771 -3.537 1.00 93.88 386 THR A O 1
ATOM 3020 N N . SER A 1 387 ? 5.505 8.759 -4.561 1.00 92.38 387 SER A N 1
ATOM 3021 C CA . SER A 1 387 ? 6.729 9.256 -3.924 1.00 92.38 387 SER A CA 1
ATOM 3022 C C . SER A 1 387 ? 6.544 9.262 -2.408 1.00 92.38 387 SER A C 1
ATOM 3024 O O . SER A 1 387 ? 5.545 9.759 -1.903 1.00 92.38 387 SER A O 1
ATOM 3026 N N . VAL A 1 388 ? 7.484 8.687 -1.655 1.00 89.38 388 VAL A N 1
ATOM 3027 C CA . VAL A 1 388 ? 7.462 8.821 -0.181 1.00 89.38 388 VAL A CA 1
ATOM 3028 C C . VAL A 1 388 ? 8.091 10.145 0.271 1.00 89.38 388 VAL A C 1
ATOM 3030 O O . VAL A 1 388 ? 8.054 10.473 1.452 1.00 89.38 388 VAL A O 1
ATOM 3033 N N . ASN A 1 389 ? 8.672 10.913 -0.661 1.00 90.19 389 ASN A N 1
ATOM 3034 C CA . ASN A 1 389 ? 9.061 12.284 -0.384 1.00 90.19 389 ASN A CA 1
ATOM 3035 C C . ASN A 1 389 ? 7.800 13.156 -0.417 1.00 90.19 389 ASN A C 1
ATOM 3037 O O . ASN A 1 389 ? 7.408 13.675 -1.460 1.00 90.19 389 ASN A O 1
ATOM 3041 N N . VAL A 1 390 ? 7.152 13.296 0.737 1.00 91.19 390 VAL A N 1
ATOM 3042 C CA . VAL A 1 390 ? 5.880 14.020 0.873 1.00 91.19 390 VAL A CA 1
ATOM 3043 C C . VAL A 1 390 ? 5.963 15.501 0.494 1.00 91.19 390 VAL A C 1
ATOM 3045 O O . VAL A 1 390 ? 4.937 16.104 0.203 1.00 91.19 390 VAL A O 1
ATOM 3048 N N . TYR A 1 391 ? 7.163 16.090 0.428 1.00 91.44 391 TYR A N 1
ATOM 3049 C CA . TYR A 1 391 ? 7.355 17.465 -0.045 1.00 91.44 391 TYR A CA 1
ATOM 3050 C C . TYR A 1 391 ? 7.172 17.624 -1.563 1.00 91.44 391 TYR A C 1
ATOM 3052 O O . TYR A 1 391 ? 6.989 18.742 -2.038 1.00 91.44 391 TYR A O 1
ATOM 3060 N N . GLU A 1 392 ? 7.248 16.533 -2.329 1.00 89.94 392 GLU A N 1
ATOM 3061 C CA . GLU A 1 392 ? 7.073 16.539 -3.790 1.00 89.94 392 GLU A CA 1
ATOM 3062 C C . GLU A 1 392 ? 5.625 16.271 -4.220 1.00 89.94 392 GLU A C 1
ATOM 3064 O O . GLU A 1 392 ? 5.281 16.443 -5.392 1.00 89.94 392 GLU A O 1
ATOM 3069 N N . LEU A 1 393 ? 4.779 15.835 -3.286 1.00 91.88 393 LEU A N 1
ATOM 3070 C CA . LEU A 1 393 ? 3.379 15.529 -3.544 1.00 91.88 393 LEU A CA 1
ATOM 3071 C C . LEU A 1 393 ? 2.529 16.804 -3.479 1.00 91.88 393 LEU A C 1
ATOM 3073 O O . LEU A 1 393 ? 2.728 17.667 -2.624 1.00 91.88 393 LEU A O 1
ATOM 3077 N N . ASP A 1 394 ? 1.563 16.913 -4.390 1.00 91.00 394 ASP A N 1
ATOM 3078 C CA . ASP A 1 394 ? 0.686 18.082 -4.508 1.00 91.00 394 ASP A CA 1
ATOM 3079 C C . ASP A 1 394 ? -0.541 17.930 -3.599 1.00 91.00 394 ASP A C 1
ATOM 3081 O O . ASP A 1 394 ? -1.653 17.634 -4.037 1.00 91.00 394 ASP A O 1
ATOM 3085 N N . TYR A 1 395 ? -0.316 18.060 -2.292 1.00 93.25 395 TYR A N 1
ATOM 3086 C CA . TYR A 1 395 ? -1.398 18.051 -1.315 1.00 93.25 395 TYR A CA 1
ATOM 3087 C C . TYR A 1 395 ? -2.164 19.374 -1.326 1.00 93.25 395 TYR A C 1
ATOM 3089 O O . TYR A 1 395 ? -1.577 20.455 -1.237 1.00 93.25 395 TYR A O 1
ATOM 3097 N N . HIS A 1 396 ? -3.492 19.296 -1.327 1.00 92.38 396 HIS A N 1
ATOM 3098 C CA . HIS A 1 396 ? -4.358 20.475 -1.311 1.00 92.38 396 HIS A CA 1
ATOM 3099 C C . HIS A 1 396 ? -5.173 20.606 -0.030 1.00 92.38 396 HIS A C 1
ATOM 3101 O O . HIS A 1 396 ? -5.563 21.714 0.336 1.00 92.38 396 HIS A O 1
ATOM 3107 N N . LYS A 1 397 ? -5.474 19.487 0.627 1.00 92.94 397 LYS A N 1
ATOM 3108 C CA . LYS A 1 397 ? -6.466 19.426 1.700 1.00 92.94 397 LYS A CA 1
ATOM 3109 C C . LYS A 1 397 ? -6.003 18.684 2.938 1.00 92.94 397 LYS A C 1
ATOM 3111 O O . LYS A 1 397 ? -6.768 18.639 3.890 1.00 92.94 397 LYS A O 1
ATOM 3116 N N . VAL A 1 398 ? -4.786 18.143 2.946 1.00 95.12 398 VAL A N 1
ATOM 3117 C CA . VAL A 1 398 ? -4.195 17.585 4.170 1.00 95.12 398 VAL A CA 1
ATOM 3118 C C . VAL A 1 398 ? -4.316 18.567 5.337 1.00 95.12 398 VAL A C 1
ATOM 3120 O O . VAL A 1 398 ? -4.203 19.782 5.117 1.00 95.12 398 VAL A O 1
ATOM 3123 N N . PRO A 1 399 ? -4.548 18.076 6.568 1.00 94.12 399 PRO A N 1
ATOM 3124 C CA . PRO A 1 399 ? -4.629 18.947 7.728 1.00 94.12 399 PRO A CA 1
ATOM 3125 C C . PRO A 1 399 ? -3.328 19.735 7.887 1.00 94.12 399 PRO A C 1
ATOM 3127 O O . PRO A 1 399 ? -2.255 19.290 7.484 1.00 94.12 399 PRO A O 1
ATOM 3130 N N . ARG A 1 400 ? -3.431 20.935 8.457 1.00 94.25 400 ARG A N 1
ATOM 3131 C CA . ARG A 1 400 ? -2.296 21.814 8.750 1.00 94.25 400 ARG A CA 1
ATOM 3132 C C . ARG A 1 400 ? -2.460 22.365 10.175 1.00 94.25 400 ARG A C 1
ATOM 3134 O O . ARG A 1 400 ? -3.549 22.860 10.477 1.00 94.25 400 ARG A O 1
ATOM 3141 N N . PRO A 1 401 ? -1.427 22.321 11.039 1.00 95.19 401 PRO A N 1
ATOM 3142 C CA . PRO A 1 401 ? -0.073 21.825 10.766 1.00 95.19 401 PRO A CA 1
ATOM 3143 C C . PRO A 1 401 ? -0.001 20.289 10.665 1.00 95.19 401 PRO A C 1
ATOM 3145 O O . PRO A 1 401 ? -0.819 19.594 11.267 1.00 95.19 401 PRO A O 1
ATOM 3148 N N . VAL A 1 402 ? 0.969 19.772 9.903 1.00 95.44 402 VAL A N 1
ATOM 3149 C CA . VAL A 1 402 ? 1.233 18.333 9.747 1.00 95.44 402 VAL A CA 1
ATOM 3150 C C . VAL A 1 402 ? 2.724 18.033 9.582 1.00 95.44 402 VAL A C 1
ATOM 3152 O O . VAL A 1 402 ? 3.403 18.629 8.748 1.00 95.44 402 VAL A O 1
ATOM 3155 N N . HIS A 1 403 ? 3.252 17.065 10.333 1.00 94.81 403 HIS A N 1
ATOM 3156 C CA . HIS A 1 403 ? 4.636 16.609 10.170 1.00 94.81 403 HIS A CA 1
ATOM 3157 C C . HIS A 1 403 ? 4.771 15.744 8.907 1.00 94.81 403 HIS A C 1
ATOM 3159 O O . HIS A 1 403 ? 3.949 14.848 8.698 1.00 94.81 403 HIS A O 1
ATOM 3165 N N . PRO A 1 404 ? 5.811 15.930 8.075 1.00 93.25 404 PRO A N 1
ATOM 3166 C CA . PRO A 1 404 ? 6.949 16.840 8.233 1.00 93.25 404 PRO A CA 1
ATOM 3167 C C . PRO A 1 404 ? 6.801 18.164 7.451 1.00 93.25 404 PRO A C 1
ATOM 3169 O O . PRO A 1 404 ? 7.778 18.891 7.269 1.00 93.25 404 PRO A O 1
ATOM 3172 N N . LEU A 1 405 ? 5.613 18.462 6.917 1.00 94.31 405 LEU A N 1
ATOM 3173 C CA . LEU A 1 405 ? 5.383 19.631 6.064 1.00 94.31 405 LEU A CA 1
ATOM 3174 C C . LEU A 1 405 ? 5.317 20.951 6.854 1.00 94.31 405 LEU A C 1
ATOM 3176 O O . LEU A 1 405 ? 5.559 22.007 6.272 1.00 94.31 405 LEU A O 1
ATOM 3180 N N . ASP A 1 406 ? 4.998 20.884 8.145 1.00 95.06 406 ASP A N 1
ATOM 3181 C CA . ASP A 1 406 ? 4.985 21.988 9.101 1.00 95.06 406 ASP A CA 1
ATOM 3182 C C . ASP A 1 406 ? 5.798 21.613 10.349 1.00 95.06 406 ASP A C 1
ATOM 3184 O O . ASP A 1 406 ? 5.874 20.445 10.735 1.00 95.06 406 ASP A O 1
ATOM 3188 N N . GLU A 1 407 ? 6.399 22.610 10.999 1.00 91.75 407 GLU A N 1
ATOM 3189 C CA . GLU A 1 407 ? 7.155 22.413 12.239 1.00 91.75 407 GLU A CA 1
ATOM 3190 C C . GLU A 1 407 ? 6.203 22.150 13.415 1.00 91.75 407 GLU A C 1
ATOM 3192 O O . GLU A 1 407 ? 5.278 22.926 13.667 1.00 91.75 407 GLU A O 1
ATOM 3197 N N . MET A 1 408 ? 6.423 21.041 14.127 1.00 92.38 408 MET A N 1
ATOM 3198 C CA . MET A 1 408 ? 5.585 20.601 15.244 1.00 92.38 408 MET A CA 1
ATOM 3199 C C . MET A 1 408 ? 6.425 19.947 16.347 1.00 92.38 408 MET A C 1
ATOM 3201 O O . MET A 1 408 ? 7.195 19.020 16.085 1.00 92.38 408 MET A O 1
ATOM 3205 N N . ASP A 1 409 ? 6.215 20.378 17.594 1.00 85.69 409 ASP A N 1
ATOM 3206 C CA . ASP A 1 409 ? 6.878 19.804 18.775 1.00 85.69 409 ASP A CA 1
ATOM 3207 C C . ASP A 1 409 ? 6.098 18.620 19.376 1.00 85.69 409 ASP A C 1
ATOM 3209 O O . ASP A 1 409 ? 6.689 17.649 19.856 1.00 85.69 409 ASP A O 1
ATOM 3213 N N . LEU A 1 410 ? 4.763 18.675 19.331 1.00 85.94 410 LEU A N 1
ATOM 3214 C CA . LEU A 1 410 ? 3.850 17.694 19.928 1.00 85.94 410 LEU A CA 1
ATOM 3215 C C . LEU A 1 410 ? 2.800 17.219 18.908 1.00 85.94 410 LEU A C 1
ATOM 3217 O O . LEU A 1 410 ? 2.467 17.976 17.995 1.00 85.94 410 LEU A O 1
ATOM 3221 N N . PRO A 1 411 ? 2.274 15.986 19.059 1.00 80.19 411 PRO A N 1
ATOM 3222 C CA . PRO A 1 411 ? 1.312 15.408 18.119 1.00 80.19 411 PRO A CA 1
ATOM 3223 C C . PRO A 1 411 ? -0.109 15.975 18.251 1.00 80.19 411 PRO A C 1
ATOM 3225 O O . PRO A 1 411 ? -0.896 15.821 17.319 1.00 80.19 411 PRO A O 1
ATOM 3228 N N . PHE A 1 412 ? -0.457 16.579 19.391 1.00 82.50 412 PHE A N 1
ATOM 3229 C CA . PHE A 1 412 ? -1.771 17.156 19.692 1.00 82.50 412 PHE A CA 1
ATOM 3230 C C . PHE A 1 412 ? -1.695 18.217 20.791 1.00 82.50 412 PHE A C 1
ATOM 3232 O O . PHE A 1 412 ? -0.719 18.184 21.581 1.00 82.50 412 PHE A O 1
#

Radius of gyration: 23.28 Å; chains: 1; bounding box: 65×40×67 Å

Secondary structure (DSSP, 8-state):
---SPBPHHHHHHHHHHHHHHHHHT-S-S-EEEE--S---BTTBS-HHHHHHHHHHHHHTTS-EEEEE-TT----HHHHHH-SEEEE---SS---HHHHHHHHHHHHHHHHTTS--EEEEEEEE-B---SS---TTSTTHHHHHHHHHHHTTSTTEEEEEEE---TT---TT-SEEEEEEEES-HHHHHHHHHHHHHHHHTTTTPPPPP-B-HHHHHHHHHH-HHHHTTSPEEEEEGGG-GGGT--S---HHHHHHHHTT--S-EEEEEE-HHHHHHHHHSPTT-EEEEEES-SS--SS---EEEEEEEEEEEEETTEEEEEEEETTEEEEEESS-----STHHHHTTT--GGG-SEEEE--SSTHHHHTTTT-S-EEEE--S-TT-S-GGGS--SSS-SS-BTTS--SS--

Foldseek 3Di:
DFADAAEPVVLVVVLVVVLVVLLVVPQDQEEEEEDAQQHHHVVDGCSVLVSLVSSCVRHPPHAYFYEYELQHLDDPSNVVRHQYYAYQLFVVGPCPVVRSVLRVVVNVCVSVVVFRKDKDKDFFQALFDQFQCGCCDPPNVVLSVVQVVVCVPQFWSHWGWRQHLSLRQAQSDGIMTMTIGGVDPVVRVVRNVVSNVSVVVCQPPDDPDADALLVLLVVLVVCVVLLLQFAAEEEASQQAVVSHHQQQACRNVVSCVVVVDQFQEEGEHEDQVVLVVLLPDDQQDKDWDFTDCPRPVDFGDTDTDIFGWHFWDQDPQGTWTWTDDNNYTYIYGNHGDQCQAPCVQVVGVRDRSRGHYYYGNHRPNHCVRCVSRHSYYHYHDGGHSRGSPSVSRDHDNRHPPHPPVDDDDDRD

Sequence (412 aa):
MSGGPLEAALYERFKQEMIEGLRAGGKLDGIYMVLHGAMGVEGMRDPEGDLLEAARSVVGDIPIGISHDLHANITRRRVELADFIVGYKTNPHRDHFETGYHSMQILIDTVFGKINPVMEIRKIPMLTGGGMEVDFLSPMNKVFSWMKKRERDDDVLAISNFMVHIWLDDEELGWTSVAVTDGDRELAVSIADELAMMDWAVKDVHMPDRLTAAEAIKKAEKKKFSRLFGPMIICDSADAVGAGAPGENTWILRELIDSGTELRVHLPLRDRQAAIEAYGAGIGEELSLNLGGTLDVVYNRPLEYTGTLISRHDTRYGKTAVVRYNNIYVVLTELAAAVNGPEYFTDIDLGVWNADIIVVKNLFPFRYKFLLQNRGTLNVETPGTTSVNVYELDYHKVPRPVHPLDEMDLPF

pLDDT: mean 95.35, std 3.93, range [74.44, 98.88]